Protein 1LRZ (pdb70)

CATH classification: 3.40.630.30 (+2 more: 3.40.630.30, 1.20.58.90)

Organism: Staphylococcus aureus (NCBI:txid1280)

B-factor: mean 27.95, std 11.44, range [2.23, 73.96]

Solvent-accessible surface area: 19951 Å² total; per-residue (Å²): 106,148,24,42,85,12,81,36,178,47,0,11,68,23,2,48,84,38,86,52,9,4,16,20,0,13,47,15,7,47,67,0,33,81,55,74,66,77,62,21,19,10,0,0,0,44,38,139,107,117,93,26,49,0,0,0,0,0,7,2,55,105,19,51,200,85,45,47,43,0,35,0,4,7,0,2,3,8,62,23,141,61,76,146,12,0,69,47,0,0,53,35,0,3,102,20,0,114,162,55,160,3,0,20,0,8,0,1,0,3,7,7,35,26,65,12,45,11,83,29,108,106,90,25,82,26,49,12,74,58,0,38,102,39,0,73,121,22,30,1,106,53,61,24,106,40,113,7,103,61,135,106,34,71,21,2,6,0,0,8,6,72,4,115,130,75,81,29,109,55,3,16,151,63,11,61,57,103,26,75,177,19,1,126,77,10,116,180,32,18,18,68,38,60,84,10,57,84,115,42,10,85,43,0,70,88,35,101,123,88,152,50,20,88,28,24,26,107,42,12,137,112,71,5,40,0,0,0,0,26,0,33,0,90,77,18,18,129,65,6,62,87,84,53,95,114,25,56,140,40,18,78,110,6,72,118,70,23,138,156,150,97,158,44,146,166,8,46,80,98,71,78,63,7,76,129,75,5,65,52,9,80,122,102,15,102,53,0,108,130,5,41,157,121,75,34,52,60,8,41,0,3,2,0,0,0,0,11,12,66,34,4,0,1,41,75,14,22,15,24,28,122,74,24,133,102,13,3,0,24,25,10,3,3,31,62,0,0,31,57,0,40,108,118,62,12,62,22,0,0,1,21,18,0,4,4,106,48,70,140,127,12,157,13,18,53,74,15,104,36,10,99,2,1,80,12,74,0,5,7,0,0,1,2,0,31,31,15,45,50,144,105,41,36,58,52,70,81,91,172

Secondary structure (DSSP, 8-state):
-EEEE--HHHHHHHHHTSTT--TTSSHHHHHHHHHTT-EEEEEEEE-TTS-EEEEEEEEEEEETTTEEEEE-TT--EE-TT-HHHHHHHHHHHHHHHHTTTEEEEEE----EEEEE-TTS-EEEE-S-THHHHHHHHTT-EE-----S--SSSPPSEEEEEE-TT--HHHHHHTS-HHHHHHHHHHHTSS-EEEE--GGGHHHHHHH--HHHHHHHHHHHGGGEE-EEEEEEHHHHHHHHHHHHHHHHHHHHHHHHHHHH-TT-HHHHHHHHHHHHHHHHHHHHHHHHHHHHHHH-SEEEEEEEEEEE-SS-EEEEEEEE-GGGGGG-HHHHHHHHHHHHHHHTT--EEEEEE--S--STT-TTHHHHHHHHTTT-EEEEE---EEEESSHHHHHHHHH-

InterPro domains:
  IPR003447 FemABX peptidyl transferase [PF02388] (6-414)
  IPR003447 FemABX peptidyl transferase [PS51191] (1-412)
  IPR010978 Class I and II aminoacyl-tRNA synthetase, tRNA-binding arm [SSF46589] (245-309)
  IPR016181 Acyl-CoA N-acyltransferase [SSF55729] (1-165)
  IPR016181 Acyl-CoA N-acyltransferase [SSF55729] (167-411)
  IPR050644 Peptidoglycan Glycine Bridge Synthesis [PTHR36174] (1-418)

Foldseek 3Di:
DDKFFDDLVLQAVVLLPAAQSDLCSHSLVQVLCVVVPWDKTKMADADPVRHTAKIFIWTWDDDPVQAIEIERRQDIGHDLVPPVRVLVVVLVVLVVRVVVRHQKYKYWHSFFAFWFFLLLHTPGGPPNVVVQVSCVVSQWAFPDQAFADDPPFDHQKWFKDFQPPHDLVRLLVQFPPVLNVLLVLLVPPQKDKDWDALVCVVVQVVFDVPVVQSSCCVRLPVQKTKIWIKHQLVVNLVVLVVVLVVLVVQLVVLVVVCVVPVPPPVSVVSNVVSVVVNVVSVVVNVVSVVCCVVPNRMGTFKMFMWGHGQAEIERDDMGGDPVPCVSVSVSVHVSVVVVVCNVPPHRMYIPTDDRSPSDCPDPCNVVSVVSSSSVTIMTGRSTMIMRRSNVVSVVVRVVD

Sequence (400 aa):
MKFTNLTAKEFGAFTDSMPYSHFTQTVGHYELKLAEGYETHLVGIKNNNNEVIAACLLTAVPVMKVFKYFYSNRGPVIDYENQELVHFFFNELSKYVKKHRCLYLHIDPYLPYQYLNHDGEITGNAGNDWFFDKMSNLGFEHTGFHKGFDPVLQIRYHSVLDLKDKTADDIIKNMDGLRKRNTKKVKKNGVKVRFLSEEELPIFRSFMDDKFYYNRLKYYKDRVLVPLAYINFDEYIKELNEERDILNKDLNKALKDIEKRPENKKAHNKRDNLQQQLDANEQKIEEGKRLQEEHGNELPISAGFFFINPFEVVYYAGGTSNAFRHFAGSYAVQWEMINYALNHGIDRYNFYGVSGKFTEDAEDAGVVKFKKGYNAEIIEYVGDFIKPINKPVYAAYTAL

Radius of gyration: 26.77 Å; Cα contacts (8 Å, |Δi|>4): 725; chains: 1; bounding box: 71×86×45 Å

Structure (mmCIF, N/CA/C/O backbone):
data_1LRZ
#
_entry.id   1LRZ
#
_cell.length_a   53.930
_cell.length_b   90.360
_cell.length_c   109.350
_cell.angle_alpha   90.00
_cell.angle_beta   90.00
_cell.angle_gamma   90.00
#
_symmetry.space_group_name_H-M   'P 21 21 21'
#
loop_
_entity.id
_entity.type
_entity.pdbx_description
1 polymer 'factor essential for expression of methicillin resistance'
2 water water
#
loop_
_atom_site.group_PDB
_atom_site.id
_atom_site.type_symbol
_atom_site.label_atom_id
_atom_site.label_alt_id
_atom_site.label_comp_id
_atom_site.label_asym_id
_atom_site.label_entity_id
_atom_site.label_seq_id
_atom_site.pdbx_PDB_ins_code
_atom_site.Cartn_x
_atom_site.Cartn_y
_atom_site.Cartn_z
_atom_site.occupancy
_atom_site.B_iso_or_equiv
_atom_site.auth_seq_id
_atom_site.auth_comp_id
_atom_site.auth_asym_id
_atom_site.auth_atom_id
_atom_site.pdbx_PDB_model_num
ATOM 1 N N . MET A 1 1 ? 1.785 50.870 94.373 1.00 44.20 1 MET A N 1
ATOM 2 C CA . MET A 1 1 ? 3.213 50.449 94.268 1.00 42.92 1 MET A CA 1
ATOM 3 C C . MET A 1 1 ? 3.429 49.415 93.164 1.00 43.25 1 MET A C 1
ATOM 4 O O . MET A 1 1 ? 3.070 48.246 93.316 1.00 44.66 1 MET A O 1
ATOM 9 N N . LYS A 1 2 ? 4.006 49.850 92.051 1.00 39.49 2 LYS A N 1
ATOM 10 C CA . LYS A 1 2 ? 4.279 48.938 90.951 1.00 38.26 2 LYS A CA 1
ATOM 11 C C . LYS A 1 2 ? 5.710 49.113 90.457 1.00 35.94 2 LYS A C 1
ATOM 12 O O . LYS A 1 2 ? 6.232 50.232 90.433 1.00 32.88 2 LYS A O 1
ATOM 18 N N . PHE A 1 3 ? 6.347 48.002 90.091 1.00 32.24 3 PHE A N 1
ATOM 19 C CA . PHE A 1 3 ? 7.702 48.043 89.562 1.00 30.31 3 PHE A CA 1
ATOM 20 C C . PHE A 1 3 ? 7.484 48.384 88.101 1.00 30.66 3 PHE A C 1
ATOM 21 O O . PHE A 1 3 ? 6.551 47.872 87.481 1.00 31.91 3 PHE A O 1
ATOM 29 N N . THR A 1 4 ? 8.317 49.253 87.548 1.00 27.20 4 THR A N 1
ATOM 30 C CA . THR A 1 4 ? 8.163 49.625 86.153 1.00 26.81 4 THR A CA 1
ATOM 31 C C . THR A 1 4 ? 9.420 50.292 85.596 1.00 24.62 4 THR A C 1
ATOM 32 O O . THR A 1 4 ? 10.398 50.493 86.314 1.00 22.34 4 THR A O 1
ATOM 36 N N . ASN A 1 5 ? 9.397 50.602 84.304 1.00 22.91 5 ASN A N 1
ATOM 37 C CA . ASN A 1 5 ? 10.508 51.290 83.669 1.00 24.03 5 ASN A CA 1
ATOM 38 C C . ASN A 1 5 ? 10.224 52.772 83.888 1.00 24.72 5 ASN A C 1
ATOM 39 O O . ASN A 1 5 ? 9.067 53.168 84.001 1.00 23.74 5 ASN A O 1
ATOM 44 N N . LEU A 1 6 ? 11.270 53.585 83.954 1.00 23.09 6 LEU A N 1
ATOM 45 C CA . LEU A 1 6 ? 11.109 55.015 84.173 1.00 22.01 6 LEU A CA 1
ATOM 46 C C . LEU A 1 6 ? 11.666 55.786 82.988 1.00 22.91 6 LEU A C 1
ATOM 47 O O . LEU A 1 6 ? 12.570 55.308 82.295 1.00 22.73 6 LEU A O 1
ATOM 52 N N . THR A 1 7 ? 11.132 56.980 82.754 1.00 21.23 7 THR A N 1
ATOM 53 C CA . THR A 1 7 ? 11.642 57.827 81.681 1.00 23.76 7 THR A CA 1
ATOM 54 C C . THR A 1 7 ? 12.886 58.479 82.273 1.00 21.59 7 THR A C 1
ATOM 55 O O . THR A 1 7 ? 13.040 58.524 83.492 1.00 21.99 7 THR A O 1
ATOM 59 N N . ALA A 1 8 ? 13.769 58.988 81.425 1.00 22.26 8 ALA A N 1
ATOM 60 C CA . ALA A 1 8 ? 14.988 59.624 81.901 1.00 23.14 8 ALA A CA 1
ATOM 61 C C . ALA A 1 8 ? 14.667 60.807 82.814 1.00 25.60 8 ALA A C 1
ATOM 62 O O . ALA A 1 8 ? 15.352 61.041 83.816 1.00 25.35 8 ALA A O 1
ATOM 64 N N . LYS A 1 9 ? 13.624 61.553 82.464 1.00 25.56 9 LYS A N 1
ATOM 65 C CA . LYS A 1 9 ? 13.226 62.715 83.247 1.00 27.48 9 LYS A CA 1
ATOM 66 C C . LYS A 1 9 ? 12.799 62.303 84.657 1.00 26.98 9 LYS A C 1
ATOM 67 O O . LYS A 1 9 ? 13.245 62.882 85.645 1.00 28.68 9 LYS A O 1
ATOM 73 N N . GLU A 1 10 ? 11.944 61.293 84.749 1.00 24.14 10 GLU A N 1
ATOM 74 C CA . GLU A 1 10 ? 11.487 60.822 86.052 1.00 25.98 10 GLU A CA 1
ATOM 75 C C . GLU A 1 10 ? 12.670 60.327 86.873 1.00 23.53 10 GLU A C 1
ATOM 76 O O . GLU A 1 10 ? 12.755 60.588 88.061 1.00 23.27 10 GLU A O 1
ATOM 82 N N . PHE A 1 11 ? 13.543 59.563 86.223 1.00 20.97 11 PHE A N 1
ATOM 83 C CA . PHE A 1 11 ? 14.715 58.988 86.860 1.00 21.61 11 PHE A CA 1
ATOM 84 C C . PHE A 1 11 ? 15.598 60.073 87.461 1.00 19.60 11 PHE A C 1
ATOM 85 O O . PHE A 1 11 ? 15.908 60.039 88.646 1.00 19.78 11 PHE A O 1
ATOM 93 N N . GLY A 1 12 ? 15.993 61.030 86.629 1.00 20.15 12 GLY A N 1
ATOM 94 C CA . GLY A 1 12 ? 16.846 62.119 87.080 1.00 21.52 12 GLY A CA 1
ATOM 95 C C . GLY A 1 12 ? 16.268 62.952 88.214 1.00 22.10 12 GLY A C 1
ATOM 96 O O . GLY A 1 12 ? 16.983 63.306 89.170 1.00 19.75 12 GLY A O 1
ATOM 97 N N . ALA A 1 13 ? 14.981 63.273 88.111 1.00 20.24 13 ALA A N 1
ATOM 98 C CA . ALA A 1 13 ? 14.317 64.078 89.129 1.00 22.23 13 ALA A CA 1
ATOM 99 C C . ALA A 1 13 ? 14.316 63.364 90.473 1.00 23.17 13 ALA A C 1
ATOM 100 O O . ALA A 1 13 ? 14.589 63.973 91.519 1.00 19.99 13 ALA A O 1
ATOM 102 N N . PHE A 1 14 ? 14.009 62.071 90.454 1.00 19.60 14 PHE A N 1
ATOM 103 C CA . PHE A 1 14 ? 13.983 61.321 91.704 1.00 20.33 14 PHE A CA 1
ATOM 104 C C . PHE A 1 14 ? 15.361 61.166 92.330 1.00 20.14 14 PHE A C 1
ATOM 105 O O . PHE A 1 14 ? 15.553 61.462 93.509 1.00 21.70 14 PHE A O 1
ATOM 113 N N . THR A 1 15 ? 16.332 60.707 91.552 1.00 20.12 15 THR A N 1
ATOM 114 C CA . THR A 1 15 ? 17.663 60.519 92.123 1.00 20.08 15 THR A CA 1
ATOM 115 C C . THR A 1 15 ? 18.304 61.823 92.640 1.00 19.73 15 THR A C 1
ATOM 116 O O . THR A 1 15 ? 19.028 61.793 93.633 1.00 19.43 15 THR A O 1
ATOM 120 N N . ASP A 1 16 ? 18.025 62.956 91.993 1.00 16.41 16 ASP A N 1
ATOM 121 C CA . ASP A 1 16 ? 18.565 64.244 92.441 1.00 19.59 16 ASP A CA 1
ATOM 122 C C . ASP A 1 16 ? 18.016 64.639 93.814 1.00 19.94 16 ASP A C 1
ATOM 123 O O . ASP A 1 16 ? 18.629 65.428 94.525 1.00 21.62 16 ASP A O 1
ATOM 128 N N . SER A 1 17 ? 16.859 64.102 94.182 1.00 20.78 17 SER A N 1
ATOM 129 C CA . SER A 1 17 ? 16.246 64.457 95.453 1.00 21.13 17 SER A CA 1
ATOM 130 C C . SER A 1 17 ? 16.552 63.505 96.597 1.00 20.49 17 SER A C 1
ATOM 131 O O . SER A 1 17 ? 16.111 63.728 97.713 1.00 19.79 17 SER A O 1
ATOM 134 N N . MET A 1 18 ? 17.313 62.452 96.333 1.00 19.56 18 MET A N 1
ATOM 135 C CA . MET A 1 18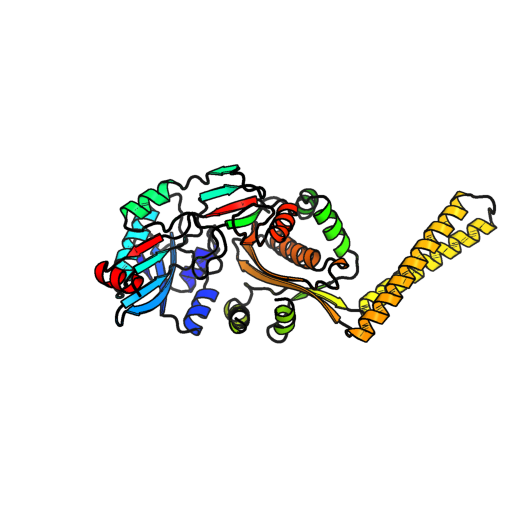 ? 17.575 61.451 97.362 1.00 16.96 18 MET A CA 1
ATOM 136 C C . MET A 1 18 ? 19.006 61.390 97.883 1.00 18.30 18 MET A C 1
ATOM 137 O O . MET A 1 18 ? 19.961 61.664 97.152 1.00 15.62 18 MET A O 1
ATOM 142 N N . PRO A 1 19 ? 19.168 61.033 99.164 1.00 17.95 19 PRO A N 1
ATOM 143 C CA . PRO A 1 19 ? 20.510 60.920 99.747 1.00 18.29 19 PRO A CA 1
ATOM 144 C C . PRO A 1 19 ? 21.097 59.618 99.213 1.00 17.98 19 PRO A C 1
ATOM 145 O O . PRO A 1 19 ? 20.355 58.705 98.843 1.00 15.44 19 PRO A O 1
ATOM 149 N N . TYR A 1 20 ? 22.421 59.529 99.171 1.00 16.54 20 TYR A N 1
ATOM 150 C CA . TYR A 1 20 ? 23.087 58.337 98.673 1.00 16.67 20 TYR A CA 1
ATOM 151 C C . TYR A 1 20 ? 22.640 57.920 97.270 1.00 16.17 20 TYR A C 1
ATOM 152 O O . TYR A 1 20 ? 22.329 56.762 97.008 1.00 17.24 20 TYR A O 1
ATOM 161 N N . SER A 1 21 ? 22.575 58.893 96.377 1.00 15.92 21 SER A N 1
ATOM 162 C CA . SER A 1 21 ? 22.267 58.623 94.984 1.00 18.52 21 SER A CA 1
ATOM 163 C C . SER A 1 21 ? 23.633 58.897 94.361 1.00 17.34 21 SER A C 1
ATOM 164 O O . SER A 1 21 ? 24.078 60.037 94.309 1.00 18.05 21 SER A O 1
ATOM 167 N N . HIS A 1 22 ? 24.307 57.840 93.930 1.00 18.96 22 HIS A N 1
ATOM 168 C CA . HIS A 1 22 ? 25.656 57.935 93.349 1.00 17.93 22 HIS A CA 1
ATOM 169 C C . HIS A 1 22 ? 25.662 58.690 92.021 1.00 17.71 22 HIS A C 1
ATOM 170 O O . HIS A 1 22 ? 24.629 58.761 91.346 1.00 16.12 22 HIS A O 1
ATOM 177 N N . PHE A 1 23 ? 26.822 59.225 91.629 1.00 14.13 23 PHE A N 1
ATOM 178 C CA . PHE A 1 23 ? 26.908 59.979 90.382 1.00 15.73 23 PHE A CA 1
ATOM 179 C C . PHE A 1 23 ? 26.643 59.086 89.169 1.00 18.29 23 PHE A C 1
ATOM 180 O O . PHE A 1 23 ? 26.416 59.591 88.075 1.00 15.59 23 PHE A O 1
ATOM 188 N N . THR A 1 24 ? 26.676 57.766 89.368 1.00 16.41 24 THR A N 1
ATOM 189 C CA . THR A 1 24 ? 26.380 56.818 88.286 1.00 20.42 24 THR A CA 1
ATOM 190 C C . THR A 1 24 ? 24.858 56.612 88.142 1.00 18.84 24 THR A C 1
ATOM 191 O O . THR A 1 24 ? 24.395 56.005 87.175 1.00 20.81 24 THR A O 1
ATOM 195 N N . GLN A 1 25 ? 24.085 57.100 89.112 1.00 16.65 25 GLN A N 1
ATOM 196 C CA . GLN A 1 25 ? 22.621 56.981 89.064 1.00 15.89 25 GLN A CA 1
ATOM 197 C C . GLN A 1 25 ? 22.072 58.322 88.573 1.00 16.99 25 GLN A C 1
ATOM 198 O O . GLN A 1 25 ? 21.259 58.964 89.244 1.00 17.76 25 GLN A O 1
ATOM 204 N N . THR A 1 26 ? 22.524 58.731 87.389 1.00 18.45 26 THR A N 1
ATOM 205 C CA . THR A 1 26 ? 22.127 60.014 86.797 1.00 20.20 26 THR A CA 1
ATOM 206 C C . THR A 1 26 ? 21.800 59.884 85.309 1.00 20.00 26 THR A C 1
ATOM 207 O O . THR A 1 26 ? 22.153 58.900 84.656 1.00 18.72 26 THR A O 1
ATOM 211 N N . VAL A 1 27 ? 21.148 60.907 84.775 1.00 19.20 27 VAL A N 1
ATOM 212 C CA . VAL A 1 27 ? 20.793 60.917 83.364 1.00 20.48 27 VAL A CA 1
ATOM 213 C C . VAL A 1 27 ? 22.066 60.972 82.524 1.00 20.83 27 VAL A C 1
ATOM 214 O O . VAL A 1 27 ? 22.170 60.304 81.487 1.00 21.74 27 VAL A O 1
ATOM 218 N N . GLY A 1 28 ? 23.043 61.753 82.983 1.00 19.00 28 GLY A N 1
ATOM 219 C CA . GLY A 1 28 ? 24.298 61.849 82.259 1.00 18.98 28 GLY A CA 1
ATOM 220 C C . GLY A 1 28 ? 24.998 60.498 82.155 1.00 19.91 28 GLY A C 1
ATOM 221 O O . GLY A 1 28 ? 25.582 60.174 81.119 1.00 21.30 28 GLY A O 1
ATOM 222 N N . HIS A 1 29 ? 24.951 59.694 83.216 1.00 19.37 29 HIS A N 1
ATOM 223 C CA . HIS A 1 29 ? 25.605 58.385 83.161 1.00 19.69 29 HIS A CA 1
ATOM 224 C C . HIS A 1 29 ? 24.801 57.463 82.242 1.00 19.43 29 HIS A C 1
ATOM 225 O O . HIS A 1 29 ? 25.376 56.640 81.527 1.00 19.77 29 HIS A O 1
ATOM 232 N N . TYR A 1 30 ? 23.477 57.624 82.261 1.00 18.71 30 TYR A N 1
ATOM 233 C CA . TYR A 1 30 ? 22.572 56.843 81.414 1.00 22.14 30 TYR A CA 1
ATOM 234 C C . TYR A 1 30 ? 22.926 57.080 79.949 1.00 23.03 30 TYR A C 1
ATOM 235 O O . TYR A 1 30 ? 23.066 56.134 79.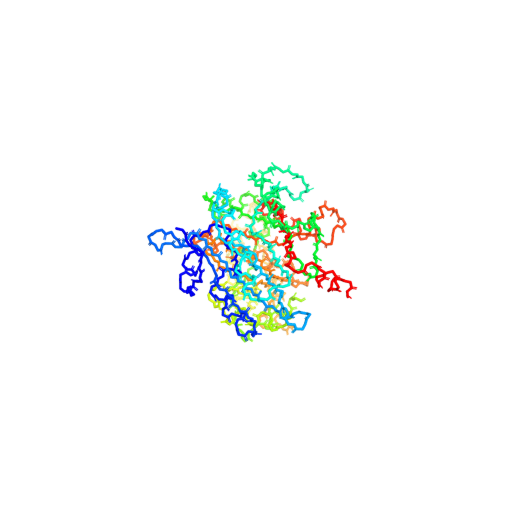165 1.00 22.51 30 TYR A O 1
ATOM 244 N N . GLU A 1 31 ? 23.066 58.355 79.589 1.00 23.93 31 GLU A N 1
ATOM 245 C CA . GLU A 1 31 ? 23.398 58.727 78.220 1.00 24.87 31 GLU A CA 1
ATOM 246 C C . GLU A 1 31 ? 24.804 58.269 77.855 1.00 24.20 31 GLU A C 1
ATOM 247 O O . GLU A 1 31 ? 25.062 57.878 76.715 1.00 24.37 31 GLU A O 1
ATOM 253 N N . LE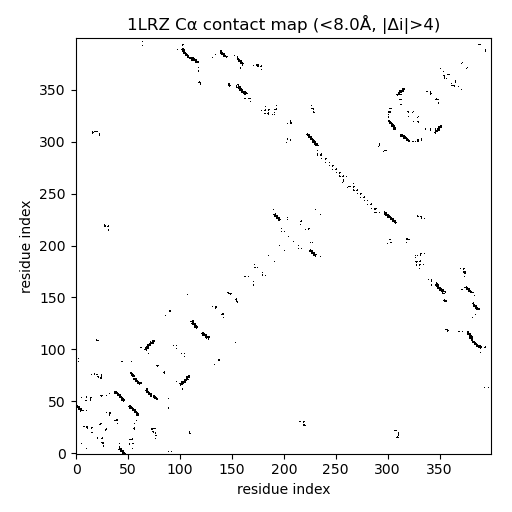U A 1 32 ? 25.708 58.301 78.829 1.00 24.73 32 LEU A N 1
ATOM 254 C CA . LEU A 1 32 ? 27.075 57.855 78.604 1.00 25.55 32 LEU A CA 1
ATOM 255 C C . LEU A 1 32 ? 27.082 56.368 78.230 1.00 27.45 32 LEU A C 1
ATOM 256 O O . LEU A 1 32 ? 27.643 55.976 77.206 1.00 26.85 32 LEU A O 1
ATOM 261 N N . LYS A 1 33 ? 26.460 55.542 79.066 1.00 25.49 33 LYS A N 1
ATOM 262 C CA . LYS A 1 33 ? 26.412 54.109 78.811 1.00 27.03 33 LYS A CA 1
ATOM 263 C C . LYS A 1 33 ? 25.741 53.787 77.475 1.00 27.21 33 LYS A C 1
ATOM 264 O O . LYS A 1 33 ? 26.194 52.899 76.748 1.00 29.67 33 LYS A O 1
ATOM 270 N N . LEU A 1 34 ? 24.666 54.504 77.153 1.00 26.44 34 LEU A N 1
ATOM 271 C CA . LEU A 1 34 ? 23.970 54.294 75.888 1.00 28.08 34 LEU A CA 1
ATOM 272 C C . LEU A 1 34 ? 24.934 54.615 74.750 1.00 30.47 34 LEU A C 1
ATOM 273 O O . LEU A 1 34 ? 25.037 53.866 73.782 1.00 28.46 34 LEU A O 1
ATOM 278 N N . ALA A 1 35 ? 25.641 55.732 74.888 1.00 30.66 35 ALA A N 1
ATOM 279 C CA . ALA A 1 35 ? 26.597 56.160 73.881 1.00 34.11 35 ALA A CA 1
ATOM 280 C C . ALA A 1 35 ? 27.706 55.127 73.700 1.00 33.83 35 ALA A C 1
ATOM 281 O O . ALA A 1 35 ? 28.176 54.911 72.587 1.00 35.40 35 ALA A O 1
ATOM 283 N N . GLU A 1 36 ? 28.125 54.488 74.786 1.00 32.48 36 GLU A N 1
ATOM 284 C CA . GLU A 1 36 ? 29.177 53.491 74.688 1.00 33.24 36 GLU A CA 1
ATOM 285 C C . GLU A 1 36 ? 28.626 52.146 74.223 1.00 33.02 36 GLU A C 1
ATOM 286 O O . GLU A 1 36 ? 29.344 51.153 74.197 1.00 34.44 36 GLU A O 1
ATOM 292 N N . GLY A 1 37 ? 27.349 52.116 73.861 1.00 33.86 37 GLY A N 1
ATOM 293 C CA . GLY A 1 37 ? 26.759 50.885 73.359 1.00 34.44 37 GLY A CA 1
ATOM 294 C C . GLY A 1 37 ? 26.259 49.850 74.349 1.00 34.07 37 GLY A C 1
ATOM 295 O O . GLY A 1 37 ? 25.974 48.713 73.964 1.00 35.14 37 GLY A O 1
ATOM 296 N N . TYR A 1 38 ? 26.144 50.213 75.621 1.00 32.76 38 TYR A N 1
ATOM 297 C CA . TYR A 1 38 ? 25.645 49.249 76.598 1.00 30.45 38 TYR A CA 1
ATOM 298 C C . TYR A 1 38 ? 24.128 49.153 76.543 1.00 27.70 38 TYR A C 1
ATOM 299 O O . TYR A 1 38 ? 23.445 50.138 76.252 1.00 26.25 38 TYR A O 1
ATOM 308 N N . GLU A 1 39 ? 23.609 47.961 76.814 1.00 22.85 39 GLU A N 1
ATOM 309 C CA . GLU A 1 39 ? 22.175 47.782 76.903 1.00 24.31 39 GLU A CA 1
ATOM 310 C C . GLU A 1 39 ? 21.912 48.464 78.251 1.00 25.47 39 GLU A C 1
ATOM 311 O O . GLU A 1 39 ? 22.490 48.070 79.272 1.00 21.68 39 GLU A O 1
ATOM 317 N N . THR A 1 40 ? 21.052 49.476 78.264 1.00 25.39 40 THR A N 1
ATOM 318 C CA . THR A 1 40 ? 20.791 50.211 79.497 1.00 26.52 40 THR A CA 1
ATOM 319 C C . THR A 1 40 ? 19.316 50.276 79.864 1.00 27.33 40 THR A C 1
ATOM 320 O O . THR A 1 40 ? 18.466 50.557 79.018 1.00 27.56 40 THR A O 1
ATOM 324 N N . HIS A 1 41 ? 19.024 50.007 81.135 1.00 24.80 41 HIS A N 1
ATOM 325 C CA . HIS A 1 41 ? 17.652 50.024 81.641 1.00 23.01 41 HIS A CA 1
ATOM 326 C C . HIS A 1 41 ? 17.466 51.010 82.789 1.00 22.29 41 HIS A C 1
ATOM 327 O O . HIS A 1 41 ? 18.361 51.190 83.631 1.00 20.38 41 HIS A O 1
ATOM 334 N N . LEU A 1 42 ? 16.296 51.642 82.815 1.00 19.75 42 LEU A N 1
ATOM 335 C CA . LEU A 1 42 ? 15.942 52.557 83.890 1.00 22.22 42 LEU A CA 1
ATOM 336 C C . LEU A 1 42 ? 14.684 51.959 84.503 1.00 23.29 42 LEU A C 1
ATOM 337 O O . LEU A 1 42 ? 13.610 51.980 83.888 1.00 23.45 42 LEU A O 1
ATOM 342 N N . VAL A 1 43 ? 14.826 51.400 85.701 1.00 21.13 43 VAL A N 1
ATOM 343 C CA . VAL A 1 43 ? 13.703 50.782 86.386 1.00 17.52 43 VAL A CA 1
ATOM 344 C C . VAL A 1 43 ? 13.441 51.491 87.712 1.00 20.56 43 VAL A C 1
ATOM 345 O O . VAL A 1 43 ? 14.272 52.277 88.181 1.00 16.82 43 VAL A O 1
ATOM 349 N N . GLY A 1 44 ? 12.277 51.234 88.300 1.00 17.07 44 GLY A N 1
ATOM 350 C CA . GLY A 1 44 ? 11.947 51.851 89.564 1.00 20.14 44 GLY A CA 1
ATOM 351 C C . GLY A 1 44 ? 10.583 51.412 90.057 1.00 22.86 44 GLY A C 1
ATOM 352 O O . GLY A 1 44 ? 9.980 50.482 89.517 1.00 23.57 44 GLY A O 1
ATOM 353 N N . ILE A 1 45 ? 10.105 52.081 91.095 1.00 21.76 45 ILE A N 1
ATOM 354 C CA . ILE A 1 45 ? 8.799 51.791 91.661 1.00 23.46 45 ILE A CA 1
ATOM 355 C C . ILE A 1 45 ? 8.048 53.105 91.752 1.00 26.53 45 ILE A C 1
ATOM 356 O O . ILE A 1 45 ? 8.628 54.145 92.081 1.00 25.37 45 ILE A O 1
ATOM 361 N N . LYS A 1 46 ? 6.763 53.060 91.431 1.00 28.52 46 LYS A N 1
ATOM 362 C CA . LYS A 1 46 ? 5.915 54.233 91.526 1.00 29.11 46 LYS A CA 1
ATOM 363 C C . LYS A 1 46 ? 4.798 53.869 92.478 1.00 31.44 46 LYS A C 1
ATOM 364 O O . LYS A 1 46 ? 4.398 52.705 92.548 1.00 30.47 46 LYS A O 1
ATOM 370 N N . ASN A 1 47 ? 4.305 54.852 93.222 1.00 32.86 47 ASN A N 1
ATOM 371 C CA . ASN A 1 47 ? 3.208 54.601 94.152 1.00 38.69 47 ASN A CA 1
ATOM 372 C C . ASN A 1 47 ? 1.875 54.908 93.460 1.00 41.00 47 ASN A C 1
ATOM 373 O O . ASN A 1 47 ? 1.823 55.076 92.237 1.00 40.50 47 ASN A O 1
ATOM 378 N N . ASN A 1 48 ? 0.810 54.991 94.252 1.00 45.36 48 ASN A N 1
ATOM 379 C CA . ASN A 1 48 ? -0.528 55.263 93.739 1.00 49.82 48 ASN A CA 1
ATOM 380 C C . ASN A 1 48 ? -0.647 56.617 93.043 1.00 50.34 48 ASN A C 1
ATOM 381 O O . ASN A 1 48 ? -1.437 56.769 92.112 1.00 51.12 48 ASN A O 1
ATOM 386 N N . ASN A 1 49 ? 0.131 57.595 93.498 1.00 50.70 49 ASN A N 1
ATOM 387 C CA . ASN A 1 49 ? 0.094 58.934 92.914 1.00 51.01 49 ASN A CA 1
ATOM 388 C C . ASN A 1 49 ? 1.041 59.084 91.740 1.00 49.81 49 ASN A C 1
ATOM 389 O O . ASN A 1 49 ? 1.386 60.201 91.357 1.00 49.78 49 ASN A O 1
ATOM 394 N N . ASN A 1 50 ? 1.468 57.964 91.172 1.00 47.37 50 ASN A N 1
ATOM 395 C CA . ASN A 1 50 ? 2.400 57.996 90.050 1.00 47.78 50 ASN A CA 1
ATOM 396 C C . ASN A 1 50 ? 3.711 58.673 90.456 1.00 43.76 50 ASN A C 1
ATOM 397 O O . ASN A 1 50 ? 4.429 59.213 89.612 1.00 44.25 50 ASN A O 1
ATOM 402 N N . GLU A 1 51 ? 4.005 58.640 91.754 1.00 40.45 51 GLU A N 1
ATOM 403 C CA . GLU A 1 51 ? 5.238 59.219 92.275 1.00 38.37 51 GLU A CA 1
ATOM 404 C C . GLU A 1 51 ? 6.359 58.174 92.328 1.00 32.68 51 GLU A C 1
ATOM 405 O O . GLU A 1 51 ? 6.146 57.070 92.830 1.00 31.03 51 GLU A O 1
ATOM 411 N N . VAL A 1 52 ? 7.544 58.506 91.812 1.00 28.74 52 VAL A N 1
ATOM 412 C CA . VAL A 1 52 ? 8.659 57.559 91.877 1.00 23.48 52 VAL A CA 1
ATOM 413 C C . VAL A 1 52 ? 9.147 57.464 93.327 1.00 21.66 52 VAL A C 1
ATOM 414 O O . VAL A 1 52 ? 9.419 58.489 93.963 1.00 22.41 52 VAL A O 1
ATOM 418 N N . ILE A 1 53 ? 9.247 56.244 93.851 1.00 19.05 53 ILE A N 1
ATOM 419 C CA . ILE A 1 53 ? 9.737 56.046 95.209 1.00 19.76 53 ILE A CA 1
ATOM 420 C C . ILE A 1 53 ? 10.964 55.115 95.254 1.00 20.57 53 ILE A C 1
ATOM 421 O O . ILE A 1 53 ? 11.400 54.704 96.328 1.00 23.23 53 ILE A O 1
ATOM 426 N N . ALA A 1 54 ? 11.512 54.789 94.087 1.00 19.78 54 ALA A N 1
ATOM 427 C CA . ALA A 1 54 ? 12.707 53.941 93.987 1.00 18.37 54 ALA A CA 1
ATOM 428 C C . ALA A 1 54 ? 13.142 53.927 92.540 1.00 18.84 54 ALA A C 1
ATOM 429 O O . ALA A 1 54 ? 12.306 53.961 91.636 1.00 19.27 54 ALA A O 1
ATOM 431 N N . ALA A 1 55 ? 14.448 53.875 92.312 1.00 16.88 55 ALA A N 1
ATOM 432 C CA . ALA A 1 55 ? 14.957 53.870 90.947 1.00 16.51 55 ALA A CA 1
ATOM 433 C C . ALA A 1 55 ? 16.323 53.208 90.847 1.00 19.30 55 ALA A C 1
ATOM 434 O O . ALA A 1 55 ? 17.060 53.108 91.831 1.00 19.24 55 ALA A O 1
ATOM 436 N N . CYS A 1 56 ? 16.664 52.761 89.646 1.00 18.19 56 CYS A N 1
ATOM 437 C CA . CYS A 1 56 ? 17.966 52.173 89.430 1.00 19.70 56 CYS A CA 1
ATOM 438 C C . CYS A 1 56 ? 18.300 52.112 87.966 1.00 20.61 56 CYS A C 1
ATOM 439 O O . CYS A 1 56 ? 17.475 51.712 87.128 1.00 17.61 56 CYS A O 1
ATOM 442 N N . LEU A 1 57 ? 19.510 52.552 87.661 1.00 16.68 57 LEU A N 1
ATOM 443 C CA . LEU A 1 57 ? 20.007 52.495 86.309 1.00 18.32 57 LEU A CA 1
ATOM 444 C C . LEU A 1 57 ? 20.731 5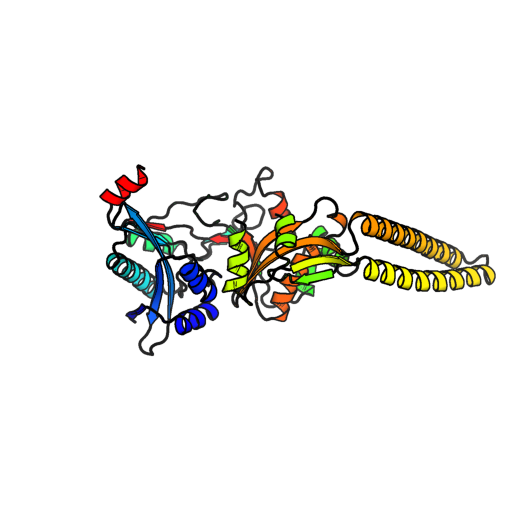1.148 86.271 1.00 18.42 57 LEU A C 1
ATOM 445 O O . LEU A 1 57 ? 21.549 50.845 87.143 1.00 18.69 57 LEU A O 1
ATOM 450 N N . LEU A 1 58 ? 20.397 50.329 85.286 1.00 19.88 58 LEU A N 1
ATOM 451 C CA . LEU A 1 58 ? 21.008 49.012 85.137 1.00 20.50 58 LEU A CA 1
ATOM 452 C C . LEU A 1 58 ? 21.670 48.935 83.778 1.00 20.79 58 LEU A C 1
ATOM 453 O O . LEU A 1 58 ? 21.176 49.523 82.813 1.00 21.71 58 LEU A O 1
ATOM 458 N N . THR A 1 59 ? 22.796 48.234 83.707 1.00 19.58 59 THR A N 1
ATOM 459 C CA . THR A 1 59 ? 23.468 48.029 82.436 1.00 21.80 59 THR A CA 1
ATOM 460 C C . THR A 1 59 ? 23.589 46.519 82.274 1.00 21.57 59 THR A C 1
ATOM 461 O O . THR A 1 59 ? 23.715 45.782 83.253 1.00 19.60 59 THR A O 1
ATOM 465 N N . ALA A 1 60 ? 23.529 46.059 81.034 1.00 23.75 60 ALA A N 1
ATOM 466 C CA . ALA A 1 60 ? 23.613 44.634 80.757 1.00 25.13 60 ALA A CA 1
ATOM 467 C C . ALA A 1 60 ? 24.628 44.385 79.662 1.00 25.42 60 ALA A C 1
ATOM 468 O O . ALA A 1 60 ? 24.729 45.154 78.708 1.00 26.92 60 ALA A O 1
ATOM 470 N N . VAL A 1 61 ? 25.384 43.307 79.822 1.00 26.82 61 VAL A N 1
ATOM 471 C CA . VAL A 1 61 ? 26.406 42.902 78.867 1.00 26.56 61 VAL A CA 1
ATOM 472 C C . VAL A 1 61 ? 26.213 41.410 78.533 1.00 26.89 61 VAL A C 1
ATOM 473 O O . VAL A 1 61 ? 25.941 40.597 79.418 1.00 24.75 61 VAL A O 1
ATOM 477 N N . PRO A 1 62 ? 26.336 41.037 77.249 1.00 24.71 62 PRO A N 1
ATOM 478 C CA . PRO A 1 62 ? 26.166 39.632 76.866 1.00 24.03 62 PRO A CA 1
ATOM 479 C C . PRO A 1 62 ? 27.235 38.709 77.441 1.00 22.14 62 PRO A C 1
ATOM 480 O O . PRO A 1 62 ? 28.419 39.035 77.431 1.00 24.09 62 PRO A O 1
ATOM 484 N N . VAL A 1 63 ? 26.799 37.574 77.978 1.00 21.47 63 VAL A N 1
ATOM 485 C CA . VAL A 1 63 ? 27.703 36.573 78.528 1.00 20.32 63 VAL A CA 1
ATOM 486 C C . VAL A 1 63 ? 27.139 35.191 78.223 1.00 23.06 63 VAL A C 1
ATOM 487 O O . VAL A 1 63 ? 25.919 35.010 78.121 1.00 21.71 63 VAL A O 1
ATOM 491 N N . MET A 1 64 ? 28.037 34.220 78.078 1.00 19.01 64 MET A N 1
ATOM 492 C CA . MET A 1 64 ? 27.651 32.850 77.789 1.00 20.11 64 MET A CA 1
ATOM 493 C C . MET A 1 64 ? 26.664 32.705 76.611 1.00 19.01 64 MET A C 1
ATOM 494 O O . MET A 1 64 ? 25.644 32.006 76.704 1.00 18.70 64 MET A O 1
ATOM 499 N N . LYS A 1 65 ? 26.978 33.397 75.516 1.00 19.37 65 LYS A N 1
ATOM 500 C CA . LYS A 1 65 ? 26.219 33.336 74.269 1.00 21.76 65 LYS A CA 1
ATOM 501 C C . LYS A 1 65 ? 24.855 34.007 74.178 1.00 21.40 65 LYS A C 1
ATOM 502 O O . LYS A 1 65 ? 24.657 34.908 73.366 1.00 22.33 65 LYS A O 1
ATOM 508 N N . VAL A 1 66 ? 23.903 33.540 74.979 1.00 20.11 66 VAL A N 1
ATOM 509 C CA . VAL A 1 66 ? 22.554 34.088 74.921 1.00 20.09 66 VAL A CA 1
ATOM 510 C C . VAL A 1 66 ? 22.106 34.794 76.185 1.00 21.64 66 VAL A C 1
ATOM 511 O O . VAL A 1 66 ? 21.002 35.331 76.229 1.00 26.11 66 VAL A O 1
ATOM 515 N N . PHE A 1 67 ? 22.944 34.799 77.212 1.00 20.64 67 PHE A N 1
ATOM 516 C CA . PHE A 1 67 ? 22.566 35.436 78.470 1.00 19.06 67 PHE A CA 1
ATOM 517 C C . PHE A 1 67 ? 23.141 36.832 78.662 1.00 19.44 67 PHE A C 1
ATOM 518 O O . PHE A 1 67 ? 23.828 37.370 77.791 1.00 17.51 67 PHE A O 1
ATOM 526 N N . LYS A 1 68 ? 22.853 37.419 79.817 1.00 21.45 68 LYS A N 1
ATOM 527 C CA . LYS A 1 68 ? 23.336 38.759 80.113 1.00 21.15 68 LYS A CA 1
ATOM 528 C C . LYS A 1 68 ? 23.749 38.930 81.564 1.00 21.18 68 LYS A C 1
ATOM 529 O O . LYS A 1 68 ? 23.141 38.363 82.480 1.00 20.58 68 LYS A O 1
ATOM 535 N N . TYR A 1 69 ? 24.795 39.722 81.750 1.00 18.18 69 TYR A N 1
ATOM 536 C CA . TYR A 1 69 ? 25.303 40.062 83.064 1.00 18.84 69 TYR A CA 1
ATOM 537 C C . TYR A 1 69 ? 24.669 41.418 83.380 1.00 19.21 69 TYR A C 1
ATOM 538 O O . TYR A 1 69 ? 24.914 42.394 82.670 1.00 19.27 69 TYR A O 1
ATOM 547 N N . PHE A 1 70 ? 23.820 41.466 84.405 1.00 19.09 70 PHE A N 1
ATOM 548 C CA . PHE A 1 70 ? 23.178 42.721 84.808 1.00 19.75 70 PHE A CA 1
ATOM 549 C C . PHE A 1 70 ? 23.912 43.324 86.019 1.00 20.82 70 PHE A C 1
ATOM 550 O O . PHE A 1 70 ? 24.223 42.617 86.986 1.00 19.07 70 PHE A O 1
ATOM 558 N N . TYR A 1 71 ? 24.175 44.631 85.950 1.00 20.32 71 TYR A N 1
ATOM 559 C CA . TYR A 1 71 ? 24.884 45.372 87.002 1.00 18.59 71 TYR A CA 1
ATOM 560 C C . TYR A 1 71 ? 24.054 46.596 87.447 1.00 20.43 71 TYR A C 1
ATOM 561 O O . TYR A 1 71 ? 23.558 47.349 86.600 1.00 18.29 71 TYR A O 1
ATOM 570 N N . SER A 1 72 ? 23.897 46.794 88.762 1.00 18.40 72 SER A N 1
ATOM 571 C CA . SER A 1 72 ? 23.095 47.914 89.278 1.00 18.70 72 SER A CA 1
ATOM 572 C C . SER A 1 72 ? 23.775 49.287 89.357 1.00 18.43 72 SER A C 1
ATOM 573 O O . SER A 1 72 ? 23.165 50.257 89.812 1.00 17.11 72 SER A O 1
ATOM 576 N N . ASN A 1 73 ? 25.038 49.371 88.952 1.00 15.71 73 ASN A N 1
ATOM 577 C CA . ASN A 1 73 ? 25.743 50.649 88.945 1.00 17.52 73 ASN A CA 1
ATOM 578 C C . ASN A 1 73 ? 25.634 51.499 90.222 1.00 16.02 73 ASN A C 1
ATOM 579 O O . ASN A 1 73 ? 25.273 52.675 90.151 1.00 13.86 73 ASN A O 1
ATOM 584 N N . ARG A 1 74 ? 25.958 50.917 91.374 1.00 16.41 74 ARG A N 1
ATOM 585 C CA . ARG A 1 74 ? 25.896 51.628 92.660 1.00 19.06 74 ARG A CA 1
ATOM 586 C C . ARG A 1 74 ? 24.477 51.956 93.114 1.00 19.18 74 ARG A C 1
ATOM 587 O O . ARG A 1 74 ? 24.277 52.704 94.079 1.00 18.09 74 ARG A O 1
ATOM 595 N N . GLY A 1 75 ? 23.494 51.406 92.412 1.00 19.77 75 GLY A N 1
ATOM 596 C CA . GLY A 1 75 ? 22.109 51.641 92.778 1.00 18.79 75 GLY A CA 1
ATOM 597 C C . GLY A 1 75 ? 21.599 50.400 93.480 1.00 20.30 75 GLY A C 1
ATOM 598 O O . GLY A 1 75 ? 22.375 49.481 93.712 1.00 20.08 75 GLY A O 1
ATOM 599 N N . PRO A 1 76 ? 20.301 50.314 93.794 1.00 20.25 76 PRO A N 1
ATOM 600 C CA . PRO A 1 76 ? 19.261 51.316 93.541 1.00 21.43 76 PRO A CA 1
ATOM 601 C C . PRO A 1 76 ? 19.210 52.473 94.535 1.00 22.69 76 PRO A C 1
ATOM 602 O O . PRO A 1 76 ? 19.810 52.424 95.608 1.00 21.67 76 PRO A O 1
ATOM 606 N N . VAL A 1 77 ? 18.485 53.515 94.153 1.00 19.14 77 VAL A N 1
ATOM 607 C CA . VAL A 1 77 ? 18.283 54.672 95.015 1.00 20.79 77 VAL A CA 1
ATOM 608 C C . VAL A 1 77 ? 16.882 54.404 95.560 1.00 22.42 77 VAL A C 1
ATOM 609 O O . VAL A 1 77 ? 15.920 54.301 94.797 1.00 21.07 77 VAL A O 1
ATOM 613 N N . ILE A 1 78 ? 16.780 54.261 96.876 1.00 21.59 78 ILE A N 1
ATOM 614 C CA . ILE A 1 78 ? 15.512 53.940 97.505 1.00 21.08 78 ILE A CA 1
ATOM 615 C C . ILE A 1 78 ? 15.641 54.236 99.000 1.00 23.07 78 ILE A C 1
ATOM 616 O O . ILE A 1 78 ? 16.757 54.340 99.524 1.00 19.57 78 ILE A O 1
ATOM 621 N N . ASP A 1 79 ? 14.512 54.387 99.685 1.00 21.60 79 ASP A N 1
ATOM 622 C CA . ASP A 1 79 ? 14.545 54.640 101.127 1.00 22.95 79 ASP A CA 1
ATOM 623 C C . ASP A 1 79 ? 14.881 53.319 101.814 1.00 22.18 79 ASP A C 1
ATOM 624 O O . ASP A 1 79 ? 14.020 52.437 101.951 1.00 20.65 79 ASP A O 1
ATOM 629 N N . TYR A 1 80 ? 16.132 53.176 102.248 1.00 21.66 80 TYR A N 1
ATOM 630 C CA . TYR A 1 80 ? 16.551 51.932 102.885 1.00 21.60 80 TYR A CA 1
ATOM 631 C C . TYR A 1 80 ? 16.065 51.712 104.313 1.00 24.02 80 TYR A C 1
ATOM 632 O O . TYR A 1 80 ? 16.370 50.682 104.902 1.00 26.92 80 TYR A O 1
ATOM 641 N N . GLU A 1 81 ? 15.318 52.663 104.872 1.00 21.79 81 GLU A N 1
ATOM 642 C CA . GLU A 1 81 ? 14.760 52.482 106.212 1.00 23.21 81 GLU A CA 1
ATOM 643 C C . GLU A 1 81 ? 13.493 51.622 106.075 1.00 22.42 81 GLU A C 1
ATOM 644 O O . GLU A 1 81 ? 13.086 50.938 107.008 1.00 23.17 81 GLU A O 1
ATOM 650 N N . ASN A 1 82 ? 12.882 51.674 104.897 1.00 21.97 82 ASN A N 1
ATOM 651 C CA . ASN A 1 82 ? 11.648 50.944 104.601 1.00 21.76 82 ASN A CA 1
ATOM 652 C C . ASN A 1 82 ? 11.986 49.519 104.144 1.00 22.28 82 ASN A C 1
ATOM 653 O O . ASN A 1 82 ? 12.169 49.269 102.954 1.00 21.15 82 ASN A O 1
ATOM 658 N N . GLN A 1 83 ? 12.062 48.591 105.087 1.00 21.37 83 GLN A N 1
ATOM 659 C CA . GLN A 1 83 ? 12.403 47.215 104.764 1.00 25.01 83 GLN A CA 1
ATOM 660 C C . GLN A 1 83 ? 11.423 46.513 103.829 1.00 26.22 83 GLN A C 1
ATOM 661 O O . GLN A 1 83 ? 11.840 45.702 103.009 1.00 28.01 83 GLN A O 1
ATOM 667 N N . GLU A 1 84 ? 10.133 46.821 103.927 1.00 27.27 84 GLU A N 1
ATOM 668 C CA . GLU A 1 84 ? 9.158 46.188 103.047 1.00 28.81 84 GLU A CA 1
ATOM 669 C C . GLU A 1 84 ? 9.347 46.687 101.620 1.00 27.68 84 GLU A C 1
ATOM 670 O O . GLU A 1 84 ? 9.245 45.912 100.658 1.00 24.79 84 GLU A O 1
ATOM 676 N N . LEU A 1 85 ? 9.626 47.979 101.478 1.00 22.35 85 LEU A N 1
ATOM 677 C CA . LEU A 1 85 ? 9.831 48.548 100.156 1.00 20.28 85 LEU A CA 1
ATOM 678 C C . LEU A 1 85 ? 11.127 47.976 99.570 1.00 21.18 85 LEU A C 1
ATOM 679 O O . LEU A 1 85 ? 11.185 47.622 98.395 1.00 19.67 85 LEU A O 1
ATOM 684 N N . VAL A 1 86 ? 12.166 47.872 100.391 1.00 20.80 86 VAL A N 1
ATOM 685 C CA . VAL A 1 86 ? 13.428 47.323 99.904 1.00 20.62 86 VAL A CA 1
ATOM 686 C C . VAL A 1 86 ? 13.227 45.881 99.416 1.00 21.83 86 VAL A C 1
ATOM 687 O O . VAL A 1 86 ? 13.748 45.487 98.373 1.00 18.26 86 VAL A O 1
ATOM 691 N N . HIS A 1 87 ? 12.457 45.109 100.174 1.00 20.35 87 HIS A N 1
ATOM 692 C CA . HIS A 1 87 ? 12.169 43.719 99.831 1.00 23.62 87 HIS A CA 1
ATOM 693 C C . HIS A 1 87 ? 11.452 43.639 98.478 1.00 22.96 87 HIS A C 1
ATOM 694 O O . HIS A 1 87 ? 11.857 42.887 97.588 1.00 24.45 87 HIS A O 1
ATOM 701 N N . PHE A 1 88 ? 10.387 44.422 98.336 1.00 22.78 88 PHE A N 1
ATOM 702 C CA . PHE A 1 88 ? 9.611 44.467 97.104 1.00 22.55 88 PHE A CA 1
ATOM 703 C C . PHE A 1 88 ? 10.492 44.810 95.908 1.00 24.82 88 PHE A C 1
ATOM 704 O O . PHE A 1 88 ? 10.403 44.183 94.854 1.00 24.00 88 PHE A O 1
ATOM 712 N N . PHE A 1 89 ? 11.340 45.818 96.066 1.00 22.09 89 PHE A N 1
ATOM 713 C CA . PHE A 1 89 ? 12.201 46.224 94.963 1.00 22.44 89 PHE A CA 1
ATOM 714 C C . PHE A 1 89 ? 13.155 45.140 94.481 1.00 21.81 89 PHE A C 1
ATOM 715 O O . PHE A 1 89 ? 13.261 44.895 93.280 1.00 20.34 89 PHE A O 1
ATOM 723 N N . PHE A 1 90 ? 13.864 44.501 95.403 1.00 18.95 90 PHE A N 1
ATOM 724 C CA . PHE A 1 90 ? 14.817 43.487 94.992 1.00 20.32 90 PHE A CA 1
ATOM 725 C C . PHE A 1 90 ? 14.178 42.216 94.447 1.00 21.18 90 PHE A C 1
ATOM 726 O O . PHE A 1 90 ? 14.755 41.534 93.604 1.00 22.92 90 PHE A O 1
ATOM 734 N N . ASN A 1 91 ? 12.970 41.919 94.904 1.00 23.95 91 ASN A N 1
ATOM 735 C CA . ASN A 1 91 ? 12.252 40.749 94.432 1.00 25.25 91 ASN A CA 1
ATOM 736 C C . ASN A 1 91 ? 11.770 41.054 93.008 1.00 26.00 91 ASN A C 1
ATOM 737 O O . ASN A 1 91 ? 11.896 40.226 92.107 1.00 26.21 91 ASN A O 1
ATOM 742 N N . GLU A 1 92 ? 11.244 42.255 92.795 1.00 21.91 92 GLU A N 1
ATOM 743 C CA . GLU A 1 92 ? 10.763 42.617 91.472 1.00 23.15 92 GLU A CA 1
ATOM 744 C C . GLU A 1 92 ? 11.912 42.819 90.492 1.00 24.76 92 GLU A C 1
ATOM 745 O O . GLU A 1 92 ? 11.745 42.610 89.290 1.00 25.65 92 GLU A O 1
ATOM 751 N N . LEU A 1 93 ? 13.079 43.221 90.993 1.00 22.47 93 LEU A N 1
ATOM 752 C CA . LEU A 1 93 ? 14.232 43.427 90.117 1.00 22.54 93 LEU A CA 1
ATOM 753 C C . LEU A 1 93 ? 14.670 42.062 89.572 1.00 21.78 93 LEU A C 1
ATOM 754 O O . LEU A 1 93 ? 15.067 41.940 88.410 1.00 19.64 93 LEU A O 1
ATOM 759 N N . SER A 1 94 ? 14.588 41.048 90.427 1.00 19.29 94 SER A N 1
ATOM 760 C CA . SER A 1 94 ? 14.943 39.690 90.049 1.00 24.83 94 SER A CA 1
ATOM 761 C C . SER A 1 94 ? 14.009 39.229 88.930 1.00 24.26 94 SER A C 1
ATOM 762 O O . SER A 1 94 ? 14.465 38.709 87.913 1.00 24.17 94 SER A O 1
ATOM 765 N N . LYS A 1 95 ? 12.704 39.432 89.120 1.00 24.33 95 LYS A N 1
ATOM 766 C CA . LYS A 1 95 ? 11.710 39.044 88.118 1.00 24.89 95 LYS A CA 1
ATOM 767 C C . LYS A 1 95 ? 11.961 39.804 86.824 1.00 25.01 95 LYS A C 1
ATOM 768 O O . LYS A 1 95 ? 11.838 39.262 85.721 1.00 22.97 95 LYS A O 1
ATOM 774 N N . TYR A 1 96 ? 12.305 41.076 86.969 1.00 22.82 96 TYR A N 1
ATOM 775 C CA . TYR A 1 96 ? 12.571 41.920 85.819 1.00 21.60 96 TYR A CA 1
ATOM 776 C C . TYR A 1 96 ? 13.754 41.396 85.003 1.00 20.77 96 TYR A C 1
ATOM 777 O O . TYR A 1 96 ? 13.642 41.217 83.787 1.00 21.84 96 TYR A O 1
ATOM 786 N N . VAL A 1 97 ? 14.886 41.137 85.648 1.00 17.21 97 VAL A N 1
ATOM 787 C CA . VAL A 1 97 ? 16.023 40.672 84.868 1.00 18.23 97 VAL A CA 1
ATOM 788 C C . VAL A 1 97 ? 15.804 39.278 84.281 1.00 21.30 97 VAL A C 1
ATOM 789 O O . VAL A 1 97 ? 16.428 38.937 83.281 1.00 20.81 97 VAL A O 1
ATOM 793 N N . LYS A 1 98 ? 14.912 38.487 84.877 1.00 22.12 98 LYS A N 1
ATOM 794 C CA . LYS A 1 98 ? 14.634 37.150 84.349 1.00 25.66 98 LYS A CA 1
ATOM 795 C C . LYS A 1 98 ? 13.871 37.253 83.036 1.00 25.48 98 LYS A C 1
ATOM 796 O O . LYS A 1 98 ? 13.778 36.288 82.279 1.00 27.54 98 LYS A O 1
ATOM 802 N N . LYS A 1 99 ? 13.315 38.431 82.773 1.00 23.31 99 LYS A N 1
ATOM 803 C CA . LYS A 1 99 ? 12.591 38.669 81.531 1.00 22.25 99 LYS A CA 1
ATOM 804 C C . LYS A 1 99 ? 13.592 39.032 80.443 1.00 20.74 99 LYS A C 1
ATOM 805 O O . LYS A 1 99 ? 13.253 39.073 79.267 1.00 20.53 99 LYS A O 1
ATOM 811 N N . HIS A 1 100 ? 14.829 39.309 80.836 1.00 18.50 100 HIS A N 1
ATOM 812 C CA . HIS A 1 100 ? 15.826 39.715 79.862 1.00 19.54 100 HIS A CA 1
ATOM 813 C C . HIS A 1 100 ? 17.041 38.807 79.770 1.00 18.75 100 HIS A C 1
ATOM 814 O O . HIS A 1 100 ? 18.158 39.271 79.536 1.00 20.59 100 HIS A O 1
ATOM 821 N N . ARG A 1 101 ? 16.800 37.512 79.956 1.00 19.45 101 ARG A N 1
ATOM 822 C CA . ARG A 1 101 ? 17.831 36.479 79.842 1.00 21.67 101 ARG A CA 1
ATOM 823 C C . ARG A 1 101 ? 19.061 36.736 80.711 1.00 23.36 101 ARG A C 1
ATOM 824 O O . ARG A 1 101 ? 20.204 36.537 80.286 1.00 19.48 101 ARG A O 1
ATOM 832 N N . CYS A 1 102 ? 18.821 37.168 81.941 1.00 22.50 102 CYS A N 1
ATOM 833 C CA . CYS A 1 102 ? 19.919 37.432 82.841 1.00 20.49 102 CYS A CA 1
ATOM 834 C C . CYS A 1 102 ? 20.531 36.121 83.313 1.00 20.24 102 CYS A C 1
ATOM 835 O O . CYS A 1 102 ? 19.812 35.163 83.612 1.00 21.15 102 CYS A O 1
ATOM 838 N N . LEU A 1 103 ? 21.860 36.077 83.364 1.00 17.96 103 LEU A N 1
ATOM 839 C CA . LEU A 1 103 ? 22.578 34.906 83.852 1.00 19.50 103 LEU A CA 1
ATOM 840 C C . LEU A 1 103 ? 22.809 35.116 85.349 1.00 20.60 103 LEU A C 1
ATOM 841 O O . LEU A 1 103 ? 22.658 34.192 86.149 1.00 20.68 103 LEU A O 1
ATOM 846 N N . TYR A 1 104 ? 23.220 36.330 85.711 1.00 20.55 104 TYR A N 1
ATOM 847 C CA . TYR A 1 104 ? 23.423 36.696 87.110 1.00 20.94 104 TYR A CA 1
ATOM 848 C C . TYR A 1 104 ? 23.311 38.204 87.276 1.00 20.77 104 TYR A C 1
ATOM 849 O O . TYR A 1 104 ? 23.684 38.964 86.382 1.00 20.34 104 TYR A O 1
ATOM 858 N N . LEU A 1 105 ? 22.757 38.612 88.415 1.00 21.54 105 LEU A N 1
ATOM 859 C CA . LEU A 1 105 ? 22.531 40.013 88.748 1.00 21.64 105 LEU A CA 1
ATOM 860 C C . LEU A 1 105 ? 23.499 40.442 89.847 1.00 22.62 105 LEU A C 1
ATOM 861 O O . LEU A 1 105 ? 23.554 39.835 90.920 1.00 21.54 105 LEU A O 1
ATOM 866 N N . HIS A 1 106 ? 24.253 41.497 89.558 1.00 17.97 106 HIS A N 1
ATOM 867 C CA . HIS A 1 106 ? 25.262 42.030 90.460 1.00 17.77 106 HIS A CA 1
ATOM 868 C C . HIS A 1 106 ? 24.843 43.409 91.000 1.00 19.02 106 HIS A C 1
ATOM 869 O O . HIS A 1 106 ? 24.629 44.344 90.224 1.00 20.80 106 HIS A O 1
ATOM 876 N N . ILE A 1 107 ? 24.701 43.526 92.319 1.00 15.63 107 ILE A N 1
ATOM 877 C CA . ILE A 1 107 ? 24.335 44.806 92.929 1.00 18.33 107 ILE A CA 1
ATOM 878 C C . ILE A 1 107 ? 25.412 45.285 93.917 1.00 18.56 107 ILE A C 1
ATOM 879 O O . ILE A 1 107 ? 26.045 44.481 94.610 1.00 18.19 107 ILE A O 1
ATOM 884 N N . ASP A 1 108 ? 25.623 46.598 93.962 1.00 18.68 108 ASP A N 1
ATOM 885 C CA . ASP A 1 108 ? 26.591 47.200 94.874 1.00 17.08 108 ASP A CA 1
ATOM 886 C C . ASP A 1 108 ? 25.993 48.523 95.369 1.00 17.39 108 ASP A C 1
ATOM 887 O O . ASP A 1 108 ? 26.455 49.614 95.029 1.00 13.84 108 ASP A O 1
ATOM 892 N N . PRO A 1 109 ? 24.929 48.426 96.188 1.00 19.19 109 PRO A N 1
ATOM 893 C CA . PRO A 1 109 ? 24.228 49.586 96.743 1.00 19.21 109 PRO A CA 1
ATOM 894 C C . PRO A 1 109 ? 25.114 50.546 97.522 1.00 17.22 109 PRO A C 1
ATOM 895 O O . PRO A 1 109 ? 26.007 50.138 98.271 1.00 16.87 109 PRO A O 1
ATOM 899 N N . TYR A 1 110 ? 24.851 51.828 97.306 1.00 17.09 110 TYR A N 1
ATOM 900 C CA . TYR A 1 110 ? 25.561 52.934 97.949 1.00 16.70 110 TYR A CA 1
ATOM 901 C C . TYR A 1 110 ? 24.882 53.030 99.316 1.00 16.31 110 TYR A C 1
ATOM 902 O O . TYR A 1 110 ? 24.130 53.964 99.593 1.00 15.01 110 TYR A O 1
ATOM 911 N N . LEU A 1 111 ? 25.155 52.033 100.154 1.00 14.76 111 LEU A N 1
ATOM 912 C CA . LEU A 1 111 ? 24.542 51.900 101.473 1.00 15.63 111 LEU A CA 1
ATOM 913 C C . LEU A 1 111 ? 25.591 51.724 102.567 1.00 12.20 111 LEU A C 1
ATOM 914 O O . LEU A 1 111 ? 26.299 50.722 102.584 1.00 15.92 111 LEU A O 1
ATOM 919 N N . PRO A 1 112 ? 25.687 52.680 103.503 1.00 14.56 112 PRO A N 1
ATOM 920 C CA . PRO A 1 112 ? 26.676 52.569 104.579 1.00 14.47 112 PRO A CA 1
ATOM 921 C C . PRO A 1 112 ? 26.466 51.322 105.422 1.00 15.77 112 PRO A C 1
ATOM 922 O O . PRO A 1 112 ? 25.335 50.879 105.632 1.00 15.19 112 PRO A O 1
ATOM 926 N N . TYR A 1 113 ? 27.580 50.789 105.916 1.00 15.57 113 TYR A N 1
ATOM 927 C CA . TYR A 1 113 ? 27.600 49.611 106.765 1.00 16.71 113 TYR A CA 1
ATOM 928 C C . TYR A 1 113 ? 28.170 50.031 108.125 1.00 16.45 113 TYR A C 1
ATOM 929 O O . TYR A 1 113 ? 27.500 49.914 109.152 1.00 17.09 113 TYR A O 1
ATOM 938 N N . GLN A 1 114 ? 29.397 50.546 108.108 1.00 16.13 114 GLN A N 1
ATOM 939 C CA . GLN A 1 114 ? 30.087 50.995 109.316 1.00 18.22 114 GLN A CA 1
ATOM 940 C C . GLN A 1 114 ? 30.809 52.329 109.085 1.00 16.43 114 GLN A C 1
ATOM 941 O O . GLN A 1 114 ? 31.112 52.689 107.945 1.00 16.06 114 GLN A O 1
ATOM 947 N N . TYR A 1 115 ? 31.099 53.034 110.179 1.00 14.72 115 TYR A N 1
ATOM 948 C CA . TYR A 1 115 ? 31.836 54.297 110.150 1.00 15.45 115 TYR A CA 1
ATOM 949 C C . TYR A 1 115 ? 33.141 54.022 110.885 1.00 16.41 115 TYR A C 1
ATOM 950 O O . TYR A 1 115 ? 33.141 53.334 111.900 1.00 16.24 115 TYR A O 1
ATOM 959 N N . LEU A 1 116 ? 34.246 54.550 110.372 1.00 14.85 116 LEU A N 1
ATOM 960 C CA . LEU A 1 116 ? 35.552 54.347 111.000 1.00 14.76 116 LEU A CA 1
ATOM 961 C C . LEU A 1 116 ? 36.328 55.655 110.988 1.00 14.77 116 LEU A C 1
ATOM 962 O O . LEU A 1 116 ? 35.899 56.615 110.344 1.00 14.17 116 LEU A O 1
ATOM 967 N N . ASN A 1 117 ? 37.450 55.704 111.707 1.00 15.69 117 ASN A N 1
ATOM 968 C CA . ASN A 1 117 ? 38.309 56.887 111.645 1.00 14.94 117 ASN A CA 1
ATOM 969 C C . ASN A 1 117 ? 39.426 56.476 110.691 1.00 15.93 117 ASN A C 1
ATOM 970 O O . ASN A 1 117 ? 39.474 55.322 110.248 1.00 14.23 117 ASN A O 1
ATOM 975 N N . HIS A 1 118 ? 40.326 57.394 110.360 1.00 15.25 118 HIS A N 1
ATOM 976 C CA . HIS A 1 118 ? 41.394 57.061 109.428 1.00 15.91 118 HIS A CA 1
ATOM 977 C C . HIS A 1 118 ? 42.525 56.220 109.994 1.00 20.37 118 HIS A C 1
ATOM 978 O O . HIS A 1 118 ? 43.556 56.058 109.341 1.00 21.23 118 HIS A O 1
ATOM 985 N N . ASP A 1 119 ? 42.332 55.693 111.202 1.00 21.24 119 ASP A N 1
ATOM 986 C CA . ASP A 1 119 ? 43.319 54.826 111.831 1.00 24.25 119 ASP A CA 1
ATOM 987 C C . ASP A 1 119 ? 42.782 53.402 111.724 1.00 26.37 119 ASP A C 1
ATOM 988 O O . ASP A 1 119 ? 43.387 52.461 112.231 1.00 26.23 119 ASP A O 1
ATOM 993 N N . GLY A 1 120 ? 41.630 53.251 111.076 1.00 23.65 120 GLY A N 1
ATOM 994 C CA . GLY A 1 120 ? 41.050 51.929 110.916 1.00 22.77 120 GLY A CA 1
ATOM 995 C C . GLY A 1 120 ? 40.216 51.417 112.080 1.00 23.61 120 GLY A C 1
ATOM 996 O O . GLY A 1 120 ? 39.887 50.231 112.130 1.00 23.99 120 GLY A O 1
ATOM 997 N N . GLU A 1 121 ? 39.866 52.297 113.012 1.00 21.44 121 GLU A N 1
ATOM 998 C CA . GLU A 1 121 ? 39.052 51.901 114.156 1.00 22.03 121 GLU A CA 1
ATOM 999 C C . GLU A 1 121 ? 37.571 52.173 113.892 1.00 22.79 121 GLU A C 1
ATOM 1000 O O . GLU A 1 121 ? 37.196 53.275 113.470 1.00 25.95 121 GLU A O 1
ATOM 1006 N N . ILE A 1 122 ? 36.725 51.180 114.143 1.00 18.57 122 ILE A N 1
ATOM 1007 C CA . ILE A 1 122 ? 35.295 51.363 113.935 1.00 18.23 122 ILE A CA 1
ATOM 1008 C C . ILE A 1 122 ? 34.759 52.384 114.942 1.00 19.68 122 ILE A C 1
ATOM 1009 O O . ILE A 1 122 ? 34.988 52.264 116.147 1.00 19.84 122 ILE A O 1
ATOM 1014 N N . THR A 1 123 ? 34.067 53.402 114.444 1.00 16.39 123 THR A N 1
ATOM 1015 C CA . THR A 1 123 ? 33.513 54.421 115.323 1.00 21.49 123 THR A CA 1
ATOM 1016 C C . THR A 1 123 ? 32.006 54.249 115.499 1.00 22.29 123 THR A C 1
ATOM 1017 O O . THR A 1 123 ? 31.425 54.809 116.428 1.00 20.40 123 THR A O 1
ATOM 1021 N N . GLY A 1 124 ? 31.373 53.486 114.610 1.00 18.89 124 GLY A N 1
ATOM 1022 C CA . GLY A 1 124 ? 29.941 53.270 114.739 1.00 20.91 124 GLY A CA 1
ATOM 1023 C C . GLY A 1 124 ? 29.374 52.346 113.674 1.00 21.02 124 GLY A C 1
ATOM 1024 O O . GLY A 1 124 ? 30.001 52.112 112.654 1.00 19.98 124 GLY A O 1
ATOM 1025 N N . ASN A 1 125 ? 28.186 51.812 113.931 1.00 21.87 125 ASN A N 1
ATOM 1026 C CA . ASN A 1 125 ? 27.491 50.932 112.998 1.00 21.95 125 ASN A CA 1
ATOM 1027 C C . ASN A 1 125 ? 26.421 51.809 112.330 1.00 21.52 125 ASN A C 1
ATOM 1028 O O . ASN A 1 125 ? 25.758 52.601 113.015 1.00 21.76 125 ASN A O 1
ATOM 1033 N N . ALA A 1 126 ? 26.244 51.681 111.014 1.00 17.92 126 ALA A N 1
ATOM 1034 C CA . ALA A 1 126 ? 25.267 52.515 110.301 1.00 18.02 126 ALA A CA 1
ATOM 1035 C C . ALA A 1 126 ? 23.809 52.099 110.533 1.00 19.41 126 ALA A C 1
ATOM 1036 O O . ALA A 1 126 ? 22.879 52.824 110.158 1.00 18.64 126 ALA A O 1
ATOM 1038 N N . GLY A 1 127 ? 23.621 50.928 111.132 1.00 20.32 127 GLY A N 1
ATOM 1039 C CA . GLY A 1 127 ? 22.284 50.429 111.420 1.00 22.79 127 GLY A CA 1
ATOM 1040 C C . GLY A 1 127 ? 21.588 49.725 110.265 1.00 23.52 127 GLY A C 1
ATOM 1041 O O . GLY A 1 127 ? 20.360 49.618 110.251 1.00 24.58 127 GLY A O 1
ATOM 1042 N N . ASN A 1 128 ? 22.362 49.232 109.304 1.00 21.02 128 ASN A N 1
ATOM 1043 C CA . ASN A 1 128 ? 21.799 48.564 108.129 1.00 22.00 128 ASN A CA 1
ATOM 1044 C C . ASN A 1 128 ? 22.167 47.087 108.043 1.00 20.86 128 ASN A C 1
ATOM 1045 O O . ASN A 1 128 ? 22.007 46.464 106.990 1.00 21.92 128 ASN A O 1
ATOM 1050 N N . ASP A 1 129 ? 22.656 46.530 109.145 1.00 21.23 129 ASP A N 1
ATOM 1051 C CA . ASP A 1 129 ? 23.050 45.117 109.200 1.00 22.84 129 ASP A CA 1
ATOM 1052 C C . ASP A 1 129 ? 21.953 44.163 108.698 1.00 23.00 129 ASP A C 1
ATOM 1053 O O . ASP A 1 129 ? 22.258 43.127 108.113 1.00 23.32 129 ASP A O 1
ATOM 1058 N N . TRP A 1 130 ? 20.687 44.507 108.944 1.00 22.59 130 TRP A N 1
ATOM 1059 C CA . TRP A 1 130 ? 19.559 43.676 108.511 1.00 25.04 130 TRP A CA 1
ATOM 1060 C C . TRP A 1 130 ? 19.589 43.425 107.002 1.00 24.48 130 TRP A C 1
ATOM 1061 O O . TRP A 1 130 ? 19.057 42.423 106.506 1.00 23.80 130 TRP A O 1
ATOM 1072 N N . PHE A 1 131 ? 20.210 44.342 106.273 1.00 21.48 131 PHE A N 1
ATOM 1073 C CA . PHE A 1 131 ? 20.287 44.223 104.826 1.00 21.10 131 PHE A CA 1
ATOM 1074 C C . PHE A 1 131 ? 20.948 42.925 104.370 1.00 20.93 131 PHE A C 1
ATOM 1075 O O . PHE A 1 131 ? 20.480 42.289 103.423 1.00 21.13 131 PHE A O 1
ATOM 1083 N N . PHE A 1 132 ? 22.035 42.530 105.028 1.00 19.47 132 PHE A N 1
ATOM 1084 C CA . PHE A 1 132 ? 22.730 41.305 104.633 1.00 22.59 132 PHE A CA 1
ATOM 1085 C C . PHE A 1 132 ? 21.809 40.078 104.655 1.00 22.83 132 PHE A C 1
ATOM 1086 O O . PHE A 1 132 ? 21.798 39.285 103.709 1.00 22.44 132 PHE A O 1
ATOM 1094 N N . ASP A 1 133 ? 21.039 39.929 105.729 1.00 22.76 133 ASP A N 1
ATOM 1095 C CA . ASP A 1 133 ? 20.126 38.798 105.868 1.00 25.96 133 ASP A CA 1
ATOM 1096 C C . ASP A 1 133 ? 19.024 38.839 104.821 1.00 26.57 133 ASP A C 1
ATOM 1097 O O . ASP A 1 133 ? 18.682 37.812 104.228 1.00 22.81 133 ASP A O 1
ATOM 1102 N N . LYS A 1 134 ? 18.463 40.023 104.596 1.00 25.47 134 LYS A N 1
ATOM 1103 C CA . LYS A 1 134 ? 17.410 40.151 103.608 1.00 24.77 134 LYS A CA 1
ATOM 1104 C C . LYS A 1 134 ? 17.918 39.783 102.208 1.00 24.77 134 LYS A C 1
ATOM 1105 O O . LYS A 1 134 ? 17.242 39.064 101.473 1.00 25.30 134 LYS A O 1
ATOM 1111 N N . MET A 1 135 ? 19.105 40.252 101.835 1.00 20.23 135 MET A N 1
ATOM 1112 C CA . MET A 1 135 ? 19.629 39.929 100.508 1.00 23.15 135 MET A CA 1
ATOM 1113 C C . MET A 1 135 ? 19.847 38.414 100.410 1.00 25.56 135 MET A C 1
ATOM 1114 O O . MET A 1 135 ? 19.505 37.785 99.407 1.00 24.57 135 MET A O 1
ATOM 1119 N N . SER A 1 136 ? 20.415 37.833 101.462 1.00 24.60 136 SER A N 1
ATOM 1120 C CA . SER A 1 136 ? 20.655 36.395 101.496 1.00 26.05 136 SER A CA 1
ATOM 1121 C C . SER A 1 136 ? 19.333 35.638 101.292 1.00 26.89 136 SER A C 1
ATOM 1122 O O . SER A 1 136 ? 19.258 34.722 100.474 1.00 25.16 136 SER A O 1
ATOM 1125 N N . ASN A 1 137 ? 18.293 36.026 102.028 1.00 24.23 137 ASN A N 1
ATOM 1126 C CA . ASN A 1 137 ? 16.989 35.377 101.893 1.00 28.05 137 ASN A CA 1
ATOM 1127 C C . ASN A 1 137 ? 16.448 35.465 100.466 1.00 28.46 137 ASN A C 1
ATOM 1128 O O . ASN A 1 137 ? 15.684 34.605 100.036 1.00 27.30 137 ASN A O 1
ATOM 1133 N N . LEU A 1 138 ? 16.831 36.515 99.744 1.00 26.26 138 LEU A N 1
ATOM 1134 C CA . LEU A 1 138 ? 16.378 36.705 98.372 1.00 25.33 138 LEU A CA 1
ATOM 1135 C C . LEU A 1 138 ? 17.330 36.116 97.326 1.00 23.37 138 LEU A C 1
ATOM 1136 O O . LEU A 1 138 ? 17.144 36.331 96.129 1.00 25.73 138 LEU A O 1
ATOM 1141 N N . GLY A 1 139 ? 18.347 35.385 97.769 1.00 22.19 139 GLY A N 1
ATOM 1142 C CA . GLY A 1 139 ? 19.280 34.786 96.827 1.00 21.88 139 GLY A CA 1
ATOM 1143 C C . GLY A 1 139 ? 20.451 35.663 96.414 1.00 24.94 139 GLY A C 1
ATOM 1144 O O . GLY A 1 139 ? 21.284 35.256 95.596 1.00 22.99 139 GLY A O 1
ATOM 1145 N N . PHE A 1 140 ? 20.520 36.873 96.962 1.00 25.20 140 PHE A N 1
ATOM 1146 C CA . PHE A 1 140 ? 21.629 37.775 96.648 1.00 24.09 140 PHE A CA 1
ATOM 1147 C C . PHE A 1 140 ? 22.775 37.434 97.599 1.00 25.09 140 PHE A C 1
ATOM 1148 O O . PHE A 1 140 ? 22.746 37.810 98.768 1.00 25.45 140 PHE A O 1
ATOM 1156 N N . GLU A 1 141 ? 23.779 36.730 97.087 1.00 26.60 141 GLU A N 1
ATOM 1157 C CA . GLU A 1 141 ? 24.931 36.303 97.881 1.00 27.48 141 GLU A CA 1
ATOM 1158 C C . GLU A 1 141 ? 26.033 37.357 97.990 1.00 25.22 141 GLU A C 1
ATOM 1159 O O . GLU A 1 141 ? 26.606 37.792 96.985 1.00 20.86 141 GLU A O 1
ATOM 1165 N N . HIS A 1 142 ? 26.317 37.762 99.224 1.00 23.76 142 HIS A N 1
ATOM 1166 C CA . HIS A 1 142 ? 27.345 38.762 99.507 1.00 21.63 142 HIS A CA 1
ATOM 1167 C C . HIS A 1 142 ? 28.717 38.211 99.114 1.00 21.60 142 HIS A C 1
ATOM 1168 O O . HIS A 1 142 ? 29.032 37.072 99.439 1.00 20.21 142 HIS A O 1
ATOM 1175 N N . THR A 1 143 ? 29.542 39.008 98.439 1.00 19.43 143 THR A N 1
ATOM 1176 C CA . THR A 1 143 ? 30.860 38.520 98.041 1.00 19.53 143 THR A CA 1
ATOM 1177 C C . THR A 1 143 ? 31.888 38.615 99.174 1.00 20.50 143 THR A C 1
ATOM 1178 O O . THR A 1 143 ? 32.963 38.043 99.077 1.00 19.60 143 THR A O 1
ATOM 1182 N N . GLY A 1 144 ? 31.569 39.329 100.252 1.00 21.08 144 GLY A N 1
ATOM 1183 C CA . GLY A 1 144 ? 32.522 39.410 101.351 1.00 22.15 144 GLY A CA 1
ATOM 1184 C C . GLY A 1 144 ? 33.036 40.802 101.665 1.00 22.96 144 GLY A C 1
ATOM 1185 O O . GLY A 1 144 ? 32.805 41.751 100.906 1.00 20.61 144 GLY A O 1
ATOM 1186 N N . PHE A 1 145 ? 33.741 40.929 102.784 1.00 18.00 145 PHE A N 1
ATOM 1187 C CA . PHE A 1 145 ? 34.263 42.231 103.182 1.00 20.87 145 PHE A CA 1
ATOM 1188 C C . PHE A 1 145 ? 35.633 42.480 102.576 1.00 20.12 145 PHE A C 1
ATOM 1189 O O . PHE A 1 145 ? 36.649 42.498 103.266 1.00 20.25 145 PHE A O 1
ATOM 1197 N N . HIS A 1 146 ? 35.643 42.684 101.262 1.00 20.06 146 HIS A N 1
ATOM 1198 C CA . HIS A 1 146 ? 36.883 42.900 100.552 1.00 21.13 146 HIS A CA 1
ATOM 1199 C C . HIS A 1 146 ? 37.476 44.278 100.825 1.00 22.82 146 HIS A C 1
ATOM 1200 O O . HIS A 1 146 ? 36.779 45.230 101.165 1.00 20.95 146 HIS A O 1
ATOM 1207 N N . LYS A 1 147 ? 38.791 44.351 100.701 1.00 23.30 147 LYS A N 1
ATOM 1208 C CA . LYS A 1 147 ? 39.558 45.576 100.921 1.00 28.52 147 LYS A CA 1
ATOM 1209 C C . LYS A 1 147 ? 40.577 45.711 99.798 1.00 28.83 147 LYS A C 1
ATOM 1210 O O . LYS A 1 147 ? 40.897 44.729 99.121 1.00 28.15 147 LYS A O 1
ATOM 1216 N N . GLY A 1 148 ? 41.109 46.915 99.621 1.00 30.32 148 GLY A N 1
ATOM 1217 C CA . GLY A 1 148 ? 42.087 47.131 98.571 1.00 33.10 148 GLY A CA 1
ATOM 1218 C C . GLY A 1 148 ? 41.325 47.444 97.310 1.00 36.38 148 GLY A C 1
ATOM 1219 O O . GLY A 1 148 ? 40.106 47.306 97.288 1.00 37.71 148 GLY A O 1
ATOM 1220 N N . PHE A 1 149 ? 42.023 47.869 96.264 1.00 38.69 149 PHE A N 1
ATOM 1221 C CA . PHE A 1 149 ? 41.359 48.201 95.014 1.00 40.81 149 PHE A CA 1
ATOM 1222 C C . PHE A 1 149 ? 41.276 46.988 94.095 1.00 42.51 149 PHE A C 1
ATOM 1223 O O . PHE A 1 149 ? 42.293 46.497 93.604 1.00 42.26 149 PHE A O 1
ATOM 1231 N N . ASP A 1 150 ? 40.053 46.510 93.880 1.00 42.09 150 ASP A N 1
ATOM 1232 C CA . ASP A 1 150 ? 39.792 45.359 93.027 1.00 40.22 150 ASP A CA 1
ATOM 1233 C C . ASP A 1 150 ? 39.658 45.805 91.576 1.00 41.11 150 ASP A C 1
ATOM 1234 O O . ASP A 1 150 ? 39.280 46.944 91.298 1.00 40.91 150 ASP A O 1
ATOM 1239 N N . PRO A 1 151 ? 39.970 44.911 90.627 1.00 41.90 151 PRO A N 1
ATOM 1240 C CA . PRO A 1 151 ? 39.861 45.285 89.214 1.00 41.09 151 PRO A CA 1
ATOM 1241 C C . PRO A 1 151 ? 38.412 45.512 88.788 1.00 39.81 151 PRO A C 1
ATOM 1242 O O . PRO A 1 151 ? 38.128 46.371 87.956 1.00 39.09 151 PRO A O 1
ATOM 1246 N N . VAL A 1 152 ? 37.499 44.746 89.375 1.00 38.57 152 VAL A N 1
ATOM 1247 C CA . VAL A 1 152 ? 36.084 44.846 89.029 1.00 38.95 152 VAL A CA 1
ATOM 1248 C C . VAL A 1 152 ? 35.214 45.550 90.065 1.00 37.30 152 VAL A C 1
ATOM 1249 O O . VAL A 1 152 ? 34.524 46.522 89.750 1.00 39.76 152 VAL A O 1
ATOM 1253 N N . LEU A 1 153 ? 35.249 45.060 91.298 1.00 31.07 153 LEU A N 1
ATOM 1254 C CA . LEU A 1 153 ? 34.427 45.626 92.355 1.00 29.14 153 LEU A CA 1
ATOM 1255 C C . LEU A 1 153 ? 34.788 47.053 92.753 1.00 27.42 153 LEU A C 1
ATOM 1256 O O . LEU A 1 153 ? 35.965 47.411 92.859 1.00 28.96 153 LEU A O 1
ATOM 1261 N N . GLN A 1 154 ? 33.760 47.872 92.966 1.00 26.79 154 GLN A N 1
ATOM 1262 C CA . GLN A 1 154 ? 33.963 49.251 93.398 1.00 24.21 154 GLN A CA 1
ATOM 1263 C C . GLN A 1 154 ? 34.596 49.220 94.799 1.00 23.38 154 GLN A C 1
ATOM 1264 O O . GLN A 1 154 ? 34.341 48.301 95.585 1.00 18.59 154 GLN A O 1
ATOM 1270 N N . ILE A 1 155 ? 35.425 50.215 95.105 1.00 22.73 155 ILE A N 1
ATOM 1271 C CA . ILE A 1 155 ? 36.068 50.298 96.412 1.00 23.94 155 ILE A CA 1
ATOM 1272 C C . ILE A 1 155 ? 34.974 50.487 97.468 1.00 22.20 155 ILE A C 1
ATOM 1273 O O . ILE A 1 155 ? 34.090 51.338 97.312 1.00 19.35 155 ILE A O 1
ATOM 1278 N N . ARG A 1 156 ? 35.037 49.686 98.531 1.00 19.03 156 ARG A N 1
ATOM 1279 C CA . ARG A 1 156 ? 34.047 49.714 99.608 1.00 18.45 156 ARG A CA 1
ATOM 1280 C C . ARG A 1 156 ? 34.240 50.783 100.683 1.00 16.52 156 ARG A C 1
ATOM 1281 O O . ARG A 1 156 ? 33.404 50.900 101.581 1.00 16.74 156 ARG A O 1
ATOM 1289 N N . TYR A 1 157 ? 35.317 51.558 100.605 1.00 15.91 157 TYR A N 1
ATOM 1290 C CA . TYR A 1 157 ? 35.571 52.584 101.615 1.00 15.82 157 TYR A CA 1
ATOM 1291 C C . TYR A 1 157 ? 35.771 53.979 101.034 1.00 16.57 157 TYR A C 1
ATOM 1292 O O . TYR A 1 157 ? 36.503 54.149 100.059 1.00 14.41 157 TYR A O 1
ATOM 1301 N N . HIS A 1 158 ? 35.122 54.968 101.651 1.00 15.98 158 HIS A N 1
ATOM 1302 C CA . HIS A 1 158 ? 35.240 56.371 101.243 1.00 13.17 158 HIS A CA 1
ATOM 1303 C C . HIS A 1 158 ? 35.691 57.217 102.436 1.00 14.17 158 HIS A C 1
ATOM 1304 O O . HIS A 1 158 ? 35.365 56.903 103.579 1.00 13.02 158 HIS A O 1
ATOM 1311 N N . SER A 1 159 ? 36.441 58.283 102.156 1.00 14.01 159 SER A N 1
ATOM 1312 C CA . SER A 1 159 ? 36.876 59.238 103.179 1.00 14.56 159 SER A CA 1
ATOM 1313 C C . SER A 1 159 ? 35.932 60.405 102.888 1.00 15.56 159 SER A C 1
ATOM 1314 O O . SER A 1 159 ? 36.018 61.022 101.823 1.00 15.82 159 SER A O 1
ATOM 1317 N N . VAL A 1 160 ? 35.047 60.714 103.829 1.00 13.48 160 VAL A N 1
ATOM 1318 C CA . VAL A 1 160 ? 34.026 61.734 103.606 1.00 12.94 160 VAL A CA 1
ATOM 1319 C C . VAL A 1 160 ? 34.007 62.871 104.622 1.00 11.65 160 VAL A C 1
ATOM 1320 O O . VAL A 1 160 ? 34.026 62.633 105.824 1.00 12.15 160 VAL A O 1
ATOM 1324 N N . LEU A 1 161 ? 33.949 64.098 104.115 1.00 11.78 161 LEU A N 1
ATOM 1325 C CA . LEU A 1 161 ? 33.919 65.300 104.945 1.00 11.58 161 LEU A CA 1
ATOM 1326 C C . LEU A 1 161 ? 32.504 65.868 104.982 1.00 13.25 161 LEU A C 1
ATOM 1327 O O . LEU A 1 161 ? 31.952 66.277 103.953 1.00 15.24 161 LEU A O 1
ATOM 1332 N N . ASP A 1 162 ? 31.919 65.898 106.176 1.00 15.38 162 ASP A N 1
ATOM 1333 C CA . ASP A 1 162 ? 30.565 66.404 106.346 1.00 17.68 162 ASP A CA 1
ATOM 1334 C C . ASP A 1 162 ? 30.572 67.925 106.418 1.00 17.62 162 ASP A C 1
ATOM 1335 O O . ASP A 1 162 ? 31.275 68.520 107.244 1.00 18.06 162 ASP A O 1
ATOM 1340 N N . LEU A 1 163 ? 29.791 68.560 105.551 1.00 16.33 163 LEU A N 1
ATOM 1341 C CA . LEU A 1 163 ? 29.746 70.021 105.520 1.00 15.78 163 LEU A CA 1
ATOM 1342 C C . LEU A 1 163 ? 28.442 70.599 106.075 1.00 17.20 163 LEU A C 1
ATOM 1343 O O . LEU A 1 163 ? 28.274 71.822 106.130 1.00 17.88 163 LEU A O 1
ATOM 1348 N N . LYS A 1 164 ? 27.515 69.729 106.468 1.00 17.80 164 LYS A N 1
ATOM 1349 C CA . LYS A 1 164 ? 26.231 70.189 106.984 1.00 17.96 164 LYS A CA 1
ATOM 1350 C C . LYS A 1 164 ? 26.409 71.183 108.135 1.00 22.01 164 LYS A C 1
ATOM 1351 O O . LYS A 1 164 ? 27.101 70.894 109.115 1.00 23.24 164 LYS A O 1
ATOM 1357 N N . ASP A 1 165 ? 25.787 72.351 107.996 1.00 23.52 165 ASP A N 1
ATOM 1358 C CA . ASP A 1 165 ? 25.831 73.411 109.005 1.00 25.32 165 ASP A CA 1
ATOM 1359 C C . ASP A 1 165 ? 27.222 73.960 109.323 1.00 26.95 165 ASP A C 1
ATOM 1360 O O . ASP A 1 165 ? 27.475 74.452 110.426 1.00 25.17 165 ASP A O 1
ATOM 1365 N N . LYS A 1 166 ? 28.123 73.883 108.354 1.00 26.17 166 LYS A N 1
ATOM 1366 C CA . LYS A 1 166 ? 29.468 74.403 108.553 1.00 25.81 166 LYS A CA 1
ATOM 1367 C C . LYS A 1 166 ? 29.816 75.452 107.522 1.00 23.42 166 LYS A C 1
ATOM 1368 O O . LYS A 1 166 ? 29.284 75.439 106.411 1.00 22.63 166 LYS A O 1
ATOM 1374 N N . THR A 1 167 ? 30.682 76.380 107.916 1.00 20.36 167 THR A N 1
ATOM 1375 C CA . THR A 1 167 ? 31.151 77.434 107.032 1.00 19.25 167 THR A CA 1
ATOM 1376 C C . THR A 1 167 ? 32.592 77.079 106.708 1.00 19.66 167 THR A C 1
ATOM 1377 O O . THR A 1 167 ? 33.177 76.170 107.314 1.00 16.31 167 THR A O 1
ATOM 1381 N N . ALA A 1 168 ? 33.168 77.817 105.769 1.00 18.95 168 ALA A N 1
ATOM 1382 C CA . ALA A 1 168 ? 34.548 77.601 105.372 1.00 16.71 168 ALA A CA 1
ATOM 1383 C C . ALA A 1 168 ? 35.487 77.764 106.572 1.00 19.04 168 ALA A C 1
ATOM 1384 O O . ALA A 1 168 ? 36.474 77.030 106.702 1.00 16.77 168 ALA A O 1
ATOM 1386 N N . ASP A 1 169 ? 35.184 78.724 107.452 1.00 19.68 169 ASP A N 1
ATOM 1387 C CA . ASP A 1 169 ? 36.023 78.951 108.634 1.00 21.28 169 ASP A CA 1
ATOM 1388 C C . ASP A 1 169 ? 35.983 77.744 109.557 1.00 19.35 169 ASP A C 1
ATOM 1389 O O . ASP A 1 169 ? 36.993 77.403 110.161 1.00 15.03 169 ASP A O 1
ATOM 1394 N N . ASP A 1 170 ? 34.813 77.117 109.678 1.00 18.02 170 ASP A N 1
ATOM 1395 C CA . ASP A 1 170 ? 34.672 75.914 110.504 1.00 19.64 170 ASP A CA 1
ATOM 1396 C C . ASP A 1 170 ? 35.543 74.803 109.910 1.00 18.98 170 ASP A C 1
ATOM 1397 O O . ASP A 1 170 ? 36.217 74.054 110.627 1.00 15.42 170 ASP A O 1
ATOM 1402 N N . ILE A 1 171 ? 35.509 74.687 108.587 1.00 16.91 171 ILE A N 1
ATOM 1403 C CA . ILE A 1 171 ? 36.265 73.631 107.925 1.00 15.33 171 ILE A CA 1
ATOM 1404 C C . ILE A 1 171 ? 37.761 73.807 108.141 1.00 17.10 171 ILE A C 1
ATOM 1405 O O . ILE A 1 171 ? 38.465 72.848 108.474 1.00 15.66 171 ILE A O 1
ATOM 1410 N N . ILE A 1 172 ? 38.248 75.027 107.961 1.00 16.66 172 ILE A N 1
ATOM 1411 C CA . ILE A 1 172 ? 39.665 75.301 108.164 1.00 18.45 172 ILE A CA 1
ATOM 1412 C C . ILE A 1 172 ? 40.033 75.072 109.627 1.00 19.47 172 ILE A C 1
ATOM 1413 O O . ILE A 1 172 ? 41.097 74.531 109.928 1.00 17.55 172 ILE A O 1
ATOM 1418 N N . LYS A 1 173 ? 39.153 75.472 110.541 1.00 20.02 173 LYS A N 1
ATOM 1419 C CA . LYS A 1 173 ? 39.450 75.301 111.962 1.00 20.91 173 LYS A CA 1
ATOM 1420 C C . LYS A 1 173 ? 39.569 73.839 112.363 1.00 21.10 173 LYS A C 1
ATOM 1421 O O . LYS A 1 173 ? 40.325 73.516 113.269 1.00 19.97 173 LYS A O 1
ATOM 1427 N N . ASN A 1 174 ? 38.835 72.956 111.683 1.00 18.34 174 ASN A N 1
ATOM 1428 C CA . ASN A 1 174 ? 38.873 71.536 112.015 1.00 18.33 174 ASN A CA 1
ATOM 1429 C C . ASN A 1 174 ? 39.988 70.759 111.313 1.00 17.97 174 ASN A C 1
ATOM 1430 O O . ASN A 1 174 ? 40.147 69.570 111.558 1.00 17.36 174 ASN A O 1
ATOM 1435 N N . MET A 1 175 ? 40.738 71.420 110.430 1.00 16.37 175 MET A N 1
ATOM 1436 C CA . MET A 1 175 ? 41.855 70.772 109.734 1.00 17.74 175 MET A CA 1
ATOM 1437 C C . MET A 1 175 ? 42.982 70.603 110.747 1.00 18.66 175 MET A C 1
ATOM 1438 O O . MET A 1 175 ? 43.016 71.314 111.748 1.00 14.43 175 MET A O 1
ATOM 1443 N N . ASP A 1 176 ? 43.906 69.676 110.496 1.00 19.42 176 ASP A N 1
ATOM 1444 C CA . ASP A 1 176 ? 45.029 69.539 111.411 1.00 19.14 176 ASP A CA 1
ATOM 1445 C C . ASP A 1 176 ? 46.052 70.633 111.045 1.00 19.86 176 ASP A C 1
ATOM 1446 O O . ASP A 1 176 ? 45.908 71.322 110.020 1.00 20.98 176 ASP A O 1
ATOM 1451 N N . GLY A 1 177 ? 47.062 70.819 111.886 1.00 18.73 177 GLY A N 1
ATOM 1452 C CA . GLY A 1 177 ? 48.042 71.866 111.643 1.00 18.42 177 GLY A CA 1
ATOM 1453 C C . GLY A 1 177 ? 48.616 71.961 110.242 1.00 19.14 177 GLY A C 1
ATOM 1454 O O . GLY A 1 177 ? 48.674 73.044 109.655 1.00 18.05 177 GLY A O 1
ATOM 1455 N N . LEU A 1 178 ? 49.048 70.827 109.702 1.00 18.44 178 LEU A N 1
ATOM 1456 C CA . LEU A 1 178 ? 49.638 70.798 108.373 1.00 19.64 178 LEU A CA 1
ATOM 1457 C C . LEU A 1 178 ? 48.646 71.218 107.268 1.00 18.98 178 LEU A C 1
ATOM 1458 O O . LEU A 1 178 ? 48.992 72.022 106.399 1.00 15.92 178 LEU A O 1
ATOM 1463 N N . ARG A 1 179 ? 47.416 70.702 107.293 1.00 16.71 179 ARG A N 1
ATOM 1464 C CA . ARG A 1 179 ? 46.451 71.091 106.258 1.00 17.20 179 ARG A CA 1
ATOM 1465 C C . ARG A 1 179 ? 46.034 72.556 106.368 1.00 16.99 179 ARG A C 1
ATOM 1466 O O . ARG A 1 179 ? 45.896 73.250 105.367 1.00 17.50 179 ARG A O 1
ATOM 1474 N N . LYS A 1 180 ? 45.822 73.024 107.589 1.00 17.22 180 LYS A N 1
ATOM 1475 C CA . LYS A 1 180 ? 45.449 74.419 107.810 1.00 18.68 180 LYS A CA 1
ATOM 1476 C C . LYS A 1 180 ? 46.558 75.339 107.283 1.00 17.63 180 LYS A C 1
ATOM 1477 O O . LYS A 1 180 ? 46.293 76.296 106.557 1.00 19.32 180 LYS A O 1
ATOM 1483 N N . ARG A 1 181 ? 47.802 75.043 107.648 1.00 17.90 181 ARG A N 1
ATOM 1484 C CA . ARG A 1 181 ? 48.923 75.865 107.218 1.00 17.89 181 ARG A CA 1
ATOM 1485 C C . ARG A 1 181 ? 49.043 75.933 105.698 1.00 17.18 181 ARG A C 1
ATOM 1486 O O . ARG A 1 181 ? 49.186 77.016 105.129 1.00 18.59 181 ARG A O 1
ATOM 1494 N N . ASN A 1 182 ? 48.986 74.778 105.047 1.00 16.49 182 ASN A N 1
ATOM 1495 C CA . ASN A 1 182 ? 49.096 74.724 103.593 1.00 16.87 182 ASN A CA 1
ATOM 1496 C C . ASN A 1 182 ? 47.907 75.382 102.894 1.00 18.26 182 ASN A C 1
ATOM 1497 O O . ASN A 1 182 ? 48.065 76.014 101.843 1.00 18.55 182 ASN A O 1
ATOM 1502 N N . THR A 1 183 ? 46.718 75.249 103.478 1.00 17.00 183 THR A N 1
ATOM 1503 C CA . THR A 1 183 ? 45.533 75.863 102.890 1.00 18.73 183 THR A CA 1
ATOM 1504 C C . THR A 1 183 ? 45.660 77.388 102.987 1.00 18.72 183 THR A C 1
ATOM 1505 O O . THR A 1 183 ? 45.394 78.102 102.016 1.00 20.59 183 THR A O 1
ATOM 1509 N N . LYS A 1 184 ? 46.081 77.888 104.148 1.00 16.88 184 LYS A N 1
ATOM 1510 C CA . LYS A 1 184 ? 46.264 79.333 104.305 1.00 21.46 184 LYS A CA 1
ATOM 1511 C C . LYS A 1 184 ? 47.334 79.778 103.305 1.00 21.27 184 LYS A C 1
ATOM 1512 O O . LYS A 1 184 ? 47.219 80.837 102.696 1.00 24.02 184 LYS A O 1
ATOM 1518 N N . LYS A 1 185 ? 48.366 78.957 103.128 1.00 21.47 185 LYS A N 1
ATOM 1519 C CA . LYS A 1 185 ? 49.441 79.305 102.198 1.00 27.60 185 LYS A CA 1
ATOM 1520 C C . LYS A 1 185 ? 48.961 79.583 10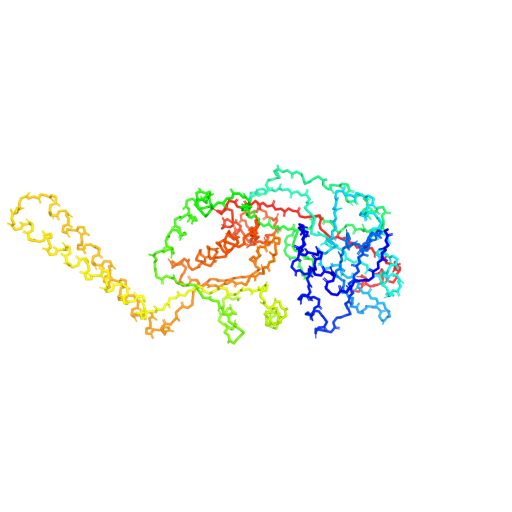0.770 1.00 30.73 185 LYS A C 1
ATOM 1521 O O . LYS A 1 185 ? 49.269 80.632 100.208 1.00 31.84 185 LYS A O 1
ATOM 1527 N N . VAL A 1 186 ? 48.221 78.654 100.174 1.00 30.56 186 VAL A N 1
ATOM 1528 C CA . VAL A 1 186 ? 47.766 78.864 98.806 1.00 34.38 186 VAL A CA 1
ATOM 1529 C C . VAL A 1 186 ? 46.804 80.015 98.649 1.00 37.96 186 VAL A C 1
ATOM 1530 O O . VAL A 1 186 ? 46.693 80.584 97.568 1.00 41.14 186 VAL A O 1
ATOM 1534 N N . LYS A 1 187 ? 46.096 80.353 99.718 1.00 40.65 187 LYS A N 1
ATOM 1535 C CA . LYS A 1 187 ? 45.165 81.464 99.660 1.00 42.62 187 LYS A CA 1
ATOM 1536 C C . LYS A 1 187 ? 45.923 82.740 99.300 1.00 44.50 187 LYS A C 1
ATOM 1537 O O . LYS A 1 187 ? 45.335 83.685 98.780 1.00 44.38 187 LYS A O 1
ATOM 1543 N N . LYS A 1 188 ? 47.230 82.758 99.555 1.00 45.98 188 LYS A N 1
ATOM 1544 C CA . LYS A 1 188 ? 48.024 83.952 99.289 1.00 48.40 188 LYS A CA 1
ATOM 1545 C C . LYS A 1 188 ? 49.466 83.702 98.818 1.00 47.43 188 LYS A C 1
ATOM 1546 O O . LYS A 1 188 ? 50.403 84.316 99.326 1.00 48.54 188 LYS A O 1
ATOM 1552 N N . ASN A 1 189 ? 49.658 82.819 97.844 1.00 45.59 189 ASN A N 1
ATOM 1553 C CA . ASN A 1 189 ? 51.015 82.549 97.362 1.00 41.80 189 ASN A CA 1
ATOM 1554 C C . ASN A 1 189 ? 51.159 82.616 95.840 1.00 40.29 189 ASN A C 1
ATOM 1555 O O . ASN A 1 189 ? 52.150 82.125 95.289 1.00 40.43 189 ASN A O 1
ATOM 1560 N N . GLY A 1 190 ? 50.173 83.208 95.164 1.00 36.70 190 GLY A N 1
ATOM 1561 C CA . GLY A 1 190 ? 50.243 83.328 93.714 1.00 34.43 190 GLY A CA 1
ATOM 1562 C C . GLY A 1 190 ? 49.636 82.199 92.888 1.00 31.82 190 GLY A C 1
ATOM 1563 O O . GLY A 1 190 ? 49.617 82.274 91.660 1.00 31.19 190 GLY A O 1
ATOM 1564 N N . VAL A 1 191 ? 49.146 81.151 93.543 1.00 27.51 191 VAL A N 1
ATOM 1565 C CA . VAL A 1 191 ? 48.534 80.037 92.827 1.00 26.00 191 VAL A CA 1
ATOM 1566 C C . VAL A 1 191 ? 47.082 80.360 92.492 1.00 27.15 191 VAL A C 1
ATOM 1567 O O . VAL A 1 191 ? 46.367 80.933 93.317 1.00 29.77 191 VAL A O 1
ATOM 1571 N N . LYS A 1 192 ? 46.655 79.997 91.283 1.00 24.44 192 LYS A N 1
ATOM 1572 C CA . LYS A 1 192 ? 45.276 80.228 90.847 1.00 25.28 192 LYS A CA 1
ATOM 1573 C C . LYS A 1 192 ? 44.628 78.921 90.395 1.00 22.14 192 LYS A C 1
ATOM 1574 O O . LYS A 1 192 ? 45.317 77.930 90.144 1.00 18.48 192 LYS A O 1
ATOM 1580 N N . VAL A 1 193 ? 43.304 78.915 90.303 1.00 19.64 193 VAL A N 1
ATOM 1581 C CA . VAL A 1 193 ? 42.590 77.720 89.870 1.00 18.53 193 VAL A CA 1
ATOM 1582 C C . VAL A 1 193 ? 41.609 78.065 88.753 1.00 21.14 193 VAL A C 1
ATOM 1583 O O . VAL A 1 193 ? 40.842 79.027 88.861 1.00 18.42 193 VAL A O 1
ATOM 1587 N N . ARG A 1 194 ? 41.667 77.302 87.668 1.00 16.20 194 ARG A N 1
ATOM 1588 C CA . ARG A 1 194 ? 40.751 77.497 86.555 1.00 20.32 194 ARG A CA 1
ATOM 1589 C C . ARG A 1 194 ? 40.186 76.134 86.212 1.00 21.62 194 ARG A C 1
ATOM 1590 O O . ARG A 1 194 ? 40.729 75.104 86.633 1.00 22.35 194 ARG A O 1
ATOM 1598 N N . PHE A 1 195 ? 39.098 76.119 85.456 1.00 21.77 195 PHE A N 1
ATOM 1599 C CA . PHE A 1 195 ? 38.482 74.863 85.081 1.00 23.15 195 PHE A CA 1
ATOM 1600 C C . PHE A 1 195 ? 38.744 74.551 83.620 1.00 26.81 195 PHE A C 1
ATOM 1601 O O . PHE A 1 195 ? 38.453 75.357 82.734 1.00 28.40 195 PHE A O 1
ATOM 1609 N N . LEU A 1 196 ? 39.295 73.365 83.389 1.00 25.79 196 LEU A N 1
ATOM 1610 C CA . LEU A 1 196 ? 39.655 72.903 82.061 1.00 27.65 196 LEU A CA 1
ATOM 1611 C C . LEU A 1 196 ? 38.490 72.377 81.232 1.00 30.74 196 LEU A C 1
ATOM 1612 O O . LEU A 1 196 ? 37.573 71.733 81.757 1.00 29.88 196 LEU A O 1
ATOM 1617 N N . SER A 1 197 ? 38.547 72.655 79.930 1.00 31.91 197 SER A N 1
ATOM 1618 C CA . SER A 1 197 ? 37.529 72.197 78.985 1.00 35.77 197 SER A CA 1
ATOM 1619 C C . SER A 1 197 ? 38.130 70.959 78.337 1.00 37.00 197 SER A C 1
ATOM 1620 O O . SER A 1 197 ? 39.268 70.593 78.630 1.00 36.50 197 SER A O 1
ATOM 1623 N N . GLU A 1 198 ? 37.378 70.333 77.442 1.00 35.83 198 GLU A N 1
ATOM 1624 C CA . GLU A 1 198 ? 37.838 69.134 76.761 1.00 37.18 198 GLU A CA 1
ATOM 1625 C C . GLU A 1 198 ? 39.174 69.290 76.037 1.00 35.83 198 GLU A C 1
ATOM 1626 O O . GLU A 1 198 ? 40.039 68.412 76.122 1.00 32.19 198 GLU A O 1
ATOM 1632 N N . GLU A 1 199 ? 39.357 70.402 75.329 1.00 33.77 199 GLU A N 1
ATOM 1633 C CA . GLU A 1 199 ? 40.597 70.591 74.585 1.00 35.91 199 GLU A CA 1
ATOM 1634 C C . GLU A 1 199 ? 41.842 70.681 75.462 1.00 35.69 199 GLU A C 1
ATOM 1635 O O . GLU A 1 199 ? 42.955 70.516 74.970 1.00 37.46 199 GLU A O 1
ATOM 1641 N N . GLU A 1 200 ? 41.670 70.923 76.758 1.00 35.06 200 GLU A N 1
ATOM 1642 C CA . GLU A 1 200 ? 42.830 71.002 77.647 1.00 35.67 200 GLU A CA 1
ATOM 1643 C C . GLU A 1 200 ? 42.918 69.788 78.557 1.00 33.88 200 GLU A C 1
ATOM 1644 O O . GLU A 1 200 ? 43.733 69.751 79.483 1.00 31.35 200 GLU A O 1
ATOM 1650 N N . LEU A 1 201 ? 42.078 68.794 78.286 1.00 33.15 201 LEU A N 1
ATOM 1651 C CA . LEU A 1 201 ? 42.060 67.581 79.088 1.00 34.92 201 LEU A CA 1
ATOM 1652 C C . LEU A 1 201 ? 43.453 66.954 79.204 1.00 35.16 201 LEU A C 1
ATOM 1653 O O . LEU A 1 201 ? 43.777 66.339 80.219 1.00 38.02 201 LEU A O 1
ATOM 1658 N N . PRO A 1 202 ? 44.298 67.099 78.168 1.00 35.01 202 PRO A N 1
ATOM 1659 C CA . PRO A 1 202 ? 45.636 66.505 78.288 1.00 35.15 202 PRO A CA 1
ATOM 1660 C C . PRO A 1 202 ? 46.490 67.100 79.418 1.00 34.11 202 PRO A C 1
ATOM 1661 O O . PRO A 1 202 ? 47.405 66.436 79.918 1.00 32.67 202 PRO A O 1
ATOM 1665 N N . ILE A 1 203 ? 46.202 68.343 79.813 1.00 31.19 203 ILE A N 1
ATOM 1666 C CA . ILE A 1 203 ? 46.936 68.962 80.914 1.00 29.51 203 ILE A CA 1
ATOM 1667 C C . ILE A 1 203 ? 46.629 68.140 82.163 1.00 30.15 203 ILE A C 1
ATOM 1668 O O . ILE A 1 203 ? 47.528 67.797 82.930 1.00 30.29 203 ILE A O 1
ATOM 1673 N N . PHE A 1 204 ? 45.349 67.832 82.364 1.00 29.21 204 PHE A N 1
ATOM 1674 C CA . PHE A 1 204 ? 44.922 67.032 83.513 1.00 28.85 204 PHE A CA 1
ATOM 1675 C C . PHE A 1 204 ? 45.569 65.654 83.422 1.00 28.83 204 PHE A C 1
ATOM 1676 O O . PHE A 1 204 ? 46.074 65.118 84.410 1.00 28.09 204 PHE A O 1
ATOM 1684 N N . ARG A 1 205 ? 45.546 65.092 82.219 1.00 29.86 205 ARG A N 1
ATOM 1685 C CA . ARG A 1 205 ? 46.116 63.776 81.957 1.00 36.34 205 ARG A CA 1
ATOM 1686 C C . ARG A 1 205 ? 47.598 63.692 82.299 1.00 36.69 205 ARG A C 1
ATOM 1687 O O . ARG A 1 205 ? 48.084 62.638 82.709 1.00 36.86 205 ARG A O 1
ATOM 1695 N N . SER A 1 206 ? 48.313 64.800 82.139 1.00 36.58 206 SER A N 1
ATOM 1696 C CA . SER A 1 206 ? 49.742 64.815 82.434 1.00 39.57 206 SER A CA 1
ATOM 1697 C C . SER A 1 206 ? 50.020 64.501 83.904 1.00 41.50 206 SER A C 1
ATOM 1698 O O . SER A 1 206 ? 51.085 63.983 84.235 1.00 42.75 206 SER A O 1
ATOM 1701 N N . PHE A 1 207 ? 49.067 64.809 84.784 1.00 41.28 207 PHE A N 1
ATOM 1702 C CA . PHE A 1 207 ? 49.246 64.548 86.215 1.00 40.48 207 PHE A CA 1
ATOM 1703 C C . PHE A 1 207 ? 48.943 63.112 86.623 1.00 41.78 207 PHE A C 1
ATOM 1704 O O . PHE A 1 207 ? 49.338 62.677 87.701 1.00 42.34 207 PHE A O 1
ATOM 1712 N N . MET A 1 208 ? 48.228 62.385 85.773 1.00 43.09 208 MET A N 1
ATOM 1713 C CA . MET A 1 208 ? 47.874 61.001 86.070 1.00 45.35 208 MET A CA 1
ATOM 1714 C C . MET A 1 208 ? 48.916 60.060 85.469 1.00 48.51 208 MET A C 1
ATOM 1715 O O . MET A 1 208 ? 49.206 58.999 86.023 1.00 51.20 208 MET A O 1
ATOM 1720 N N . ASP A 1 221 ? 40.960 54.715 81.252 1.00 70.85 221 ASP A N 1
ATOM 1721 C CA . ASP A 1 221 ? 41.584 55.036 79.975 1.00 70.16 221 ASP A CA 1
ATOM 1722 C C . ASP A 1 221 ? 41.493 56.527 79.658 1.00 70.08 221 ASP A C 1
ATOM 1723 O O . ASP A 1 221 ? 41.000 57.319 80.463 1.00 71.14 221 ASP A O 1
ATOM 1728 N N . ASP A 1 222 ? 41.972 56.896 78.474 1.00 68.79 222 ASP A N 1
ATOM 1729 C CA . ASP A 1 222 ? 41.959 58.280 78.010 1.00 66.18 222 ASP A CA 1
ATOM 1730 C C . ASP A 1 222 ? 40.536 58.716 77.674 1.00 63.46 222 ASP A C 1
ATOM 1731 O O . ASP A 1 222 ? 40.098 59.809 78.045 1.00 61.92 222 ASP A O 1
ATOM 1736 N N . LYS A 1 223 ? 39.819 57.845 76.969 1.00 59.68 223 LYS A N 1
ATOM 1737 C CA . LYS A 1 223 ? 38.449 58.124 76.561 1.00 55.41 223 LYS A CA 1
ATOM 1738 C C . LYS A 1 223 ? 37.483 58.163 77.748 1.00 50.39 223 LYS A C 1
ATOM 1739 O O . LYS A 1 223 ? 36.410 58.771 77.674 1.00 49.06 223 LYS A O 1
ATOM 1745 N N . PHE A 1 224 ? 37.875 57.518 78.842 1.00 44.07 224 PHE A N 1
ATOM 1746 C CA . PHE A 1 224 ? 37.070 57.499 80.056 1.00 39.43 224 PHE A CA 1
ATOM 1747 C C . PHE A 1 224 ? 36.744 58.935 80.481 1.00 35.32 224 PHE A C 1
ATOM 1748 O O . PHE A 1 224 ? 35.584 59.290 80.693 1.00 30.29 224 PHE A O 1
ATOM 1756 N N . TYR A 1 225 ? 37.783 59.754 80.595 1.00 30.93 225 TYR A N 1
ATOM 1757 C CA . TYR A 1 225 ? 37.618 61.136 81.017 1.00 32.03 225 TYR A CA 1
ATOM 1758 C C . TYR A 1 225 ? 36.910 61.992 79.983 1.00 32.40 225 TYR A C 1
ATOM 1759 O O . TYR A 1 225 ? 36.039 62.800 80.319 1.00 30.04 225 TYR A O 1
ATOM 1768 N N . TYR A 1 226 ? 37.274 61.816 78.721 1.00 31.76 226 TYR A N 1
ATOM 1769 C CA . TYR A 1 226 ? 36.639 62.596 77.677 1.00 32.33 226 TYR A CA 1
ATOM 1770 C C . TYR A 1 226 ? 35.122 62.367 77.683 1.00 28.09 226 TYR A C 1
ATOM 1771 O O . TYR A 1 226 ? 34.338 63.323 77.632 1.00 24.67 226 TYR A O 1
ATOM 1780 N N . ASN A 1 227 ? 34.703 61.105 77.760 1.00 25.80 227 ASN A N 1
ATOM 1781 C CA . ASN A 1 227 ? 33.272 60.812 77.742 1.00 26.77 227 ASN A CA 1
ATOM 1782 C C . ASN A 1 227 ? 32.524 61.378 78.944 1.00 24.87 227 ASN A C 1
ATOM 1783 O O . ASN A 1 227 ? 31.372 61.786 78.814 1.00 23.27 227 ASN A O 1
ATOM 1788 N N . ARG A 1 228 ? 33.174 61.410 80.105 1.00 24.45 228 ARG A N 1
ATOM 1789 C CA . ARG A 1 228 ? 32.534 61.948 81.304 1.00 26.47 228 ARG A CA 1
ATOM 1790 C C . ARG A 1 228 ? 32.298 63.446 81.089 1.00 25.03 228 ARG A C 1
ATOM 1791 O O . ARG A 1 228 ? 31.225 63.967 81.385 1.00 23.40 228 ARG A O 1
ATOM 1799 N N . LEU A 1 229 ? 33.304 64.141 80.573 1.00 22.70 229 LEU A N 1
ATOM 1800 C CA . LEU A 1 229 ? 33.153 65.566 80.301 1.00 23.48 229 LEU A CA 1
ATOM 1801 C C . LEU A 1 229 ? 31.976 65.796 79.369 1.00 24.44 229 LEU A C 1
ATOM 1802 O O . LEU A 1 229 ? 31.115 66.633 79.629 1.00 20.59 229 LEU A O 1
ATOM 1807 N N . LYS A 1 230 ? 31.946 65.033 78.281 1.00 26.01 230 LYS A N 1
ATOM 1808 C CA . LYS A 1 230 ? 30.896 65.159 77.278 1.00 27.78 230 LYS A CA 1
ATOM 1809 C C . LYS A 1 230 ? 29.474 64.866 77.763 1.00 26.70 230 LYS A C 1
ATOM 1810 O O . LYS A 1 230 ? 28.564 65.653 77.511 1.00 26.76 230 LYS A O 1
ATOM 1816 N N . TYR A 1 231 ? 29.278 63.748 78.459 1.00 25.13 231 TYR A N 1
ATOM 1817 C CA . TYR A 1 231 ? 27.937 63.385 78.906 1.00 22.44 231 TYR A CA 1
ATOM 1818 C C . TYR A 1 231 ? 27.485 63.872 80.279 1.00 22.32 231 TYR A C 1
ATOM 1819 O O . TYR A 1 231 ? 26.287 64.019 80.509 1.00 22.24 231 TYR A O 1
ATOM 1828 N N . TYR A 1 232 ? 28.418 64.127 81.190 1.00 19.96 232 TYR A N 1
ATOM 1829 C CA . TYR A 1 232 ? 28.041 64.607 82.516 1.00 19.43 232 TYR A CA 1
ATOM 1830 C C . TYR A 1 232 ? 27.817 66.116 82.472 1.00 19.44 232 TYR A C 1
ATOM 1831 O O . TYR A 1 232 ? 27.117 66.671 83.312 1.00 20.05 232 TYR A O 1
ATOM 1840 N N . LYS A 1 233 ? 28.440 66.774 81.497 1.00 22.26 233 LYS A N 1
ATOM 1841 C CA . LYS A 1 233 ? 28.307 68.216 81.302 1.00 21.96 233 LYS A CA 1
ATOM 1842 C C . LYS A 1 233 ? 28.600 69.069 82.532 1.00 20.64 233 LYS A C 1
ATOM 1843 O O . LYS A 1 233 ? 29.758 69.185 82.936 1.00 23.17 233 LYS A O 1
ATOM 1849 N N . ASP A 1 234 ? 27.580 69.671 83.133 1.00 20.89 234 ASP A N 1
ATOM 1850 C CA . ASP A 1 234 ? 27.832 70.514 84.295 1.00 21.06 234 ASP A CA 1
ATOM 1851 C C . ASP A 1 234 ? 28.004 69.736 85.590 1.00 20.90 234 ASP A C 1
ATOM 1852 O O . ASP A 1 234 ? 28.241 70.332 86.642 1.00 23.30 234 ASP A O 1
ATOM 1857 N N . ARG A 1 235 ? 27.887 68.416 85.523 1.00 17.54 235 ARG A N 1
ATOM 1858 C CA . ARG A 1 235 ? 28.055 67.609 86.722 1.00 17.51 235 ARG A CA 1
ATOM 1859 C C . ARG A 1 235 ? 29.474 67.082 86.867 1.00 18.42 235 ARG A C 1
ATOM 1860 O O . ARG A 1 235 ? 29.748 66.164 87.642 1.00 17.28 235 ARG A O 1
ATOM 1868 N N . VAL A 1 236 ? 30.379 67.678 86.099 1.00 17.73 236 VAL A N 1
ATOM 1869 C CA . VAL A 1 236 ? 31.790 67.341 86.188 1.00 16.54 236 VAL A CA 1
ATOM 1870 C C . VAL A 1 236 ? 32.599 68.629 86.036 1.00 18.57 236 VAL A C 1
ATOM 1871 O O . VAL A 1 236 ? 32.257 69.492 85.237 1.00 16.66 236 VAL A O 1
ATOM 1875 N N . LEU A 1 237 ? 33.661 68.764 86.825 1.00 18.54 237 LEU A N 1
ATOM 1876 C CA . LEU A 1 237 ? 34.526 69.933 86.757 1.00 16.78 237 LEU A CA 1
ATOM 1877 C C . LEU A 1 237 ? 35.952 69.427 86.886 1.00 17.41 237 LEU A C 1
ATOM 1878 O O . LEU A 1 237 ? 36.206 68.444 87.594 1.00 12.83 237 LEU A O 1
ATOM 1883 N N . VAL A 1 238 ? 36.871 70.100 86.197 1.00 15.62 238 VAL A N 1
ATOM 1884 C CA . VAL A 1 238 ? 38.280 69.721 86.184 1.00 15.66 238 VAL A CA 1
ATOM 1885 C C . VAL A 1 238 ? 39.144 70.900 86.623 1.00 19.13 238 VAL A C 1
ATOM 1886 O O . VAL A 1 238 ? 39.775 71.566 85.797 1.00 19.16 238 VAL A O 1
ATOM 1890 N N . PRO A 1 239 ? 39.172 71.184 87.933 1.00 17.15 239 PRO A N 1
ATOM 1891 C CA . PRO A 1 239 ? 39.994 72.308 88.384 1.00 18.39 239 PRO A CA 1
ATOM 1892 C C . PRO A 1 239 ? 41.490 72.047 88.202 1.00 19.32 239 PRO A C 1
ATOM 1893 O O . PRO A 1 239 ? 41.969 70.935 88.419 1.00 18.17 239 PRO A O 1
ATOM 1897 N N . LEU A 1 240 ? 42.207 73.085 87.783 1.00 20.95 240 LEU A N 1
ATOM 1898 C CA . LEU A 1 240 ? 43.651 73.038 87.592 1.00 19.20 240 LEU A CA 1
ATOM 1899 C C . LEU A 1 240 ? 44.270 74.175 88.411 1.00 20.72 240 LEU A C 1
ATOM 1900 O O . LEU A 1 240 ? 43.890 75.341 88.252 1.00 18.64 240 LEU A O 1
ATOM 1905 N N . ALA A 1 241 ? 45.197 73.834 89.301 1.00 16.37 241 ALA A N 1
ATOM 1906 C CA . ALA A 1 241 ? 45.892 74.841 90.092 1.00 14.33 241 ALA A CA 1
ATOM 1907 C C . ALA A 1 241 ? 47.091 75.162 89.214 1.00 18.31 241 ALA A C 1
ATOM 1908 O O . ALA A 1 241 ? 47.719 74.246 88.655 1.00 14.24 241 ALA A O 1
ATOM 1910 N N . TYR A 1 242 ? 47.420 76.442 89.093 1.00 18.48 242 TYR A N 1
ATOM 1911 C CA . TYR A 1 242 ? 48.524 76.834 88.232 1.00 22.94 242 TYR A CA 1
ATOM 1912 C C . TYR A 1 242 ? 49.071 78.210 88.590 1.00 23.22 242 TYR A C 1
ATOM 1913 O O . TYR A 1 242 ? 48.495 78.944 89.393 1.00 22.93 242 TYR A O 1
ATOM 1922 N N . ILE A 1 243 ? 50.189 78.554 87.970 1.00 26.47 243 ILE A N 1
ATOM 1923 C CA . ILE A 1 243 ? 50.793 79.853 88.180 1.00 25.70 243 ILE A CA 1
ATOM 1924 C C . ILE A 1 243 ? 50.945 80.506 86.816 1.00 25.00 243 ILE A C 1
ATOM 1925 O O . ILE A 1 243 ? 51.449 79.879 85.885 1.00 24.42 243 ILE A O 1
ATOM 1930 N N . ASN A 1 244 ? 50.481 81.747 86.710 1.00 24.01 244 ASN A N 1
ATOM 1931 C CA . ASN A 1 244 ? 50.612 82.549 85.497 1.00 24.38 244 ASN A CA 1
ATOM 1932 C C . ASN A 1 244 ? 51.780 83.447 85.899 1.00 23.19 244 ASN A C 1
ATOM 1933 O O . ASN A 1 244 ? 51.620 84.334 86.737 1.00 19.93 244 ASN A O 1
ATOM 1938 N N . PHE A 1 245 ? 52.955 83.217 85.326 1.00 23.76 245 PHE A N 1
ATOM 1939 C CA . PHE A 1 245 ? 54.102 84.004 85.743 1.00 25.31 245 PHE A CA 1
ATOM 1940 C C . PHE A 1 245 ? 54.045 85.506 85.517 1.00 25.52 245 PHE A C 1
ATOM 1941 O O . PHE A 1 245 ? 54.468 86.259 86.389 1.00 28.77 245 PHE A O 1
ATOM 1949 N N . ASP A 1 246 ? 53.509 85.963 84.390 1.00 27.62 246 ASP A N 1
ATOM 1950 C CA . ASP A 1 246 ? 53.412 87.405 84.182 1.00 27.68 246 ASP A CA 1
ATOM 1951 C C . ASP A 1 246 ? 52.606 88.050 85.302 1.00 27.17 246 ASP A C 1
ATOM 1952 O O . ASP A 1 246 ? 52.997 89.081 85.838 1.00 25.17 246 ASP A O 1
ATOM 1957 N N . GLU A 1 247 ? 51.479 87.443 85.658 1.00 26.82 247 GLU A N 1
ATOM 1958 C CA . GLU A 1 247 ? 50.643 88.004 86.712 1.00 27.62 247 GLU A CA 1
ATOM 1959 C C . GLU A 1 247 ? 51.312 87.855 88.076 1.00 27.54 247 GLU A C 1
ATOM 1960 O O . GLU A 1 247 ? 51.235 88.748 88.920 1.00 25.66 247 GLU A O 1
ATOM 1966 N N . TYR A 1 248 ? 51.976 86.724 88.283 1.00 27.07 248 TYR A N 1
ATOM 1967 C CA . TYR A 1 248 ? 52.668 86.454 89.542 1.00 27.99 248 TYR A CA 1
ATOM 1968 C C . TYR A 1 248 ? 53.785 87.484 89.754 1.00 26.89 248 TYR A C 1
ATOM 1969 O O . TYR A 1 248 ? 53.860 88.146 90.795 1.00 24.09 248 TYR A O 1
ATOM 1978 N N . ILE A 1 249 ? 54.642 87.620 88.749 1.00 26.71 249 ILE A N 1
ATOM 1979 C CA . ILE A 1 249 ? 55.747 88.562 88.813 1.00 29.54 249 ILE A CA 1
ATOM 1980 C C . ILE A 1 249 ? 55.231 89.992 88.967 1.00 31.24 249 ILE A C 1
ATOM 1981 O O . ILE A 1 249 ? 55.837 90.794 89.675 1.00 31.31 249 ILE A O 1
ATOM 1986 N N . LYS A 1 250 ? 54.107 90.311 88.324 1.00 32.59 250 LYS A N 1
ATOM 1987 C CA . LYS A 1 250 ? 53.542 91.654 88.443 1.00 32.67 250 LYS A CA 1
ATOM 1988 C C . LYS A 1 250 ? 53.158 91.930 89.888 1.00 32.73 250 LYS A C 1
ATOM 1989 O O . LYS A 1 250 ? 53.480 92.991 90.430 1.00 31.92 250 LYS A O 1
ATOM 1995 N N . GLU A 1 251 ? 52.454 90.978 90.504 1.00 31.37 251 GLU A N 1
ATOM 1996 C CA . GLU A 1 251 ? 52.034 91.104 91.899 1.00 29.94 251 GLU A CA 1
ATOM 1997 C C . GLU A 1 251 ? 53.246 91.293 92.814 1.00 26.55 251 GLU A C 1
ATOM 1998 O O . GLU A 1 251 ? 53.226 92.122 93.718 1.00 24.60 251 GLU A O 1
ATOM 2004 N N . LEU A 1 252 ? 54.295 90.514 92.583 1.00 25.57 252 LEU A N 1
ATOM 2005 C CA . LEU A 1 252 ? 55.495 90.621 93.408 1.00 27.17 252 LEU A CA 1
ATOM 2006 C C . LEU A 1 252 ? 56.132 92.001 93.283 1.00 28.87 252 LEU A C 1
ATOM 2007 O O . LEU A 1 252 ? 56.628 92.560 94.266 1.00 28.91 252 LEU A O 1
ATOM 2012 N N . ASN A 1 253 ? 56.115 92.564 92.082 1.00 30.78 253 ASN A N 1
ATOM 2013 C CA . ASN A 1 253 ? 56.713 93.879 91.909 1.00 32.79 253 ASN A CA 1
ATOM 2014 C C . ASN A 1 253 ? 55.891 94.943 92.603 1.00 33.89 253 ASN A C 1
ATOM 2015 O O . ASN A 1 253 ? 56.439 95.906 93.142 1.00 32.34 253 ASN A O 1
ATOM 2020 N N . GLU A 1 254 ? 54.576 94.763 92.615 1.00 35.60 254 GLU A N 1
ATOM 2021 C CA . GLU A 1 254 ? 53.712 95.728 93.272 1.00 36.35 254 GLU A CA 1
ATOM 2022 C C . GLU A 1 254 ? 53.956 95.666 94.772 1.00 35.89 254 GLU A C 1
ATOM 2023 O O . GLU A 1 254 ? 53.949 96.691 95.456 1.00 33.21 254 GLU A O 1
ATOM 2029 N N . GLU A 1 255 ? 54.200 94.461 95.279 1.00 35.11 255 GLU A N 1
ATOM 2030 C CA . GLU A 1 255 ? 54.467 94.294 96.701 1.00 36.18 255 GLU A CA 1
ATOM 2031 C C . GLU A 1 255 ? 55.842 94.893 96.996 1.00 34.27 255 GLU A C 1
ATOM 2032 O O . GLU A 1 255 ? 56.047 95.514 98.038 1.00 33.22 255 GLU A O 1
ATOM 2038 N N . ARG A 1 256 ? 56.774 94.729 96.062 1.00 31.43 256 ARG A N 1
ATOM 2039 C CA . ARG A 1 256 ? 58.119 95.267 96.243 1.00 32.41 256 ARG A CA 1
ATOM 2040 C C . ARG A 1 256 ? 58.104 96.797 96.346 1.00 34.31 256 ARG A C 1
ATOM 2041 O O . ARG A 1 256 ? 58.803 97.380 97.180 1.00 32.49 256 ARG A O 1
ATOM 2049 N N . ASP A 1 257 ? 57.303 97.444 95.505 1.00 35.74 257 ASP A N 1
ATOM 2050 C CA . ASP A 1 257 ? 57.215 98.897 95.540 1.00 38.84 257 ASP A CA 1
ATOM 2051 C C . ASP A 1 257 ? 56.821 99.344 96.939 1.00 39.26 257 ASP A C 1
ATOM 2052 O O . ASP A 1 257 ? 57.426 100.258 97.499 1.00 38.56 257 ASP A O 1
ATOM 2057 N N . ILE A 1 258 ? 55.806 98.694 97.503 1.00 37.71 258 ILE A N 1
ATOM 2058 C CA . ILE A 1 258 ? 55.352 99.035 98.845 1.00 37.66 258 ILE A CA 1
ATOM 2059 C C . ILE A 1 258 ? 56.462 98.838 99.885 1.00 37.19 258 ILE A C 1
ATOM 2060 O O . ILE A 1 258 ? 56.660 99.688 100.755 1.00 37.58 258 ILE A O 1
ATOM 2065 N N . LEU A 1 259 ? 57.184 97.724 99.796 1.00 33.26 259 LEU A N 1
ATOM 2066 C CA . LEU A 1 259 ? 58.272 97.464 100.732 1.00 30.62 259 LEU A CA 1
ATOM 2067 C C . LEU A 1 259 ? 59.339 98.559 100.626 1.00 30.31 259 LEU A C 1
ATOM 2068 O O . LEU A 1 259 ? 59.876 99.018 101.640 1.00 27.07 259 LEU A O 1
ATOM 2073 N N . ASN A 1 260 ? 59.652 98.964 99.397 1.00 31.24 260 ASN A N 1
ATOM 2074 C CA . ASN A 1 260 ? 60.661 100.000 99.176 1.00 35.08 260 ASN A CA 1
ATOM 2075 C C . ASN A 1 260 ? 60.250 101.330 99.796 1.00 35.31 260 ASN A C 1
ATOM 2076 O O . ASN A 1 260 ? 61.075 102.028 100.392 1.00 32.95 260 ASN A O 1
ATOM 2081 N N . LYS A 1 261 ? 58.972 101.667 99.657 1.00 36.33 261 LYS A N 1
ATOM 2082 C CA . LYS A 1 261 ? 58.446 102.902 100.214 1.00 40.46 261 LYS A CA 1
ATOM 2083 C C . LYS A 1 261 ? 58.526 102.861 101.737 1.00 41.04 261 LYS A C 1
ATOM 2084 O O . LYS A 1 261 ? 58.894 103.850 102.377 1.00 41.17 261 LYS A O 1
ATOM 2090 N N . ASP A 1 262 ? 58.178 101.720 102.325 1.00 40.83 262 ASP A N 1
ATOM 2091 C CA . ASP A 1 262 ? 58.245 101.599 103.776 1.00 38.84 262 ASP A CA 1
ATOM 2092 C C . ASP A 1 262 ? 59.695 101.630 104.236 1.00 35.89 262 ASP A C 1
ATOM 2093 O O . ASP A 1 262 ? 60.014 102.214 105.270 1.00 34.83 262 ASP A O 1
ATOM 2098 N N . LEU A 1 263 ? 60.573 101.004 103.459 1.00 34.71 263 LEU A N 1
ATOM 2099 C CA . LEU A 1 263 ? 61.987 100.976 103.796 1.00 35.78 263 LEU A CA 1
ATOM 2100 C C . LEU A 1 263 ? 62.543 102.391 103.877 1.00 37.86 263 LEU A C 1
ATOM 2101 O O . LEU A 1 263 ? 63.281 102.724 104.800 1.00 37.84 263 LEU A O 1
ATOM 2106 N N . ASN A 1 264 ? 62.190 103.224 102.907 1.00 40.93 264 ASN A N 1
ATOM 2107 C CA . ASN A 1 264 ? 62.682 104.588 102.900 1.00 43.10 264 ASN A CA 1
ATOM 2108 C C . ASN A 1 264 ? 62.152 105.371 104.092 1.00 42.96 264 ASN A C 1
ATOM 2109 O O . ASN A 1 264 ? 62.855 106.222 104.623 1.00 42.59 264 ASN A O 1
ATOM 2114 N N . LYS A 1 265 ? 60.925 105.085 104.520 1.00 42.30 265 LYS A N 1
ATOM 2115 C CA . LYS A 1 265 ? 60.383 105.762 105.693 1.00 44.35 265 LYS A CA 1
ATOM 2116 C C . LYS A 1 265 ? 61.299 105.380 106.849 1.00 43.83 265 LYS A C 1
ATOM 2117 O O . LYS A 1 265 ? 61.720 106.222 107.636 1.00 44.49 265 LYS A O 1
ATOM 2123 N N . ALA A 1 266 ? 61.604 104.090 106.931 1.00 43.52 266 ALA A N 1
ATOM 2124 C CA . ALA A 1 266 ? 62.460 103.558 107.982 1.00 42.54 266 ALA A CA 1
ATOM 2125 C C . ALA A 1 266 ? 63.828 104.231 108.003 1.00 41.50 266 ALA A C 1
ATOM 2126 O O . ALA A 1 266 ? 64.344 104.580 109.066 1.00 40.21 266 ALA A O 1
ATOM 2128 N N . LEU A 1 267 ? 64.416 104.400 106.825 1.00 40.94 267 LEU A N 1
ATOM 2129 C CA . LEU A 1 267 ? 65.726 105.026 106.711 1.00 43.70 267 LEU A CA 1
ATOM 2130 C C . LEU A 1 267 ? 65.692 106.487 107.173 1.00 45.17 267 LEU A C 1
ATOM 2131 O O . LEU A 1 267 ? 66.622 106.957 107.829 1.00 45.03 267 LEU A O 1
ATOM 2136 N N . LYS A 1 268 ? 64.620 107.198 106.841 1.00 47.71 268 LYS A N 1
ATOM 2137 C CA . LYS A 1 268 ? 64.489 108.590 107.257 1.00 51.33 268 LYS A CA 1
ATOM 2138 C C . LYS A 1 268 ? 64.448 108.632 108.776 1.00 52.02 268 LYS A C 1
ATOM 2139 O O . LYS A 1 268 ? 65.087 109.476 109.404 1.00 52.65 268 LYS A O 1
ATOM 2145 N N . ASP A 1 269 ? 63.684 107.711 109.357 1.00 51.41 269 ASP A N 1
ATOM 2146 C CA . ASP A 1 269 ? 63.540 107.626 110.803 1.00 52.13 269 ASP A CA 1
ATOM 2147 C C . ASP A 1 269 ? 64.877 107.429 111.488 1.00 52.14 269 ASP A C 1
ATOM 2148 O O . ASP A 1 269 ? 65.171 108.088 112.483 1.00 53.37 269 ASP A O 1
ATOM 2153 N N . ILE A 1 270 ? 65.684 106.519 110.958 1.00 51.59 270 ILE A N 1
ATOM 2154 C CA . ILE A 1 270 ? 66.992 106.251 111.536 1.00 51.94 270 ILE A CA 1
ATOM 2155 C C . ILE A 1 270 ? 67.870 107.506 111.488 1.00 54.17 270 ILE A C 1
ATOM 2156 O O . ILE A 1 270 ? 68.796 107.656 112.286 1.00 54.02 270 ILE A O 1
ATOM 2161 N N . GLU A 1 271 ? 67.575 108.410 110.557 1.00 55.78 271 GLU A N 1
ATOM 2162 C CA . GLU A 1 271 ? 68.341 109.649 110.444 1.00 58.21 271 GLU A CA 1
ATOM 2163 C C . GLU A 1 271 ? 67.896 110.611 111.532 1.00 57.53 271 GLU A C 1
ATOM 2164 O O . GLU A 1 271 ? 68.718 111.227 112.208 1.00 55.82 271 GLU A O 1
ATOM 2170 N N . LYS A 1 272 ? 66.581 110.718 111.695 1.00 58.26 272 LYS A N 1
ATOM 2171 C CA . LYS A 1 272 ? 65.981 111.595 112.692 1.00 59.85 272 LYS A CA 1
ATOM 2172 C C . LYS A 1 272 ? 66.073 111.027 114.112 1.00 60.82 272 LYS A C 1
ATOM 2173 O O . LYS A 1 272 ? 65.642 111.667 115.071 1.00 63.02 272 LYS A O 1
ATOM 2179 N N . ARG A 1 273 ? 66.632 109.827 114.238 1.00 59.98 273 ARG A N 1
ATOM 2180 C CA . ARG A 1 273 ? 66.798 109.161 115.532 1.00 59.77 273 ARG A CA 1
ATOM 2181 C C . ARG A 1 273 ? 67.797 108.032 115.356 1.00 58.82 273 ARG A C 1
ATOM 2182 O O . ARG A 1 273 ? 67.444 106.863 115.473 1.00 59.57 273 ARG A O 1
ATOM 2190 N N . PRO A 1 274 ? 69.062 108.363 115.082 1.00 57.34 274 PRO A N 1
ATOM 2191 C CA . PRO A 1 274 ? 70.099 107.346 114.888 1.00 56.73 274 PRO A CA 1
ATOM 2192 C C . PRO A 1 274 ? 70.260 106.372 116.046 1.00 56.61 274 PRO A C 1
ATOM 2193 O O . PRO A 1 274 ? 70.994 105.391 115.940 1.00 56.65 274 PRO A O 1
ATOM 2197 N N . GLU A 1 275 ? 69.570 106.638 117.147 1.00 57.04 275 GLU A N 1
ATOM 2198 C CA . GLU A 1 275 ? 69.662 105.773 118.318 1.00 57.59 275 GLU A CA 1
ATOM 2199 C C . GLU A 1 275 ? 68.412 104.922 118.551 1.00 55.04 275 GLU A C 1
ATOM 2200 O O . GLU A 1 275 ? 68.414 104.036 119.405 1.00 55.85 275 GLU A O 1
ATOM 2206 N N . ASN A 1 276 ? 67.350 105.185 117.795 1.00 52.22 276 ASN A N 1
ATOM 2207 C CA . ASN A 1 276 ? 66.113 104.425 117.954 1.00 49.86 276 ASN A CA 1
ATOM 2208 C C . ASN A 1 276 ? 66.286 102.980 117.495 1.00 46.76 276 ASN A C 1
ATOM 2209 O O . ASN A 1 276 ? 66.262 102.682 116.300 1.00 45.38 276 ASN A O 1
ATOM 2214 N N . LYS A 1 277 ? 66.460 102.091 118.465 1.00 43.94 277 LYS A N 1
ATOM 2215 C CA . LYS A 1 277 ? 66.645 100.672 118.197 1.00 40.81 277 LYS A CA 1
ATOM 2216 C C . LYS A 1 277 ? 65.476 100.095 117.394 1.00 37.43 277 LYS A C 1
ATOM 2217 O O . LYS A 1 277 ? 65.671 99.274 116.496 1.00 35.42 277 LYS A O 1
ATOM 2223 N N . LYS A 1 278 ? 64.263 100.530 117.718 1.00 32.40 278 LYS A N 1
ATOM 2224 C CA . LYS A 1 278 ? 63.081 100.035 117.032 1.00 30.85 278 LYS A CA 1
ATOM 2225 C C . LYS A 1 278 ? 63.138 100.354 115.537 1.00 31.63 278 LYS A C 1
ATOM 2226 O O . LYS A 1 278 ? 62.737 99.533 114.696 1.00 26.04 278 LYS A O 1
ATOM 2232 N N . ALA A 1 279 ? 63.651 101.541 115.209 1.00 30.12 279 ALA A N 1
ATOM 2233 C CA . ALA A 1 279 ? 63.774 101.974 113.817 1.00 29.17 279 ALA A CA 1
ATOM 2234 C C . ALA A 1 279 ? 64.781 101.102 113.066 1.00 27.65 279 ALA A C 1
ATOM 2235 O O . ALA A 1 279 ? 64.575 100.755 111.898 1.00 24.55 279 ALA A O 1
ATOM 2237 N N . HIS A 1 280 ? 65.872 100.763 113.744 1.00 27.05 280 HIS A N 1
ATOM 2238 C CA . HIS A 1 280 ? 66.906 99.915 113.166 1.00 28.77 280 HIS A CA 1
ATOM 2239 C C . HIS A 1 280 ? 66.322 98.528 112.924 1.00 29.12 280 HIS A C 1
ATOM 2240 O O . HIS A 1 280 ? 66.561 97.922 111.878 1.00 25.36 280 HIS A O 1
ATOM 2247 N N . ASN A 1 281 ? 65.560 98.030 113.899 1.00 27.09 281 ASN A N 1
ATOM 2248 C CA . ASN A 1 281 ? 64.943 96.715 113.773 1.00 26.30 281 ASN A CA 1
ATOM 2249 C C . ASN A 1 281 ? 63.943 96.718 112.635 1.00 23.41 281 ASN A C 1
ATOM 2250 O O . ASN A 1 281 ? 63.830 95.733 111.900 1.00 22.42 281 ASN A O 1
ATOM 2255 N N . LYS A 1 282 ? 63.226 97.828 112.479 1.00 22.55 282 LYS A N 1
ATOM 2256 C CA . LYS A 1 282 ? 62.241 97.941 111.405 1.00 24.25 282 LYS A CA 1
ATOM 2257 C C . LYS A 1 282 ? 62.902 97.886 110.022 1.00 24.45 282 LYS A C 1
ATOM 2258 O O . LYS A 1 282 ? 62.397 97.227 109.109 1.00 19.61 282 LYS A O 1
ATOM 2264 N N . ARG A 1 283 ? 64.031 98.579 109.875 1.00 24.51 283 ARG A N 1
ATOM 2265 C CA . ARG A 1 283 ? 64.776 98.579 108.615 1.00 24.19 283 ARG A CA 1
ATOM 2266 C C . ARG A 1 283 ? 65.235 97.146 108.284 1.00 24.73 283 ARG A C 1
ATOM 2267 O O . ARG A 1 283 ? 65.070 96.678 107.153 1.00 25.53 283 ARG A O 1
ATOM 2275 N N . ASP A 1 284 ? 65.818 96.453 109.264 1.00 23.53 284 ASP A N 1
ATOM 2276 C CA . ASP A 1 284 ? 66.272 95.075 109.061 1.00 24.46 284 ASP A CA 1
ATOM 2277 C C . ASP A 1 284 ? 65.111 94.170 108.660 1.00 23.89 284 ASP A C 1
ATOM 2278 O O . ASP A 1 284 ? 65.266 93.294 107.809 1.00 23.87 284 ASP A O 1
ATOM 2283 N N . ASN A 1 285 ? 63.961 94.374 109.298 1.00 22.21 285 ASN A N 1
ATOM 2284 C CA . ASN A 1 285 ? 62.758 93.591 109.017 1.00 21.50 285 ASN A CA 1
ATOM 2285 C C . ASN A 1 285 ? 62.379 93.746 107.536 1.00 22.92 285 ASN A C 1
ATOM 2286 O O . ASN A 1 285 ? 62.163 92.761 106.824 1.00 21.63 285 ASN A O 1
ATOM 2291 N N . LEU A 1 286 ? 62.315 94.993 107.076 1.00 23.58 286 LEU A N 1
ATOM 2292 C CA . LEU A 1 286 ? 61.955 95.291 105.689 1.00 22.53 286 LEU A CA 1
ATOM 2293 C C . LEU A 1 286 ? 62.995 94.809 104.670 1.00 22.56 286 LEU A C 1
ATOM 2294 O O . LEU A 1 286 ? 62.641 94.266 103.617 1.00 22.91 286 LEU A O 1
ATOM 2299 N N . GLN A 1 287 ? 64.275 94.991 104.984 1.00 22.87 287 GLN A N 1
ATOM 2300 C CA . GLN A 1 287 ? 65.327 94.573 104.070 1.00 22.89 287 GLN A CA 1
ATOM 2301 C C . GLN A 1 287 ? 65.243 93.070 103.837 1.00 23.81 287 GLN A C 1
ATOM 2302 O O . GLN A 1 287 ? 65.409 92.588 102.716 1.00 19.14 287 GLN A O 1
ATOM 2308 N N . GLN A 1 288 ? 64.980 92.330 104.908 1.00 23.43 288 GLN A N 1
ATOM 2309 C CA . GLN A 1 288 ? 64.875 90.882 104.813 1.00 23.59 288 GLN A CA 1
ATOM 2310 C C . GLN A 1 288 ? 63.724 90.487 103.885 1.00 22.62 288 GLN A C 1
ATOM 2311 O O . GLN A 1 288 ? 63.863 89.575 103.065 1.00 20.58 288 GLN A O 1
ATOM 2317 N N . GLN A 1 289 ? 62.590 91.175 104.012 1.00 23.16 289 GLN A N 1
ATOM 2318 C CA . GLN A 1 289 ? 61.439 90.886 103.163 1.00 25.19 289 GLN A CA 1
ATOM 2319 C C . GLN A 1 289 ? 61.765 91.237 101.712 1.00 24.57 289 GLN A C 1
ATOM 2320 O O . GLN A 1 289 ? 61.343 90.543 100.793 1.00 21.93 289 GLN A O 1
ATOM 2326 N N . LEU A 1 290 ? 62.516 92.318 101.508 1.00 25.11 290 LEU A N 1
ATOM 2327 C CA . LEU A 1 290 ? 62.889 92.709 100.155 1.00 25.49 290 LEU A CA 1
ATOM 2328 C C . LEU A 1 290 ? 63.751 91.624 99.519 1.00 24.60 290 LEU A C 1
ATOM 2329 O O . LEU A 1 290 ? 63.568 91.288 98.354 1.00 25.15 290 LEU A O 1
ATOM 2334 N N . ASP A 1 291 ? 64.685 91.062 100.281 1.00 25.74 291 ASP A N 1
ATOM 2335 C CA . ASP A 1 291 ? 65.550 90.016 99.730 1.00 24.98 291 ASP A CA 1
ATOM 2336 C C . ASP A 1 291 ? 64.738 88.771 99.387 1.00 23.93 291 ASP A C 1
ATOM 2337 O O . ASP A 1 291 ? 64.967 88.122 98.364 1.00 25.53 291 ASP A O 1
ATOM 2342 N N . ALA A 1 292 ? 63.777 88.436 100.232 1.00 21.95 292 ALA A N 1
ATOM 2343 C CA . ALA A 1 292 ? 62.950 87.273 99.954 1.00 22.23 292 ALA A CA 1
ATOM 2344 C C . ALA A 1 292 ? 62.100 87.577 98.708 1.00 22.18 292 ALA A C 1
ATOM 2345 O O . ALA A 1 292 ? 61.918 86.728 97.839 1.00 22.90 292 ALA A O 1
ATOM 2347 N N . ASN A 1 293 ? 61.581 88.795 98.632 1.00 22.48 293 ASN A N 1
ATOM 2348 C CA . ASN A 1 293 ? 60.760 89.199 97.496 1.00 25.57 293 ASN A CA 1
ATOM 2349 C C . ASN A 1 293 ? 61.585 89.095 96.211 1.00 26.98 293 ASN A C 1
ATOM 2350 O O . ASN A 1 293 ? 61.106 88.591 95.191 1.00 24.65 293 ASN A O 1
ATOM 2355 N N . GLU A 1 294 ? 62.835 89.549 96.275 1.00 27.15 294 GLU A N 1
ATOM 2356 C CA . GLU A 1 294 ? 63.720 89.510 95.122 1.00 26.93 294 GLU A CA 1
ATOM 2357 C C . GLU A 1 294 ? 63.964 88.078 94.640 1.00 28.38 294 GLU A C 1
ATOM 2358 O O . GLU A 1 294 ? 63.929 87.804 93.434 1.00 23.78 294 GLU A O 1
ATOM 2364 N N . GLN A 1 295 ? 64.218 87.168 95.578 1.00 27.14 295 GLN A N 1
ATOM 2365 C CA . GLN A 1 295 ? 64.446 85.776 95.227 1.00 28.79 295 GLN A CA 1
ATOM 2366 C C . GLN A 1 295 ? 63.190 85.167 94.626 1.00 26.98 295 GLN A C 1
ATOM 2367 O O . GLN A 1 295 ? 63.278 84.323 93.740 1.00 23.58 295 GLN A O 1
ATOM 2373 N N . LYS A 1 296 ? 62.019 85.587 95.097 1.00 25.79 296 LYS A N 1
ATOM 2374 C CA . LYS A 1 296 ? 60.784 85.043 94.532 1.00 26.42 296 LYS A CA 1
ATOM 2375 C C . LYS A 1 296 ? 60.662 85.479 93.074 1.00 26.13 296 LYS A C 1
ATOM 2376 O O . LYS A 1 296 ? 60.279 84.688 92.208 1.00 26.47 296 LYS A O 1
ATOM 2382 N N . ILE A 1 297 ? 60.985 86.743 92.808 1.00 23.37 297 ILE A N 1
ATOM 2383 C CA . ILE A 1 297 ? 60.920 87.270 91.451 1.00 25.93 297 ILE A CA 1
ATOM 2384 C C . ILE A 1 297 ? 61.898 86.511 90.556 1.00 27.08 297 ILE A C 1
ATOM 2385 O O . ILE A 1 297 ? 61.530 86.059 89.467 1.00 27.98 297 ILE A O 1
ATOM 2390 N N . GLU A 1 298 ? 63.132 86.341 91.024 1.00 26.83 298 GLU A N 1
ATOM 2391 C CA . GLU A 1 298 ? 64.135 85.618 90.249 1.00 29.59 298 GLU A CA 1
ATOM 2392 C C . GLU A 1 298 ? 63.673 84.188 89.975 1.00 29.15 298 GLU A C 1
ATOM 2393 O O . GLU A 1 298 ? 63.850 83.688 88.869 1.00 28.13 298 GLU A O 1
ATOM 2399 N N . GLU A 1 299 ? 63.085 83.522 90.969 1.00 29.59 299 GLU A N 1
ATOM 2400 C CA . GLU A 1 299 ? 62.612 82.151 90.750 1.00 29.52 299 GLU A CA 1
ATOM 2401 C C . GLU A 1 299 ? 61.493 82.148 89.708 1.00 25.71 299 GLU A C 1
ATOM 2402 O O . GLU A 1 299 ? 61.439 81.273 88.850 1.00 23.41 299 GLU A O 1
ATOM 2408 N N . GLY A 1 300 ? 60.602 83.131 89.791 1.00 23.94 300 GLY A N 1
ATOM 2409 C CA . GLY A 1 300 ? 59.509 83.210 88.839 1.00 23.63 300 GLY A CA 1
ATOM 2410 C C . GLY A 1 300 ? 60.009 83.365 87.412 1.00 25.36 300 GLY A C 1
ATOM 2411 O O . GLY A 1 300 ? 59.530 82.694 86.487 1.00 23.13 300 GLY A O 1
ATOM 2412 N N . LYS A 1 301 ? 60.982 84.250 87.225 1.00 25.51 301 LYS A N 1
ATOM 2413 C CA . LYS A 1 301 ? 61.536 84.468 85.898 1.00 28.80 301 LYS A CA 1
ATOM 2414 C C . LYS A 1 301 ? 62.214 83.215 85.363 1.00 29.26 301 LYS A C 1
ATOM 2415 O O . LYS A 1 301 ? 62.065 82.875 84.187 1.00 29.51 301 LYS A O 1
ATOM 2421 N N . ARG A 1 302 ? 62.941 82.515 86.226 1.00 29.46 302 ARG A N 1
ATOM 2422 C CA . ARG A 1 302 ? 63.620 81.302 85.808 1.00 31.07 302 ARG A CA 1
ATOM 2423 C C . ARG A 1 302 ? 62.615 80.213 85.403 1.00 32.78 302 ARG A C 1
ATOM 2424 O O . ARG A 1 302 ? 62.786 79.553 84.369 1.00 28.85 302 ARG A O 1
ATOM 2432 N N . LEU A 1 303 ? 61.571 80.020 86.213 1.00 29.54 303 LEU A N 1
ATOM 2433 C CA . LEU A 1 303 ? 60.567 79.005 85.897 1.00 29.17 303 LEU A CA 1
ATOM 2434 C C . LEU A 1 303 ? 59.809 79.364 84.624 1.00 27.82 303 LEU A C 1
ATOM 2435 O O . LEU A 1 303 ? 59.516 78.495 83.799 1.00 26.94 303 LEU A O 1
ATOM 2440 N N . GLN A 1 304 ? 59.508 80.649 84.463 1.00 27.77 304 GLN A N 1
ATOM 2441 C CA . GLN A 1 304 ? 58.781 81.124 83.291 1.00 29.70 304 GLN A CA 1
ATOM 2442 C C . GLN A 1 304 ? 59.571 80.814 82.020 1.00 34.05 304 GLN A C 1
ATOM 2443 O O . GLN A 1 304 ? 59.007 80.350 81.030 1.00 33.81 304 GLN A O 1
ATOM 2449 N N . GLU A 1 305 ? 60.878 81.059 82.045 1.00 34.15 305 GLU A N 1
ATOM 2450 C CA . GLU A 1 305 ? 61.693 80.786 80.868 1.00 36.02 305 GLU A CA 1
ATOM 2451 C C . GLU A 1 305 ? 61.795 79.298 80.577 1.00 34.79 305 GLU A C 1
ATOM 2452 O O . GLU A 1 305 ? 61.804 78.887 79.423 1.00 33.30 305 GLU A O 1
ATOM 2458 N N . GLU A 1 306 ? 61.872 78.481 81.617 1.00 34.72 306 GLU A N 1
ATOM 2459 C CA . GLU A 1 306 ? 61.972 77.050 81.401 1.00 36.10 306 GLU A CA 1
ATOM 2460 C C . GLU A 1 306 ? 60.653 76.374 81.024 1.00 37.32 306 GLU A C 1
ATOM 2461 O O . GLU A 1 306 ? 60.621 75.527 80.130 1.00 36.76 306 GLU A O 1
ATOM 2467 N N . HIS A 1 307 ? 59.567 76.763 81.685 1.00 35.80 307 HIS A N 1
ATOM 2468 C CA . HIS A 1 307 ? 58.273 76.125 81.448 1.00 34.79 307 HIS A CA 1
ATOM 2469 C C . HIS A 1 307 ? 57.251 76.911 80.642 1.00 31.41 307 HIS A C 1
ATOM 2470 O O . HIS A 1 307 ? 56.268 76.344 80.185 1.00 33.42 307 HIS A O 1
ATOM 2477 N N . GLY A 1 308 ? 57.470 78.205 80.460 1.00 31.10 308 GLY A N 1
ATOM 2478 C CA . GLY A 1 308 ? 56.495 79.001 79.736 1.00 29.35 308 GLY A CA 1
ATOM 2479 C C . GLY A 1 308 ? 55.742 79.854 80.740 1.00 28.70 308 GLY A C 1
ATOM 2480 O O . GLY A 1 308 ? 56.005 79.759 81.936 1.00 28.33 308 GLY A O 1
ATOM 2481 N N . ASN A 1 309 ? 54.793 80.668 80.292 1.00 27.58 309 ASN A N 1
ATOM 2482 C CA . ASN A 1 309 ? 54.095 81.528 81.235 1.00 28.89 309 ASN A CA 1
ATOM 2483 C C . ASN A 1 309 ? 53.099 80.846 82.176 1.00 29.07 309 ASN A C 1
ATOM 2484 O O . ASN A 1 309 ? 52.774 81.405 83.224 1.00 28.92 309 ASN A O 1
ATOM 2489 N N . GLU A 1 310 ? 52.595 79.669 81.809 1.00 28.41 310 GLU A N 1
ATOM 2490 C CA . GLU A 1 310 ? 51.673 78.968 82.703 1.00 31.55 310 GLU A CA 1
ATOM 2491 C C . GLU A 1 310 ? 52.260 77.662 83.199 1.00 30.27 310 GLU A C 1
ATOM 2492 O O . GLU A 1 310 ? 52.577 76.772 82.412 1.00 32.46 310 GLU A O 1
ATOM 2498 N N . LEU A 1 311 ? 52.404 77.555 84.514 1.00 29.76 311 LEU A N 1
ATOM 2499 C CA . LEU A 1 311 ? 52.929 76.339 85.108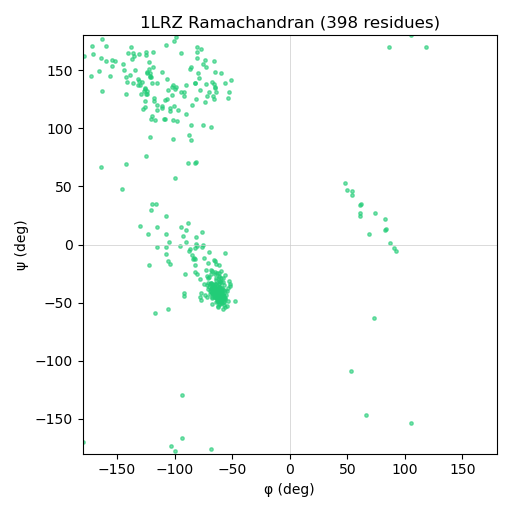 1.00 28.08 311 LEU A CA 1
ATOM 2500 C C . LEU A 1 311 ? 51.800 75.599 85.819 1.00 27.46 311 LEU A C 1
ATOM 2501 O O . LEU A 1 311 ? 51.305 76.046 86.861 1.00 24.91 311 LEU A O 1
ATOM 2506 N N . PRO A 1 312 ? 51.350 74.475 85.244 1.00 27.71 312 PRO A N 1
ATOM 2507 C CA . PRO A 1 312 ? 50.276 73.700 85.873 1.00 24.96 312 PRO A CA 1
ATOM 2508 C C . PRO A 1 312 ? 50.935 72.932 87.005 1.00 25.86 312 PRO A C 1
ATOM 2509 O O . PRO A 1 312 ? 51.996 72.341 86.798 1.00 25.36 312 PRO A O 1
ATOM 2513 N N . ILE A 1 313 ? 50.338 72.941 88.196 1.00 20.84 313 ILE A N 1
ATOM 2514 C CA . ILE A 1 313 ? 50.959 72.237 89.316 1.00 22.03 313 ILE A CA 1
ATOM 2515 C C . ILE A 1 313 ? 50.129 71.147 90.001 1.00 21.78 313 ILE A C 1
ATOM 2516 O O . ILE A 1 313 ? 50.677 70.304 90.713 1.00 20.39 313 ILE A O 1
ATOM 2521 N N . SER A 1 314 ? 48.816 71.156 89.786 1.00 20.12 314 SER A N 1
ATOM 2522 C CA . SER A 1 314 ? 47.947 70.143 90.383 1.00 19.01 314 SER A CA 1
ATOM 2523 C C . SER A 1 314 ? 46.593 70.201 89.680 1.00 20.12 314 SER A C 1
ATOM 2524 O O . SER A 1 314 ? 46.176 71.260 89.209 1.00 17.21 314 SER A O 1
ATOM 2527 N N . ALA A 1 315 ? 45.912 69.063 89.594 1.00 19.85 315 ALA A N 1
ATOM 2528 C CA . ALA A 1 315 ? 44.603 69.027 88.951 1.00 18.19 315 ALA A CA 1
ATOM 2529 C C . ALA A 1 315 ? 43.755 67.913 89.538 1.00 18.31 315 ALA A C 1
ATOM 2530 O O . ALA A 1 315 ? 44.279 66.954 90.123 1.00 15.33 315 ALA A O 1
ATOM 2532 N N . GLY A 1 316 ? 42.442 68.052 89.382 1.00 15.60 316 GLY A N 1
ATOM 2533 C CA . GLY A 1 316 ? 41.522 67.056 89.888 1.00 17.15 316 GLY A CA 1
ATOM 2534 C C . GLY A 1 316 ? 40.335 66.915 88.960 1.00 16.42 316 GLY A C 1
ATOM 2535 O O . GLY A 1 316 ? 39.996 67.840 88.209 1.00 15.24 316 GLY A O 1
ATOM 2536 N N . PHE A 1 317 ? 39.706 65.748 89.013 1.00 16.66 317 PHE A N 1
ATOM 2537 C CA . PHE A 1 317 ? 38.530 65.448 88.198 1.00 15.17 317 PHE A CA 1
ATOM 2538 C C . PHE A 1 317 ? 37.399 65.267 89.217 1.00 15.35 317 PHE A C 1
ATOM 2539 O O . PHE A 1 317 ? 37.432 64.336 90.027 1.00 14.94 317 PHE A O 1
ATOM 2547 N N . PHE A 1 318 ? 36.405 66.150 89.176 1.00 16.69 318 PHE A N 1
ATOM 2548 C CA . PHE A 1 318 ? 35.317 66.118 90.145 1.00 15.65 318 PHE A CA 1
ATOM 2549 C C . PHE A 1 318 ? 33.916 65.912 89.591 1.00 17.89 318 PHE A C 1
ATOM 2550 O O . PHE A 1 318 ? 33.548 66.500 88.574 1.00 17.74 318 PHE A O 1
ATOM 2558 N N . PHE A 1 319 ? 33.129 65.089 90.284 1.00 16.35 319 PHE A N 1
ATOM 2559 C CA . PHE A 1 319 ? 31.731 64.874 89.913 1.00 16.62 319 PHE A CA 1
ATOM 2560 C C . PHE A 1 319 ? 30.891 65.705 90.885 1.00 18.95 319 PHE A C 1
ATOM 2561 O O . PHE A 1 319 ? 31.147 65.722 92.101 1.00 18.68 319 PHE A O 1
ATOM 2569 N N . ILE A 1 320 ? 29.898 66.408 90.350 1.00 18.33 320 ILE A N 1
ATOM 2570 C CA . ILE A 1 320 ? 29.074 67.280 91.167 1.00 18.16 320 ILE A CA 1
ATOM 2571 C C . ILE A 1 320 ? 27.594 66.970 91.032 1.00 19.52 320 ILE A C 1
ATOM 2572 O O . ILE A 1 320 ? 27.017 67.072 89.954 1.00 18.79 320 ILE A O 1
ATOM 2577 N N . ASN A 1 321 ? 26.986 66.585 92.141 1.00 17.42 321 ASN A N 1
ATOM 2578 C CA . ASN A 1 321 ? 25.573 66.281 92.154 1.00 19.71 321 ASN A CA 1
ATOM 2579 C C . ASN A 1 321 ? 24.998 66.835 93.447 1.00 16.97 321 ASN A C 1
ATOM 2580 O O . ASN A 1 321 ? 25.743 67.183 94.370 1.00 16.60 321 ASN A O 1
ATOM 2585 N N . PRO A 1 322 ? 23.670 66.946 93.523 1.00 15.39 322 PRO A N 1
ATOM 2586 C CA . PRO A 1 322 ? 23.045 67.480 94.737 1.00 15.92 322 PRO A CA 1
ATOM 2587 C C . PRO A 1 322 ? 23.467 66.810 96.044 1.00 15.52 322 PRO A C 1
ATOM 2588 O O . PRO A 1 322 ? 23.593 67.472 97.073 1.00 15.32 322 PRO A O 1
ATOM 2592 N N . PHE A 1 323 ? 23.692 65.500 96.013 1.00 14.45 323 PHE A N 1
ATOM 2593 C CA . PHE A 1 323 ? 24.061 64.786 97.230 1.00 12.54 323 PHE A CA 1
ATOM 2594 C C . PHE A 1 323 ? 25.495 65.023 97.700 1.00 14.34 323 PHE A C 1
ATOM 2595 O O . PHE A 1 323 ? 25.765 65.047 98.898 1.00 14.25 323 PHE A O 1
ATOM 2603 N N . GLU A 1 324 ? 26.417 65.202 96.762 1.00 13.82 324 GLU A N 1
ATOM 2604 C CA . GLU A 1 324 ? 27.811 65.379 97.157 1.00 14.49 324 GLU A CA 1
ATOM 2605 C C . GLU A 1 324 ? 28.714 65.796 96.010 1.00 14.37 324 GLU A C 1
ATOM 2606 O O . GLU A 1 324 ? 28.367 65.672 94.826 1.00 12.97 324 GLU A O 1
ATOM 2612 N N . VAL A 1 325 ? 29.889 66.285 96.385 1.00 13.06 325 VAL A N 1
ATOM 2613 C CA . VAL A 1 325 ? 30.919 66.636 95.430 1.00 13.38 325 VAL A CA 1
ATOM 2614 C C . VAL A 1 325 ? 31.902 65.471 95.624 1.00 15.57 325 VAL A C 1
ATOM 2615 O O . VAL A 1 325 ? 32.212 65.101 96.765 1.00 14.24 325 VAL A O 1
ATOM 2619 N N . VAL A 1 326 ? 32.362 64.876 94.527 1.00 15.81 326 VAL A N 1
ATOM 2620 C CA . VAL A 1 326 ? 33.280 63.754 94.615 1.00 15.22 326 VAL A CA 1
ATOM 2621 C C . VAL A 1 326 ? 34.625 64.054 93.982 1.00 18.39 326 VAL A C 1
ATOM 2622 O O . VAL A 1 326 ? 34.688 64.471 92.825 1.00 19.32 326 VAL A O 1
ATOM 2626 N N . TYR A 1 327 ? 35.690 63.860 94.752 1.00 16.50 327 TYR A N 1
ATOM 2627 C CA . TYR A 1 327 ? 37.052 64.021 94.246 1.00 17.54 327 TYR A CA 1
ATOM 2628 C C . TYR A 1 327 ? 37.363 62.625 93.671 1.00 17.87 327 TYR A C 1
ATOM 2629 O O . TYR A 1 327 ? 37.787 61.719 94.393 1.00 13.91 327 TYR A O 1
ATOM 2638 N N . TYR A 1 328 ? 37.127 62.456 92.374 1.00 17.93 328 TYR A N 1
ATOM 2639 C CA . TYR A 1 328 ? 37.318 61.165 91.732 1.00 19.74 328 TYR A CA 1
ATOM 2640 C C . TYR A 1 328 ? 38.762 60.771 91.440 1.00 21.44 328 TYR A C 1
ATOM 2641 O O . TYR A 1 328 ? 39.183 59.656 91.747 1.00 21.70 328 TYR A O 1
ATOM 2650 N N . ALA A 1 329 ? 39.521 61.691 90.864 1.00 20.07 329 ALA A N 1
ATOM 2651 C CA . ALA A 1 329 ? 40.903 61.423 90.510 1.00 19.89 329 ALA A CA 1
ATOM 2652 C C . ALA A 1 329 ? 41.664 62.731 90.471 1.00 21.08 329 ALA A C 1
ATOM 2653 O O . ALA A 1 329 ? 41.085 63.796 90.233 1.00 18.67 329 ALA A O 1
ATOM 2655 N N . GLY A 1 330 ? 42.965 62.650 90.708 1.00 21.13 330 GLY A N 1
ATOM 2656 C CA . GLY A 1 330 ? 43.774 63.847 90.684 1.00 23.13 330 GLY A CA 1
ATOM 2657 C C . GLY A 1 330 ? 45.251 63.544 90.775 1.00 25.84 330 GLY A C 1
ATOM 2658 O O . GLY A 1 330 ? 45.649 62.405 91.028 1.00 24.52 330 GLY A O 1
ATOM 2659 N N . GLY A 1 331 ? 46.062 64.573 90.570 1.00 24.65 331 GLY A N 1
ATOM 2660 C CA . GLY A 1 331 ? 47.499 64.405 90.637 1.00 27.18 331 GLY A CA 1
ATOM 2661 C C . GLY A 1 331 ? 48.170 65.744 90.863 1.00 27.50 331 GLY A C 1
ATOM 2662 O O . GLY A 1 331 ? 47.590 66.799 90.568 1.00 23.10 331 GLY A O 1
ATOM 2663 N N . THR A 1 332 ? 49.390 65.698 91.390 1.00 25.01 332 THR A N 1
ATOM 2664 C CA . THR A 1 332 ? 50.159 66.902 91.666 1.00 27.54 332 THR A CA 1
ATOM 2665 C C . THR A 1 332 ? 51.613 66.725 91.217 1.00 29.59 332 THR A C 1
ATOM 2666 O O . THR A 1 332 ? 52.196 65.660 91.391 1.00 25.71 332 THR A O 1
ATOM 2670 N N . SER A 1 333 ? 52.188 67.766 90.623 1.00 28.39 333 SER A N 1
ATOM 2671 C CA . SER A 1 333 ? 53.566 67.699 90.163 1.00 32.12 333 SER A CA 1
ATOM 2672 C C . SER A 1 333 ? 54.528 67.568 91.346 1.00 31.68 333 SER A C 1
ATOM 2673 O O . SER A 1 333 ? 54.513 68.392 92.261 1.00 29.37 333 SER A O 1
ATOM 2676 N N . ASN A 1 334 ? 55.364 66.536 91.326 1.00 28.51 334 ASN A N 1
ATOM 2677 C CA . ASN A 1 334 ? 56.326 66.321 92.407 1.00 31.13 334 ASN A CA 1
ATOM 2678 C C . ASN A 1 334 ? 57.305 67.472 92.556 1.00 30.04 334 ASN A C 1
ATOM 2679 O O . ASN A 1 334 ? 57.686 67.833 93.667 1.00 33.57 334 ASN A O 1
ATOM 2684 N N . ALA A 1 335 ? 57.708 68.054 91.433 1.00 30.44 335 ALA A N 1
ATOM 2685 C CA . ALA A 1 335 ? 58.672 69.148 91.449 1.00 31.75 335 ALA A CA 1
ATOM 2686 C C . ALA A 1 335 ? 58.154 70.443 92.061 1.00 32.45 335 ALA A C 1
ATOM 2687 O O . ALA A 1 335 ? 58.934 71.255 92.557 1.00 31.96 335 ALA A O 1
ATOM 2689 N N . PHE A 1 336 ? 56.843 70.644 92.041 1.00 32.01 336 PHE A N 1
ATOM 2690 C CA . PHE A 1 336 ? 56.306 71.883 92.576 1.00 31.16 336 PHE A CA 1
ATOM 2691 C C . PHE A 1 336 ? 55.333 71.721 93.722 1.00 32.36 336 PHE A C 1
ATOM 2692 O O . PHE A 1 336 ? 54.440 72.553 93.906 1.00 29.30 336 PHE A O 1
ATOM 2700 N N . ARG A 1 337 ? 55.512 70.657 94.500 1.00 33.60 337 ARG A N 1
ATOM 2701 C CA . ARG A 1 337 ? 54.652 70.414 95.647 1.00 35.55 337 ARG A CA 1
ATOM 2702 C C . ARG A 1 337 ? 54.716 71.559 96.649 1.00 34.99 337 ARG A C 1
ATOM 2703 O O . ARG A 1 337 ? 53.744 71.821 97.357 1.00 35.42 337 ARG A O 1
ATOM 2711 N N . HIS A 1 338 ? 55.850 72.251 96.703 1.00 30.27 338 HIS A N 1
ATOM 2712 C CA . HIS A 1 338 ? 55.995 73.341 97.651 1.00 30.55 338 HIS A CA 1
ATOM 2713 C C . HIS A 1 338 ? 55.056 74.511 97.367 1.00 28.35 338 HIS A C 1
ATOM 2714 O O . HIS A 1 338 ? 54.879 75.382 98.218 1.00 28.14 338 HIS A O 1
ATOM 2721 N N . PHE A 1 339 ? 54.445 74.531 96.185 1.00 25.78 339 PHE A N 1
ATOM 2722 C CA . PHE A 1 339 ? 53.495 75.600 95.860 1.00 27.04 339 PHE A CA 1
ATOM 2723 C C . PHE A 1 339 ? 52.103 75.257 96.406 1.00 26.27 339 PHE A C 1
ATOM 2724 O O . PHE A 1 339 ? 51.192 76.087 96.368 1.00 23.59 339 PHE A O 1
ATOM 2732 N N . ALA A 1 340 ? 51.943 74.024 96.887 1.00 23.70 340 ALA A N 1
ATOM 2733 C CA . ALA A 1 340 ? 50.679 73.576 97.483 1.00 22.06 340 ALA A CA 1
ATOM 2734 C C . ALA A 1 340 ? 49.476 73.581 96.542 1.00 20.33 340 ALA A C 1
ATOM 2735 O O . ALA A 1 340 ? 48.342 73.854 96.961 1.00 16.92 340 ALA A O 1
ATOM 2737 N N . GLY A 1 341 ? 49.720 73.272 95.274 1.00 17.92 341 GLY A N 1
ATOM 2738 C CA . GLY A 1 341 ? 48.636 73.238 94.313 1.00 16.77 341 GLY A CA 1
ATOM 2739 C C . GLY A 1 341 ? 47.537 72.277 94.736 1.00 19.08 341 GLY A C 1
ATOM 2740 O O . GLY A 1 341 ? 46.352 72.518 94.497 1.00 18.90 341 GLY A O 1
ATOM 2741 N N . SER A 1 342 ? 47.934 71.185 95.379 1.00 17.15 342 SER A N 1
ATOM 2742 C CA . SER A 1 342 ? 46.994 70.171 95.833 1.00 18.76 342 SER A CA 1
ATOM 2743 C C . SER A 1 342 ? 45.945 70.759 96.779 1.00 20.33 342 SER A C 1
ATOM 2744 O O . SER A 1 342 ? 44.752 70.445 96.698 1.00 20.07 342 SER A O 1
ATOM 2747 N N . TYR A 1 343 ? 46.416 71.595 97.699 1.00 19.20 343 TYR A N 1
ATOM 2748 C CA . TYR A 1 343 ? 45.562 72.237 98.674 1.00 17.86 343 TYR A CA 1
ATOM 2749 C C . TYR A 1 343 ? 44.646 73.260 98.013 1.00 18.03 343 TYR A C 1
ATOM 2750 O O . TYR A 1 343 ? 43.512 73.462 98.459 1.00 17.78 343 TYR A O 1
ATOM 2759 N N . ALA A 1 344 ? 45.135 73.899 96.952 1.00 14.38 344 ALA A N 1
ATOM 2760 C CA . ALA A 1 344 ? 44.354 74.903 96.216 1.00 15.78 344 ALA A CA 1
ATOM 2761 C C . ALA A 1 344 ? 43.188 74.212 95.520 1.00 16.71 344 ALA A C 1
ATOM 2762 O O . ALA A 1 344 ? 42.049 74.686 95.575 1.00 16.52 344 ALA A O 1
ATOM 2764 N N . VAL A 1 345 ? 43.470 73.085 94.867 1.00 17.16 345 VAL A N 1
ATOM 2765 C CA . VAL A 1 345 ? 42.426 72.325 94.183 1.00 16.20 345 VAL A CA 1
ATOM 2766 C C . VAL A 1 345 ? 41.338 71.875 95.171 1.00 17.52 345 VAL A C 1
ATOM 2767 O O . VAL A 1 345 ? 40.149 72.076 94.924 1.00 18.24 345 VAL A O 1
ATOM 2771 N N . GLN A 1 346 ? 41.741 71.273 96.287 1.00 16.69 346 GLN A N 1
ATOM 2772 C CA . GLN A 1 346 ? 40.769 70.812 97.273 1.00 16.68 346 GLN A CA 1
ATOM 2773 C C . GLN A 1 346 ? 39.972 71.988 97.848 1.00 17.98 346 GLN A C 1
ATOM 2774 O O . GLN A 1 346 ? 38.748 71.903 97.996 1.00 14.68 346 GLN A O 1
ATOM 2780 N N . TRP A 1 347 ? 40.652 73.088 98.165 1.00 14.28 347 TRP A N 1
ATOM 2781 C CA . TRP A 1 347 ? 39.947 74.224 98.748 1.00 18.32 347 TRP A CA 1
ATOM 2782 C C . TRP A 1 347 ? 38.899 74.803 97.803 1.00 18.57 347 TRP A C 1
ATOM 2783 O O . TRP A 1 347 ? 37.822 75.222 98.238 1.00 16.99 347 TRP A O 1
ATOM 2794 N N . GLU A 1 348 ? 39.212 74.829 96.510 1.00 18.70 348 GLU A N 1
ATOM 2795 C CA . GLU A 1 348 ? 38.268 75.359 95.528 1.00 17.70 348 GLU A CA 1
ATOM 2796 C C . GLU A 1 348 ? 36.975 74.542 95.520 1.00 16.98 348 GLU A C 1
ATOM 2797 O O . GLU A 1 348 ? 35.882 75.100 95.527 1.00 12.96 348 GLU A O 1
ATOM 2803 N N . MET A 1 349 ? 37.102 73.222 95.521 1.00 16.02 349 MET A N 1
ATOM 2804 C CA . MET A 1 349 ? 35.920 72.375 95.454 1.00 16.04 349 MET A CA 1
ATOM 2805 C C . MET A 1 349 ? 35.158 72.234 96.771 1.00 15.91 349 MET A C 1
ATOM 2806 O O . MET A 1 349 ? 33.942 72.053 96.767 1.00 15.87 349 MET A O 1
ATOM 2811 N N . ILE A 1 350 ? 35.859 72.319 97.898 1.00 15.88 350 ILE A N 1
ATOM 2812 C CA . ILE A 1 350 ? 35.182 72.273 99.189 1.00 16.70 350 ILE A CA 1
ATOM 2813 C C . ILE A 1 350 ? 34.319 73.545 99.243 1.00 17.74 350 ILE A C 1
ATOM 2814 O O . ILE A 1 350 ? 33.169 73.514 99.697 1.00 15.63 350 ILE A O 1
ATOM 2819 N N . ASN A 1 351 ? 34.878 74.662 98.768 1.00 14.21 351 ASN A N 1
ATOM 2820 C CA . ASN A 1 351 ? 34.136 75.923 98.762 1.00 14.55 351 ASN A CA 1
ATOM 2821 C C . ASN A 1 351 ? 32.987 75.896 97.771 1.00 18.58 351 ASN A C 1
ATOM 2822 O O . ASN A 1 351 ? 31.941 76.516 98.009 1.00 18.21 351 ASN A O 1
ATOM 2827 N N . TYR A 1 352 ? 33.179 75.182 96.660 1.00 16.01 352 TYR A N 1
ATOM 2828 C CA . TYR A 1 352 ? 32.124 75.053 95.669 1.00 1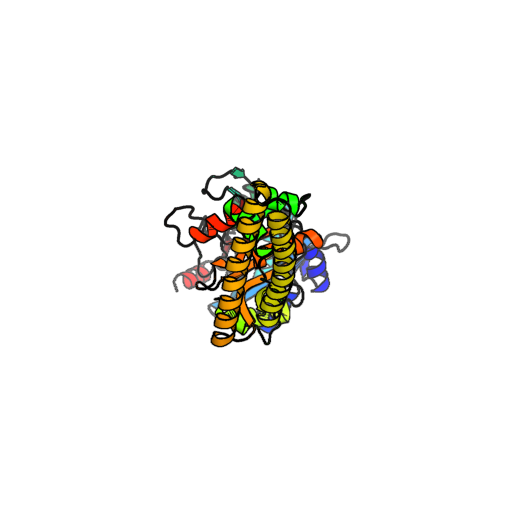5.99 352 TYR A CA 1
ATOM 2829 C C . TYR A 1 352 ? 30.908 74.463 96.402 1.00 18.45 352 TYR A C 1
ATOM 2830 O O . TYR A 1 352 ? 29.803 75.007 96.341 1.00 17.11 352 TYR A O 1
ATOM 2839 N N . ALA A 1 353 ? 31.129 73.353 97.107 1.00 17.04 353 ALA A N 1
ATOM 2840 C CA . ALA A 1 353 ? 30.059 72.682 97.853 1.00 14.88 353 ALA A CA 1
ATOM 2841 C C . ALA A 1 353 ? 29.398 73.598 98.897 1.00 16.58 353 ALA A C 1
ATOM 2842 O O . ALA A 1 353 ? 28.167 73.645 99.000 1.00 14.35 353 ALA A O 1
ATOM 2844 N N . LEU A 1 354 ? 30.211 74.314 99.668 1.00 13.75 354 LEU A N 1
ATOM 2845 C CA . LEU A 1 354 ? 29.695 75.220 100.692 1.00 16.41 354 LEU A CA 1
ATOM 2846 C C . LEU A 1 354 ? 28.851 76.346 100.087 1.00 18.26 354 LEU A C 1
ATOM 2847 O O . LEU A 1 354 ? 27.788 76.675 100.596 1.00 18.46 354 LEU A O 1
ATOM 2852 N N . ASN A 1 355 ? 29.345 76.936 99.005 1.00 17.82 355 ASN A N 1
ATOM 2853 C CA . ASN A 1 355 ? 28.651 78.035 98.354 1.00 18.43 355 ASN A CA 1
ATOM 2854 C C . ASN A 1 355 ? 27.383 77.622 97.602 1.00 20.44 355 ASN A C 1
ATOM 2855 O O . ASN A 1 355 ? 26.451 78.419 97.470 1.00 18.75 355 ASN A O 1
ATOM 2860 N N . HIS A 1 356 ? 27.329 76.380 97.133 1.00 19.29 356 HIS A N 1
ATOM 2861 C CA . HIS A 1 356 ? 26.175 75.952 96.357 1.00 21.00 356 HIS A CA 1
ATOM 2862 C C . HIS A 1 356 ? 25.303 74.850 96.925 1.00 20.77 356 HIS A C 1
ATOM 2863 O O . HIS A 1 356 ? 24.761 74.028 96.184 1.00 23.17 356 HIS A O 1
ATOM 2870 N N . GLY A 1 357 ? 25.176 74.852 98.250 1.00 21.70 357 GLY A N 1
ATOM 2871 C CA . GLY A 1 357 ? 24.309 73.912 98.949 1.00 18.35 357 GLY A CA 1
ATOM 2872 C C . GLY A 1 357 ? 24.512 72.409 98.871 1.00 19.61 357 GLY A C 1
ATOM 2873 O O . GLY A 1 357 ? 23.537 71.663 98.895 1.00 17.31 357 GLY A O 1
ATOM 2874 N N . ILE A 1 358 ? 25.755 71.948 98.775 1.00 16.18 358 ILE A N 1
ATOM 2875 C CA . ILE A 1 358 ? 26.011 70.515 98.751 1.00 14.17 358 ILE A CA 1
ATOM 2876 C C . ILE A 1 358 ? 26.687 70.283 100.097 1.00 14.58 358 ILE A C 1
ATOM 2877 O O . ILE A 1 358 ? 27.765 70.834 100.368 1.00 13.34 358 ILE A O 1
ATOM 2882 N N . ASP A 1 359 ? 26.038 69.482 100.940 1.00 14.71 359 ASP A N 1
ATOM 2883 C CA . ASP A 1 359 ? 26.507 69.230 102.303 1.00 17.92 359 ASP A CA 1
ATOM 2884 C C . ASP A 1 359 ? 27.457 68.062 102.539 1.00 17.39 359 ASP A C 1
ATOM 2885 O O . ASP A 1 359 ? 27.695 67.677 103.688 1.00 15.52 359 ASP A O 1
ATOM 2890 N N . ARG A 1 360 ? 28.004 67.507 101.471 1.00 14.39 360 ARG A N 1
ATOM 2891 C CA . ARG A 1 360 ? 28.904 66.368 101.607 1.0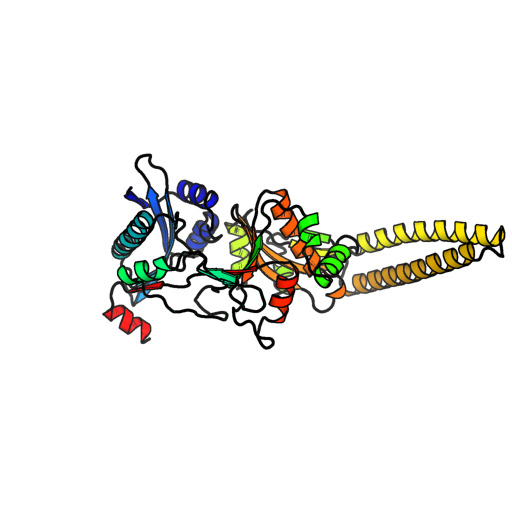0 14.68 360 ARG A CA 1
ATOM 2892 C C . ARG A 1 360 ? 30.047 66.472 100.611 1.00 14.77 360 ARG A C 1
ATOM 2893 O O . ARG A 1 360 ? 29.822 66.693 99.425 1.00 16.43 360 ARG A O 1
ATOM 2901 N N . TYR A 1 361 ? 31.272 66.324 101.102 1.00 13.26 361 TYR A N 1
ATOM 2902 C CA . TYR A 1 361 ? 32.450 66.401 100.256 1.00 14.76 361 TYR A CA 1
ATOM 2903 C C . TYR A 1 361 ? 33.146 65.046 100.377 1.00 14.67 361 TYR A C 1
ATOM 2904 O O . TYR A 1 361 ? 33.692 64.699 101.425 1.00 13.21 361 TYR A O 1
ATOM 2913 N N . ASN A 1 362 ? 33.118 64.289 99.291 1.00 13.52 362 ASN A N 1
ATOM 2914 C CA . ASN A 1 362 ? 33.663 62.944 99.264 1.00 13.37 362 ASN A CA 1
ATOM 2915 C C . ASN A 1 362 ? 35.079 62.845 98.685 1.00 14.00 362 ASN A C 1
ATOM 2916 O O . ASN A 1 362 ? 35.251 62.951 97.471 1.00 13.06 362 ASN A O 1
ATOM 2921 N N . PHE A 1 363 ? 36.080 62.636 99.547 1.00 13.68 363 PHE A N 1
ATOM 2922 C CA . PHE A 1 363 ? 37.466 62.483 99.092 1.00 15.10 363 PHE A CA 1
ATOM 2923 C C . PHE A 1 363 ? 37.569 61.137 98.374 1.00 15.33 363 PHE A C 1
ATOM 2924 O O . PHE A 1 363 ? 38.598 60.783 97.793 1.00 13.95 363 PHE A O 1
ATOM 2932 N N . TYR A 1 364 ? 36.470 60.397 98.441 1.00 15.59 364 TYR A N 1
ATOM 2933 C CA . TYR A 1 364 ? 36.320 59.097 97.804 1.00 15.67 364 TYR A CA 1
ATOM 2934 C C . TYR A 1 364 ? 37.186 57.929 98.307 1.00 17.07 364 TYR A C 1
ATOM 2935 O O . TYR A 1 364 ? 37.503 57.834 99.490 1.00 16.07 364 TYR A O 1
ATOM 2944 N N . GLY A 1 365 ? 37.557 57.048 97.386 1.00 16.23 365 GLY A N 1
ATOM 2945 C CA . GLY A 1 365 ? 38.267 55.830 97.728 1.00 18.11 365 GLY A CA 1
ATOM 2946 C C . GLY A 1 365 ? 39.533 55.711 98.552 1.00 17.16 365 GLY A C 1
ATOM 2947 O O . GLY A 1 365 ? 40.494 56.441 98.334 1.00 20.09 365 GLY A O 1
ATOM 2948 N N . VAL A 1 366 ? 39.508 54.798 99.526 1.00 15.82 366 VAL A N 1
ATOM 2949 C CA . VAL A 1 366 ? 40.700 54.472 100.317 1.00 16.72 366 VAL A CA 1
ATOM 2950 C C . VAL A 1 366 ? 40.685 52.940 100.348 1.00 19.12 366 VAL A C 1
ATOM 2951 O O . VAL A 1 366 ? 39.611 52.324 100.281 1.00 17.02 366 VAL A O 1
ATOM 2955 N N . SER A 1 367 ? 41.861 52.326 100.436 1.00 17.53 367 SER A N 1
ATOM 2956 C CA . SER A 1 367 ? 41.962 50.866 100.404 1.00 19.62 367 SER A CA 1
ATOM 2957 C C . SER A 1 367 ? 41.231 50.125 101.519 1.00 19.23 367 SER A C 1
ATOM 2958 O O . SER A 1 367 ? 40.765 49.005 101.317 1.00 19.49 367 SER A O 1
ATOM 2961 N N . GLY A 1 368 ? 41.126 50.738 102.689 1.00 18.27 368 GLY A N 1
ATOM 2962 C CA . GLY A 1 368 ? 40.465 50.057 103.790 1.00 20.92 368 GLY A CA 1
ATOM 2963 C C . GLY A 1 368 ? 41.480 49.290 104.629 1.00 20.76 368 GLY A C 1
ATOM 2964 O O . GLY A 1 368 ? 41.140 48.722 105.666 1.00 19.71 368 GLY A O 1
ATOM 2965 N N . LYS A 1 369 ? 42.730 49.275 104.174 1.00 20.81 369 LYS A N 1
ATOM 2966 C CA . LYS A 1 369 ? 43.815 48.605 104.893 1.00 27.74 369 LYS A CA 1
ATOM 2967 C C . LYS A 1 369 ? 44.553 49.747 105.589 1.00 31.92 369 LYS A C 1
ATOM 2968 O O . LYS A 1 369 ? 45.469 50.349 105.019 1.00 35.47 369 LYS A O 1
ATOM 2974 N N . PHE A 1 370 ? 44.154 50.060 106.810 1.00 30.82 370 PHE A N 1
ATOM 2975 C CA . PHE A 1 370 ? 44.775 51.164 107.510 1.00 32.12 370 PHE A CA 1
ATOM 2976 C C . PHE A 1 370 ? 46.096 50.794 108.192 1.00 34.44 370 PHE A C 1
ATOM 2977 O O . PHE A 1 370 ? 46.192 50.732 109.414 1.00 35.58 370 PHE A O 1
ATOM 2985 N N . THR A 1 371 ? 47.111 50.545 107.374 1.00 36.11 371 THR A N 1
ATOM 2986 C CA . THR A 1 371 ? 48.442 50.200 107.863 1.00 38.16 371 THR A CA 1
ATOM 2987 C C . THR A 1 371 ? 49.449 51.211 107.321 1.00 38.24 371 THR A C 1
ATOM 2988 O O . THR A 1 371 ? 49.213 51.854 106.293 1.00 35.23 371 THR A O 1
ATOM 2992 N N . GLU A 1 372 ? 50.573 51.348 108.011 1.00 42.28 372 GLU A N 1
ATOM 2993 C CA . GLU A 1 372 ? 51.606 52.280 107.588 1.00 44.97 372 GLU A CA 1
ATOM 2994 C C . GLU A 1 372 ? 52.187 51.871 106.252 1.00 44.83 372 GLU A C 1
ATOM 2995 O O . GLU A 1 372 ? 52.636 52.716 105.475 1.00 44.34 372 GLU A O 1
ATOM 3001 N N . ASP A 1 373 ? 52.157 50.570 105.983 1.00 44.46 373 ASP A N 1
ATOM 3002 C CA . ASP A 1 373 ? 52.688 50.030 104.740 1.00 45.85 373 ASP A CA 1
ATOM 3003 C C . ASP A 1 373 ? 51.640 50.027 103.631 1.00 44.64 373 ASP A C 1
ATOM 3004 O O . ASP A 1 373 ? 51.940 49.694 102.482 1.00 44.23 373 ASP A O 1
ATOM 3009 N N . ALA A 1 374 ? 50.407 50.388 103.970 1.00 39.30 374 ALA A N 1
ATOM 3010 C CA . ALA A 1 374 ? 49.350 50.409 102.971 1.00 36.83 374 ALA A CA 1
ATOM 3011 C C . ALA A 1 374 ? 49.780 51.189 101.732 1.00 34.67 374 ALA A C 1
ATOM 3012 O O . ALA A 1 374 ? 50.459 52.210 101.819 1.00 30.49 374 ALA A O 1
ATOM 3014 N N . GLU A 1 375 ? 49.373 50.687 100.577 1.00 33.20 375 GLU A N 1
ATOM 3015 C CA . GLU A 1 375 ? 49.680 51.307 99.299 1.00 37.47 375 GLU A CA 1
ATOM 3016 C C . GLU A 1 375 ? 49.268 52.784 99.236 1.00 35.71 375 GLU A C 1
ATOM 3017 O O . GLU A 1 375 ? 49.967 53.605 98.635 1.00 36.95 375 GLU A O 1
ATOM 3023 N N . ASP A 1 376 ? 48.136 53.116 99.856 1.00 30.98 376 ASP A N 1
ATOM 3024 C CA . ASP A 1 376 ? 47.635 54.487 99.848 1.00 28.34 376 ASP A CA 1
ATOM 3025 C C . ASP A 1 376 ? 47.795 55.196 101.200 1.00 27.10 376 ASP A C 1
ATOM 3026 O O . ASP A 1 376 ? 47.080 56.152 101.491 1.00 25.41 376 ASP A O 1
ATOM 3031 N N . ALA A 1 377 ? 48.751 54.746 102.007 1.00 25.12 377 ALA A N 1
ATOM 3032 C CA . ALA A 1 377 ? 48.970 55.330 103.330 1.00 25.80 377 ALA A CA 1
ATOM 3033 C C . ALA A 1 377 ? 49.190 56.840 103.346 1.00 23.84 377 ALA A C 1
ATOM 3034 O O . ALA A 1 377 ? 48.691 57.531 104.235 1.00 25.92 377 ALA A O 1
ATOM 3036 N N . GLY A 1 378 ? 49.931 57.351 102.371 1.00 21.63 378 GLY A N 1
ATOM 3037 C CA . GLY A 1 378 ? 50.195 58.779 102.328 1.00 23.33 378 GLY A CA 1
ATOM 3038 C C . GLY A 1 378 ? 48.947 59.576 102.013 1.00 24.13 378 GLY A C 1
ATOM 3039 O O . GLY A 1 378 ? 48.708 60.639 102.591 1.00 20.75 378 GLY A O 1
ATOM 3040 N N . VAL A 1 379 ? 48.146 59.057 101.088 1.00 24.25 379 VAL A N 1
ATOM 3041 C CA . VAL A 1 379 ? 46.911 59.708 100.685 1.00 23.21 379 VAL A CA 1
ATOM 3042 C C . VAL A 1 379 ? 45.921 59.743 101.849 1.00 20.54 379 VAL A C 1
ATOM 3043 O O . VAL A 1 379 ? 45.227 60.747 102.070 1.00 20.73 379 VAL A O 1
ATOM 3047 N N . VAL A 1 380 ? 45.865 58.645 102.597 1.00 18.66 380 VAL A N 1
ATOM 3048 C CA . VAL A 1 380 ? 44.947 58.545 103.725 1.00 20.33 380 VAL A CA 1
ATOM 3049 C C . VAL A 1 380 ? 45.263 59.579 104.805 1.00 19.37 380 VAL A C 1
ATOM 3050 O O . VAL A 1 380 ? 44.349 60.156 105.400 1.00 17.03 380 VAL A O 1
ATOM 3054 N N . LYS A 1 381 ? 46.548 59.823 105.050 1.00 16.65 381 LYS A N 1
ATOM 3055 C CA . LYS A 1 381 ? 46.958 60.820 106.048 1.00 20.46 381 LYS A CA 1
ATOM 3056 C C . LYS A 1 381 ? 46.514 62.212 105.582 1.00 19.16 381 LYS A C 1
ATOM 3057 O O . LYS A 1 381 ? 46.110 63.066 106.379 1.00 20.48 381 LYS A O 1
ATOM 3063 N N . PHE A 1 382 ? 46.596 62.434 104.279 1.00 17.78 382 PHE A N 1
ATOM 3064 C CA . PHE A 1 382 ? 46.201 63.713 103.705 1.00 19.78 382 PHE A CA 1
ATOM 3065 C C . PHE A 1 382 ? 44.697 63.929 103.923 1.00 18.37 382 PHE A C 1
ATOM 3066 O O . PHE A 1 382 ? 44.276 64.976 104.421 1.00 17.38 382 PHE A O 1
ATOM 3074 N N . LYS A 1 383 ? 43.896 62.925 103.589 1.00 18.56 383 LYS A N 1
ATOM 3075 C CA . LYS A 1 383 ? 42.449 63.017 103.755 1.00 15.62 383 LYS A CA 1
ATOM 3076 C C . LYS A 1 383 ? 42.090 63.174 105.236 1.00 18.56 383 LYS A C 1
ATOM 3077 O O . LYS A 1 383 ? 41.221 63.978 105.603 1.00 17.90 383 LYS A O 1
ATOM 3083 N N . LYS A 1 384 ? 42.793 62.430 106.084 1.00 16.84 384 LYS A N 1
ATOM 3084 C CA . LYS A 1 384 ? 42.590 62.486 107.529 1.00 16.73 384 LYS A CA 1
ATOM 3085 C C . LYS A 1 384 ? 42.750 63.916 108.049 1.00 16.94 384 LYS A C 1
ATOM 3086 O O . LYS A 1 384 ? 41.980 64.372 108.907 1.00 15.76 384 LYS A O 1
ATOM 3092 N N . GLY A 1 385 ? 43.742 64.618 107.505 1.00 14.21 385 GLY A N 1
ATOM 3093 C CA . GLY A 1 385 ? 44.025 65.981 107.917 1.00 14.67 385 GLY A CA 1
ATOM 3094 C C . GLY A 1 385 ? 42.907 66.990 107.695 1.00 19.68 385 GLY A C 1
ATOM 3095 O O . GLY A 1 385 ? 42.933 68.068 108.298 1.00 15.68 385 GLY A O 1
ATOM 3096 N N . TYR A 1 386 ? 41.933 66.653 106.843 1.00 14.53 386 TYR A N 1
ATOM 3097 C CA . TYR A 1 386 ? 40.804 67.539 106.559 1.00 14.71 386 TYR A CA 1
ATOM 3098 C C . TYR A 1 386 ? 39.630 67.303 107.512 1.00 16.20 386 TYR A C 1
ATOM 3099 O O . TYR A 1 386 ? 38.577 67.933 107.383 1.00 17.76 386 TYR A O 1
ATOM 3108 N N . ASN A 1 387 ? 39.822 66.392 108.459 1.00 14.51 387 ASN A N 1
ATOM 3109 C CA . ASN A 1 387 ? 38.803 66.030 109.441 1.00 15.89 387 ASN A CA 1
ATOM 3110 C C . ASN A 1 387 ? 37.700 65.186 108.819 1.00 14.83 387 ASN A C 1
ATOM 3111 O O . ASN A 1 387 ? 36.573 65.209 109.286 1.00 18.13 387 ASN A O 1
ATOM 3116 N N . ALA A 1 388 ? 38.019 64.454 107.762 1.00 14.72 388 ALA A N 1
ATOM 3117 C CA . ALA A 1 388 ? 37.036 63.598 107.123 1.00 13.85 388 ALA A CA 1
ATOM 3118 C C . ALA A 1 388 ? 36.871 62.359 107.994 1.00 15.55 388 ALA A C 1
ATOM 3119 O O . ALA A 1 388 ? 37.651 62.150 108.925 1.00 13.51 388 ALA A O 1
ATOM 3121 N N . GLU A 1 389 ? 35.847 61.552 107.722 1.00 12.08 389 GLU A N 1
ATOM 3122 C CA . GLU A 1 389 ? 35.667 60.308 108.476 1.00 16.22 389 GLU A CA 1
ATOM 3123 C C . GLU A 1 389 ? 35.594 59.179 107.446 1.00 14.09 389 GLU A C 1
ATOM 3124 O O . GLU A 1 389 ? 35.427 59.449 106.263 1.00 16.35 389 GLU A O 1
ATOM 3130 N N . ILE A 1 390 ? 35.726 57.923 107.866 1.00 13.05 390 ILE A N 1
ATOM 3131 C CA . ILE A 1 390 ? 35.644 56.830 106.894 1.00 12.69 390 ILE A CA 1
ATOM 3132 C C . ILE A 1 390 ? 34.248 56.190 106.879 1.00 15.97 390 ILE A C 1
ATOM 3133 O O . ILE A 1 390 ? 33.652 55.943 107.931 1.00 12.92 390 ILE A O 1
ATOM 3138 N N . ILE A 1 391 ? 33.720 55.939 105.689 1.00 13.51 391 ILE A N 1
ATOM 3139 C CA . ILE A 1 391 ? 32.437 55.262 105.599 1.00 16.47 391 ILE A CA 1
ATOM 3140 C C . ILE A 1 391 ? 32.685 53.954 104.852 1.00 16.43 391 ILE A C 1
ATOM 3141 O O . ILE A 1 391 ? 33.236 53.955 103.749 1.00 15.27 391 ILE A O 1
ATOM 3146 N N . GLU A 1 392 ? 32.329 52.842 105.487 1.00 14.79 392 GLU A N 1
ATOM 3147 C CA . GLU A 1 392 ? 32.476 51.527 104.870 1.00 14.41 392 GLU A CA 1
ATOM 3148 C C . GLU A 1 392 ? 31.091 51.112 104.405 1.00 14.75 392 GLU A C 1
ATOM 3149 O O . GLU A 1 392 ? 30.136 51.149 105.195 1.00 16.62 392 GLU A O 1
ATOM 3155 N N . TYR A 1 393 ? 30.978 50.722 103.137 1.00 13.51 393 TYR A N 1
ATOM 3156 C CA . TYR A 1 393 ? 29.695 50.320 102.581 1.00 15.16 393 TYR A CA 1
ATOM 3157 C C . TYR A 1 393 ? 29.477 48.805 102.656 1.00 16.87 393 TYR A C 1
ATOM 3158 O O . TYR A 1 393 ? 30.416 48.045 102.883 1.00 14.74 393 TYR A O 1
ATOM 3167 N N . VAL A 1 394 ? 28.235 48.368 102.470 1.00 15.83 394 VAL A N 1
ATOM 3168 C CA . VAL A 1 394 ? 27.916 46.947 102.560 1.00 15.36 394 VAL A CA 1
ATOM 3169 C C . VAL A 1 394 ? 28.661 46.061 101.572 1.00 17.30 394 VAL A C 1
ATOM 3170 O O . VAL A 1 394 ? 28.968 44.913 101.887 1.00 18.92 394 VAL A O 1
ATOM 3174 N N . GLY A 1 395 ? 28.961 46.583 100.387 1.00 17.59 395 GLY A N 1
ATOM 3175 C CA . GLY A 1 395 ? 29.681 45.777 99.414 1.00 17.71 395 GLY A CA 1
ATOM 3176 C C . GLY A 1 395 ? 28.846 45.255 98.255 1.00 20.03 395 GLY A C 1
ATOM 3177 O O . GLY A 1 395 ? 27.815 45.838 97.888 1.00 20.16 395 GLY A O 1
ATOM 3178 N N . ASP A 1 396 ? 29.288 44.131 97.697 1.00 18.48 396 ASP A N 1
ATOM 3179 C CA . ASP A 1 396 ? 28.659 43.513 96.531 1.00 19.54 396 ASP A CA 1
ATOM 3180 C C . ASP A 1 396 ? 27.862 42.243 96.775 1.00 20.42 396 ASP A C 1
ATOM 3181 O O . ASP A 1 396 ? 28.244 41.401 97.584 1.00 21.19 396 ASP A O 1
ATOM 3186 N N . PHE A 1 397 ? 26.756 42.108 96.050 1.00 21.05 397 PHE A N 1
ATOM 3187 C CA . PHE A 1 397 ? 25.907 40.930 96.156 1.00 20.87 397 PHE A CA 1
ATOM 3188 C C . PHE A 1 397 ? 25.591 40.423 94.751 1.00 24.15 397 PHE A C 1
ATOM 3189 O O . PHE A 1 397 ? 25.286 41.200 93.833 1.00 23.59 397 PHE A O 1
ATOM 3197 N N . ILE A 1 398 ? 25.652 39.108 94.591 1.00 22.99 398 ILE A N 1
ATOM 3198 C CA . ILE A 1 398 ? 25.403 38.488 93.304 1.00 22.41 398 ILE A CA 1
ATOM 3199 C C . ILE A 1 398 ? 24.299 37.450 93.410 1.00 23.14 398 ILE A C 1
ATOM 3200 O O . ILE A 1 398 ? 24.312 36.606 94.301 1.00 22.37 398 ILE A O 1
ATOM 3205 N N . LYS A 1 399 ? 23.319 37.539 92.519 1.00 23.15 399 LYS A N 1
ATOM 3206 C CA . LYS A 1 399 ? 22.246 36.567 92.512 1.00 22.80 399 LYS A CA 1
ATOM 3207 C C . LYS A 1 399 ? 22.295 35.820 91.190 1.00 22.75 399 LYS A C 1
ATOM 3208 O O . LYS A 1 399 ? 21.968 36.371 90.134 1.00 21.33 399 LYS A O 1
ATOM 3214 N N . PRO A 1 400 ? 22.738 34.560 91.225 1.00 24.50 400 PRO A N 1
ATOM 3215 C CA . PRO A 1 400 ? 22.818 33.750 90.004 1.00 24.86 400 PRO A CA 1
ATOM 3216 C C . PRO A 1 400 ? 21.392 33.429 89.568 1.00 24.37 400 PRO A C 1
ATOM 3217 O O . PRO A 1 400 ? 20.588 33.008 90.399 1.00 25.14 400 PRO A O 1
ATOM 3221 N N . ILE A 1 401 ? 21.070 33.632 88.291 1.00 24.37 401 ILE A N 1
ATOM 3222 C CA . ILE A 1 401 ? 19.725 33.326 87.798 1.00 25.08 401 ILE A CA 1
ATOM 3223 C C . ILE A 1 401 ? 19.657 31.890 87.259 1.00 26.03 401 ILE A C 1
ATOM 3224 O O . ILE A 1 401 ? 18.675 31.180 87.487 1.00 28.62 401 ILE A O 1
ATOM 3229 N N . ASN A 1 402 ? 20.694 31.474 86.533 1.00 24.35 402 ASN A N 1
ATOM 3230 C CA . ASN A 1 402 ? 20.783 30.107 86.014 1.00 21.66 402 ASN A CA 1
ATOM 3231 C C . ASN A 1 402 ? 22.077 29.541 86.612 1.00 20.79 402 ASN A C 1
ATOM 3232 O O . ASN A 1 402 ? 23.169 29.686 86.042 1.00 21.61 402 ASN A O 1
ATOM 3237 N N . LYS A 1 403 ? 21.944 28.882 87.756 1.00 21.04 403 LYS A N 1
ATOM 3238 C CA . LYS A 1 403 ? 23.093 28.367 88.493 1.00 22.51 403 LYS A CA 1
ATOM 3239 C C . LYS A 1 403 ? 24.070 27.472 87.762 1.00 23.26 403 LYS A C 1
ATOM 3240 O O . LYS A 1 403 ? 25.274 27.692 87.847 1.00 25.88 403 LYS A O 1
ATOM 3246 N N . PRO A 1 404 ? 23.584 26.445 87.044 1.00 25.26 404 PRO A N 1
ATOM 3247 C CA . PRO A 1 404 ? 24.552 25.595 86.340 1.00 22.94 404 PRO A CA 1
ATOM 3248 C C . PRO A 1 404 ? 25.363 26.379 85.309 1.00 22.44 404 PRO A C 1
ATOM 3249 O O . PRO A 1 404 ? 26.595 26.253 85.239 1.00 23.58 404 PRO A O 1
ATOM 3253 N N . VAL A 1 405 ? 24.678 27.190 84.506 1.00 21.15 405 VAL A N 1
ATOM 3254 C CA . VAL A 1 405 ? 25.365 27.976 83.481 1.00 20.20 405 VAL A CA 1
ATOM 3255 C C . VAL A 1 405 ? 26.325 28.961 84.146 1.00 22.84 405 VAL A C 1
ATOM 3256 O O . VAL A 1 405 ? 27.445 29.183 83.663 1.00 22.10 405 VAL A O 1
ATOM 3260 N N . TYR A 1 406 ? 25.893 29.546 85.261 1.00 22.76 406 TYR A N 1
ATOM 3261 C CA . TYR A 1 406 ? 26.745 30.490 85.976 1.00 23.20 406 TYR A CA 1
ATOM 3262 C C . TYR A 1 406 ? 27.978 29.751 86.524 1.00 25.37 406 TYR A C 1
ATOM 3263 O O . TYR A 1 406 ? 29.090 30.293 86.546 1.00 22.06 406 TYR A O 1
ATOM 3272 N N . ALA A 1 407 ? 27.780 28.507 86.958 1.00 26.10 407 ALA A N 1
ATOM 3273 C CA . ALA A 1 407 ? 28.891 27.704 87.469 1.00 28.75 407 ALA A CA 1
ATOM 3274 C C . ALA A 1 407 ? 29.927 27.506 86.358 1.00 29.94 407 ALA A C 1
ATOM 3275 O O . ALA A 1 407 ? 31.132 27.633 86.585 1.00 28.98 407 ALA A O 1
ATOM 3277 N N . ALA A 1 408 ? 29.458 27.202 85.150 1.00 29.77 408 ALA A N 1
ATOM 3278 C CA . ALA A 1 408 ? 30.369 27.007 84.026 1.00 29.80 408 ALA A CA 1
ATOM 3279 C C . ALA A 1 408 ? 31.095 28.319 83.723 1.00 30.88 408 ALA A C 1
ATOM 3280 O O . ALA A 1 408 ? 32.297 28.331 83.444 1.00 27.23 408 ALA A O 1
ATOM 3282 N N . TYR A 1 409 ? 30.350 29.419 83.797 1.00 31.99 409 TYR A N 1
ATOM 3283 C CA . TYR A 1 409 ? 30.882 30.750 83.528 1.00 32.68 409 TYR A CA 1
ATOM 3284 C C . TYR A 1 409 ? 32.024 31.132 84.469 1.00 35.69 409 TYR A C 1
ATOM 3285 O O . TYR A 1 409 ? 33.038 31.693 84.037 1.00 34.31 409 TYR A O 1
ATOM 3294 N N . THR A 1 410 ? 31.851 30.838 85.754 1.00 35.75 410 THR A N 1
ATOM 3295 C CA . THR A 1 410 ? 32.864 31.170 86.747 1.00 38.91 410 THR A CA 1
ATOM 3296 C C . THR A 1 410 ? 34.093 30.284 86.592 1.00 41.14 410 THR A C 1
ATOM 3297 O O . THR A 1 410 ? 35.219 30.718 86.841 1.00 42.82 410 THR A O 1
ATOM 3301 N N . ALA A 1 411 ? 33.868 29.044 86.171 1.00 42.43 411 ALA A N 1
ATOM 3302 C CA . ALA A 1 411 ? 34.951 28.091 85.966 1.00 43.75 411 ALA A CA 1
ATOM 3303 C C . ALA A 1 411 ? 35.912 28.600 84.900 1.00 46.01 411 ALA A C 1
ATOM 3304 O O . ALA A 1 411 ? 37.094 28.258 84.908 1.00 47.81 411 ALA A O 1
ATOM 3306 N N . LEU A 1 412 ? 35.400 29.410 83.976 1.00 47.66 412 LEU A N 1
ATOM 3307 C CA . LEU A 1 412 ? 36.227 29.976 82.911 1.00 47.80 412 LEU A CA 1
ATOM 3308 C C . LEU A 1 412 ? 37.132 31.061 83.479 1.00 49.39 412 LEU A C 1
ATOM 3309 O O . LEU A 1 412 ? 38.301 31.100 83.038 1.00 52.65 412 LEU A O 1
#

Nearest PDB structures (foldseek):
  1lrz-assembly1_A  TM=1.003E+00  e=6.781E-83  Staphylococcus aureus
  6snr-assembly1_A  TM=8.709E-01  e=6.238E-31  Staphylococcus aureus
  7z6a-assembly1_A  TM=8.002E-01  e=4.271E-18  Weissella viridescens
  1xe4-assembly1_A  TM=7.800E-01  e=2.148E-18  Weissella viridescens
  1xf8-assembly1_A  TM=7.685E-01  e=1.283E-18  Weissella viridescens